Protein 1T23 (pdb70)

Structure (mmCIF, N/CA/C/O backbone):
data_1T23
#
_entry.id   1T23
#
loop_
_atom_site.group_PDB
_atom_site.id
_atom_site.type_symbol
_atom_site.label_atom_id
_atom_site.label_alt_id
_atom_site.label_comp_id
_atom_site.label_asym_id
_atom_site.label_entity_id
_atom_site.label_seq_id
_atom_site.pdbx_PDB_ins_code
_atom_site.Cartn_x
_atom_site.Cartn_y
_atom_site.Cartn_z
_atom_site.occupancy
_atom_site.B_iso_or_equiv
_atom_site.auth_seq_id
_atom_site.auth_comp_id
_atom_site.auth_asym_id
_atom_site.auth_atom_id
_atom_site.pdbx_PDB_model_num
ATOM 1 N N . SER A 1 1 ? 21.268 1.303 -4.999 1.00 0.00 1 SER A N 1
ATOM 2 C CA . SER A 1 1 ? 19.822 1.572 -5.271 1.00 0.00 1 SER A CA 1
ATOM 3 C C . SER A 1 1 ? 18.947 0.692 -4.371 1.00 0.00 1 SER A C 1
ATOM 4 O O . SER A 1 1 ? 19.378 -0.347 -3.908 1.00 0.00 1 SER A O 1
ATOM 14 N N . ASN A 1 2 ? 17.731 1.100 -4.119 1.00 0.00 2 ASN A N 1
ATOM 15 C CA . ASN A 1 2 ? 16.833 0.287 -3.244 1.00 0.00 2 ASN A CA 1
ATOM 16 C C . ASN A 1 2 ? 15.469 0.113 -3.921 1.00 0.00 2 ASN A C 1
ATOM 17 O O . ASN A 1 2 ? 14.740 1.067 -4.109 1.00 0.00 2 ASN A O 1
ATOM 28 N N . THR A 1 3 ? 15.122 -1.094 -4.290 1.00 0.00 3 THR A N 1
ATOM 29 C CA . THR A 1 3 ? 13.803 -1.328 -4.957 1.00 0.00 3 THR A CA 1
ATOM 30 C C . THR A 1 3 ? 13.179 -2.628 -4.433 1.00 0.00 3 THR A C 1
ATOM 31 O O . THR A 1 3 ? 13.835 -3.652 -4.359 1.00 0.00 3 THR A O 1
ATOM 42 N N . ARG A 1 4 ? 11.923 -2.591 -4.053 1.00 0.00 4 ARG A N 1
ATOM 43 C CA . ARG A 1 4 ? 11.258 -3.828 -3.512 1.00 0.00 4 ARG A CA 1
ATOM 44 C C . ARG A 1 4 ? 10.044 -4.231 -4.366 1.00 0.00 4 ARG A C 1
ATOM 45 O O . ARG A 1 4 ? 9.100 -3.466 -4.531 1.00 0.00 4 ARG A O 1
ATOM 66 N N . ASN A 1 5 ? 10.055 -5.434 -4.893 1.00 0.00 5 ASN A N 1
ATOM 67 C CA . ASN A 1 5 ? 8.905 -5.911 -5.722 1.00 0.00 5 ASN A CA 1
ATOM 68 C C . ASN A 1 5 ? 7.811 -6.489 -4.827 1.00 0.00 5 ASN A C 1
ATOM 69 O O . ASN A 1 5 ? 8.083 -7.061 -3.791 1.00 0.00 5 ASN A O 1
ATOM 80 N N . PHE A 1 6 ? 6.579 -6.355 -5.234 1.00 0.00 6 PHE A N 1
ATOM 81 C CA . PHE A 1 6 ? 5.445 -6.908 -4.436 1.00 0.00 6 PHE A CA 1
ATOM 82 C C . PHE A 1 6 ? 4.375 -7.425 -5.401 1.00 0.00 6 PHE A C 1
ATOM 83 O O . PHE A 1 6 ? 4.319 -7.010 -6.545 1.00 0.00 6 PHE A O 1
ATOM 100 N N . VAL A 1 7 ? 3.545 -8.344 -4.979 1.00 0.00 7 VAL A N 1
ATOM 101 C CA . VAL A 1 7 ? 2.515 -8.890 -5.919 1.00 0.00 7 VAL A CA 1
ATOM 102 C C . VAL A 1 7 ? 1.104 -8.864 -5.303 1.00 0.00 7 VAL A C 1
ATOM 103 O O . VAL A 1 7 ? 0.898 -9.282 -4.178 1.00 0.00 7 VAL A O 1
ATOM 116 N N . LEU A 1 8 ? 0.135 -8.374 -6.044 1.00 0.00 8 LEU A N 1
ATOM 117 C CA . LEU A 1 8 ? -1.278 -8.317 -5.518 1.00 0.00 8 LEU A CA 1
ATOM 118 C C . LEU A 1 8 ? -2.290 -8.121 -6.675 1.00 0.00 8 LEU A C 1
ATOM 119 O O . LEU A 1 8 ? -1.913 -7.777 -7.783 1.00 0.00 8 LEU A O 1
ATOM 135 N N . ARG A 1 9 ? -3.575 -8.353 -6.430 1.00 0.00 9 ARG A N 1
ATOM 136 C CA . ARG A 1 9 ? -4.605 -8.197 -7.528 1.00 0.00 9 ARG A CA 1
ATOM 137 C C . ARG A 1 9 ? -5.834 -7.345 -7.101 1.00 0.00 9 ARG A C 1
ATOM 138 O O . ARG A 1 9 ? -6.602 -7.727 -6.252 1.00 0.00 9 ARG A O 1
ATOM 159 N N . ASP A 1 10 ? -5.997 -6.199 -7.722 1.00 0.00 10 ASP A N 1
ATOM 160 C CA . ASP A 1 10 ? -7.125 -5.241 -7.462 1.00 0.00 10 ASP A CA 1
ATOM 161 C C . ASP A 1 10 ? -8.415 -5.739 -8.067 1.00 0.00 10 ASP A C 1
ATOM 162 O O . ASP A 1 10 ? -8.618 -6.929 -8.221 1.00 0.00 10 ASP A O 1
ATOM 171 N N . GLU A 1 11 ? -9.319 -4.822 -8.359 1.00 0.00 11 GLU A N 1
ATOM 172 C CA . GLU A 1 11 ? -10.636 -5.216 -8.911 1.00 0.00 11 GLU A CA 1
ATOM 173 C C . GLU A 1 11 ? -11.348 -5.914 -7.781 1.00 0.00 11 GLU A C 1
ATOM 174 O O . GLU A 1 11 ? -11.853 -7.016 -7.878 1.00 0.00 11 GLU A O 1
ATOM 186 N N . ASP A 1 12 ? -11.363 -5.191 -6.685 1.00 0.00 12 ASP A N 1
ATOM 187 C CA . ASP A 1 12 ? -11.997 -5.610 -5.436 1.00 0.00 12 ASP A CA 1
ATOM 188 C C . ASP A 1 12 ? -11.446 -6.927 -4.891 1.00 0.00 12 ASP A C 1
ATOM 189 O O . ASP A 1 12 ? -12.005 -7.488 -3.969 1.00 0.00 12 ASP A O 1
ATOM 198 N N . GLY A 1 13 ? -10.389 -7.461 -5.443 1.00 0.00 13 GLY A N 1
ATOM 199 C CA . GLY A 1 13 ? -9.893 -8.753 -4.898 1.00 0.00 13 GLY A CA 1
ATOM 200 C C . GLY A 1 13 ? -8.882 -8.478 -3.796 1.00 0.00 13 GLY A C 1
ATOM 201 O O . GLY A 1 13 ? -9.161 -8.606 -2.622 1.00 0.00 13 GLY A O 1
ATOM 205 N N . ASN A 1 14 ? -7.708 -8.094 -4.183 1.00 0.00 14 ASN A N 1
ATOM 206 C CA . ASN A 1 14 ? -6.634 -7.768 -3.191 1.00 0.00 14 ASN A CA 1
ATOM 207 C C . ASN A 1 14 ? -6.232 -6.290 -3.355 1.00 0.00 14 ASN A C 1
ATOM 208 O O . ASN A 1 14 ? -6.625 -5.416 -2.615 1.00 0.00 14 ASN A O 1
ATOM 219 N N . GLU A 1 15 ? -5.444 -6.054 -4.372 1.00 0.00 15 GLU A N 1
ATOM 220 C CA . GLU A 1 15 ? -4.945 -4.700 -4.747 1.00 0.00 15 GLU A CA 1
ATOM 221 C C . GLU A 1 15 ? -4.091 -4.903 -5.985 1.00 0.00 15 GLU A C 1
ATOM 222 O O . GLU A 1 15 ? -3.302 -5.813 -6.009 1.00 0.00 15 GLU A O 1
ATOM 234 N N . HIS A 1 16 ? -4.209 -4.130 -7.024 1.00 0.00 16 HIS A N 1
ATOM 235 C CA . HIS A 1 16 ? -3.328 -4.466 -8.187 1.00 0.00 16 HIS A CA 1
ATOM 236 C C . HIS A 1 16 ? -1.937 -3.957 -7.982 1.00 0.00 16 HIS A C 1
ATOM 237 O O . HIS A 1 16 ? -1.689 -2.795 -7.750 1.00 0.00 16 HIS A O 1
ATOM 252 N N . GLY A 1 17 ? -1.027 -4.861 -8.056 1.00 0.00 17 GLY A N 1
ATOM 253 C CA . GLY A 1 17 ? 0.389 -4.495 -7.860 1.00 0.00 17 GLY A CA 1
ATOM 254 C C . GLY A 1 17 ? 1.302 -5.639 -8.254 1.00 0.00 17 GLY A C 1
ATOM 255 O O . GLY A 1 17 ? 1.418 -6.633 -7.567 1.00 0.00 17 GLY A O 1
ATOM 259 N N . VAL A 1 18 ? 1.989 -5.472 -9.331 1.00 0.00 18 VAL A N 1
ATOM 260 C CA . VAL A 1 18 ? 2.965 -6.503 -9.769 1.00 0.00 18 VAL A CA 1
ATOM 261 C C . VAL A 1 18 ? 4.157 -5.762 -10.373 1.00 0.00 18 VAL A C 1
ATOM 262 O O . VAL A 1 18 ? 4.276 -5.592 -11.574 1.00 0.00 18 VAL A O 1
ATOM 275 N N . PHE A 1 19 ? 5.014 -5.303 -9.529 1.00 0.00 19 PHE A N 1
ATOM 276 C CA . PHE A 1 19 ? 6.222 -4.522 -9.978 1.00 0.00 19 PHE A CA 1
ATOM 277 C C . PHE A 1 19 ? 7.131 -4.171 -8.781 1.00 0.00 19 PHE A C 1
ATOM 278 O O . PHE A 1 19 ? 6.914 -4.618 -7.669 1.00 0.00 19 PHE A O 1
ATOM 295 N N . THR A 1 20 ? 8.153 -3.373 -9.015 1.00 0.00 20 THR A N 1
ATOM 296 C CA . THR A 1 20 ? 9.100 -2.983 -7.916 1.00 0.00 20 THR A CA 1
ATOM 297 C C . THR A 1 20 ? 8.902 -1.520 -7.477 1.00 0.00 20 THR A C 1
ATOM 298 O O . THR A 1 20 ? 8.776 -0.629 -8.295 1.00 0.00 20 THR A O 1
ATOM 309 N N . GLY A 1 21 ? 8.916 -1.270 -6.189 1.00 0.00 21 GLY A N 1
ATOM 310 C CA . GLY A 1 21 ? 8.773 0.131 -5.676 1.00 0.00 21 GLY A CA 1
ATOM 311 C C . GLY A 1 21 ? 10.072 0.514 -4.967 1.00 0.00 21 GLY A C 1
ATOM 312 O O . GLY A 1 21 ? 10.547 -0.209 -4.114 1.00 0.00 21 GLY A O 1
ATOM 316 N N . LYS A 1 22 ? 10.661 1.629 -5.306 1.00 0.00 22 LYS A N 1
ATOM 317 C CA . LYS A 1 22 ? 11.931 2.030 -4.639 1.00 0.00 22 LYS A CA 1
ATOM 318 C C . LYS A 1 22 ? 11.728 2.119 -3.114 1.00 0.00 22 LYS A C 1
ATOM 319 O O . LYS A 1 22 ? 12.569 1.697 -2.345 1.00 0.00 22 LYS A O 1
ATOM 338 N N . GLN A 1 23 ? 10.609 2.634 -2.672 1.00 0.00 23 GLN A N 1
ATOM 339 C CA . GLN A 1 23 ? 10.354 2.716 -1.203 1.00 0.00 23 GLN A CA 1
ATOM 340 C C . GLN A 1 23 ? 9.069 1.946 -0.867 1.00 0.00 23 GLN A C 1
ATOM 341 O O . GLN A 1 23 ? 8.087 2.047 -1.572 1.00 0.00 23 GLN A O 1
ATOM 355 N N . PRO A 1 24 ? 9.118 1.180 0.195 1.00 0.00 24 PRO A N 1
ATOM 356 C CA . PRO A 1 24 ? 7.936 0.374 0.600 1.00 0.00 24 PRO A CA 1
ATOM 357 C C . PRO A 1 24 ? 6.780 1.269 1.064 1.00 0.00 24 PRO A C 1
ATOM 358 O O . PRO A 1 24 ? 5.670 1.148 0.589 1.00 0.00 24 PRO A O 1
ATOM 369 N N . ARG A 1 25 ? 7.033 2.154 1.989 1.00 0.00 25 ARG A N 1
ATOM 370 C CA . ARG A 1 25 ? 5.946 3.052 2.497 1.00 0.00 25 ARG A CA 1
ATOM 371 C C . ARG A 1 25 ? 5.742 4.253 1.563 1.00 0.00 25 ARG A C 1
ATOM 372 O O . ARG A 1 25 ? 4.658 4.479 1.066 1.00 0.00 25 ARG A O 1
ATOM 393 N N . GLN A 1 26 ? 6.770 5.029 1.330 1.00 0.00 26 GLN A N 1
ATOM 394 C CA . GLN A 1 26 ? 6.629 6.230 0.439 1.00 0.00 26 GLN A CA 1
ATOM 395 C C . GLN A 1 26 ? 6.022 5.853 -0.914 1.00 0.00 26 GLN A C 1
ATOM 396 O O . GLN A 1 26 ? 5.154 6.544 -1.411 1.00 0.00 26 GLN A O 1
ATOM 410 N N . ALA A 1 27 ? 6.446 4.771 -1.515 1.00 0.00 27 ALA A N 1
ATOM 411 C CA . ALA A 1 27 ? 5.851 4.393 -2.821 1.00 0.00 27 ALA A CA 1
ATOM 412 C C . ALA A 1 27 ? 4.471 3.748 -2.596 1.00 0.00 27 ALA A C 1
ATOM 413 O O . ALA A 1 27 ? 3.696 3.605 -3.518 1.00 0.00 27 ALA A O 1
ATOM 420 N N . ALA A 1 28 ? 4.151 3.378 -1.371 1.00 0.00 28 ALA A N 1
ATOM 421 C CA . ALA A 1 28 ? 2.812 2.771 -1.092 1.00 0.00 28 ALA A CA 1
ATOM 422 C C . ALA A 1 28 ? 1.707 3.776 -1.421 1.00 0.00 28 ALA A C 1
ATOM 423 O O . ALA A 1 28 ? 0.780 3.466 -2.142 1.00 0.00 28 ALA A O 1
ATOM 430 N N . LEU A 1 29 ? 1.795 4.979 -0.902 1.00 0.00 29 LEU A N 1
ATOM 431 C CA . LEU A 1 29 ? 0.733 5.988 -1.207 1.00 0.00 29 LEU A CA 1
ATOM 432 C C . LEU A 1 29 ? 0.825 6.405 -2.682 1.00 0.00 29 LEU A C 1
ATOM 433 O O . LEU A 1 29 ? -0.167 6.506 -3.376 1.00 0.00 29 LEU A O 1
ATOM 449 N N . LYS A 1 30 ? 2.017 6.622 -3.164 1.00 0.00 30 LYS A N 1
ATOM 450 C CA . LYS A 1 30 ? 2.198 7.009 -4.608 1.00 0.00 30 LYS A CA 1
ATOM 451 C C . LYS A 1 30 ? 1.687 5.901 -5.554 1.00 0.00 30 LYS A C 1
ATOM 452 O O . LYS A 1 30 ? 1.072 6.173 -6.574 1.00 0.00 30 LYS A O 1
ATOM 471 N N . ALA A 1 31 ? 1.990 4.662 -5.246 1.00 0.00 31 ALA A N 1
ATOM 472 C CA . ALA A 1 31 ? 1.590 3.524 -6.138 1.00 0.00 31 ALA A CA 1
ATOM 473 C C . ALA A 1 31 ? 0.080 3.419 -6.336 1.00 0.00 31 ALA A C 1
ATOM 474 O O . ALA A 1 31 ? -0.389 3.278 -7.455 1.00 0.00 31 ALA A O 1
ATOM 481 N N . ALA A 1 32 ? -0.691 3.465 -5.285 1.00 0.00 32 ALA A N 1
ATOM 482 C CA . ALA A 1 32 ? -2.171 3.342 -5.473 1.00 0.00 32 ALA A CA 1
ATOM 483 C C . ALA A 1 32 ? -2.682 4.493 -6.304 1.00 0.00 32 ALA A C 1
ATOM 484 O O . ALA A 1 32 ? -3.602 4.327 -7.080 1.00 0.00 32 ALA A O 1
ATOM 491 N N . ASN A 1 33 ? -2.070 5.648 -6.163 1.00 0.00 33 ASN A N 1
ATOM 492 C CA . ASN A 1 33 ? -2.502 6.835 -6.955 1.00 0.00 33 ASN A CA 1
ATOM 493 C C . ASN A 1 33 ? -2.716 6.406 -8.400 1.00 0.00 33 ASN A C 1
ATOM 494 O O . ASN A 1 33 ? -3.705 6.748 -9.021 1.00 0.00 33 ASN A O 1
ATOM 505 N N . ARG A 1 34 ? -1.798 5.648 -8.936 1.00 0.00 34 ARG A N 1
ATOM 506 C CA . ARG A 1 34 ? -1.967 5.179 -10.334 1.00 0.00 34 ARG A CA 1
ATOM 507 C C . ARG A 1 34 ? -2.499 3.728 -10.410 1.00 0.00 34 ARG A C 1
ATOM 508 O O . ARG A 1 34 ? -3.598 3.490 -10.868 1.00 0.00 34 ARG A O 1
ATOM 529 N N . GLY A 1 35 ? -1.681 2.758 -10.055 1.00 0.00 35 GLY A N 1
ATOM 530 C CA . GLY A 1 35 ? -2.087 1.319 -10.200 1.00 0.00 35 GLY A CA 1
ATOM 531 C C . GLY A 1 35 ? -2.251 0.493 -8.912 1.00 0.00 35 GLY A C 1
ATOM 532 O O . GLY A 1 35 ? -2.480 -0.684 -9.030 1.00 0.00 35 GLY A O 1
ATOM 536 N N . SER A 1 36 ? -2.094 0.990 -7.714 1.00 0.00 36 SER A N 1
ATOM 537 C CA . SER A 1 36 ? -2.225 0.041 -6.545 1.00 0.00 36 SER A CA 1
ATOM 538 C C . SER A 1 36 ? -3.672 -0.059 -6.080 1.00 0.00 36 SER A C 1
ATOM 539 O O . SER A 1 36 ? -3.987 -0.778 -5.153 1.00 0.00 36 SER A O 1
ATOM 547 N N . GLY A 1 37 ? -4.543 0.689 -6.689 1.00 0.00 37 GLY A N 1
ATOM 548 C CA . GLY A 1 37 ? -5.964 0.678 -6.267 1.00 0.00 37 GLY A CA 1
ATOM 549 C C . GLY A 1 37 ? -6.827 1.317 -7.356 1.00 0.00 37 GLY A C 1
ATOM 550 O O . GLY A 1 37 ? -6.647 2.478 -7.665 1.00 0.00 37 GLY A O 1
ATOM 554 N N . THR A 1 38 ? -7.748 0.598 -7.973 1.00 0.00 38 THR A N 1
ATOM 555 C CA . THR A 1 38 ? -8.544 1.250 -9.045 1.00 0.00 38 THR A CA 1
ATOM 556 C C . THR A 1 38 ? -9.608 2.163 -8.433 1.00 0.00 38 THR A C 1
ATOM 557 O O . THR A 1 38 ? -10.146 3.037 -9.090 1.00 0.00 38 THR A O 1
ATOM 568 N N . LYS A 1 39 ? -9.930 1.931 -7.187 1.00 0.00 39 LYS A N 1
ATOM 569 C CA . LYS A 1 39 ? -10.976 2.720 -6.467 1.00 0.00 39 LYS A CA 1
ATOM 570 C C . LYS A 1 39 ? -12.334 2.230 -6.947 1.00 0.00 39 LYS A C 1
ATOM 571 O O . LYS A 1 39 ? -13.139 1.745 -6.175 1.00 0.00 39 LYS A O 1
ATOM 590 N N . ALA A 1 40 ? -12.561 2.283 -8.234 1.00 0.00 40 ALA A N 1
ATOM 591 C CA . ALA A 1 40 ? -13.825 1.729 -8.776 1.00 0.00 40 ALA A CA 1
ATOM 592 C C . ALA A 1 40 ? -13.760 0.208 -8.582 1.00 0.00 40 ALA A C 1
ATOM 593 O O . ALA A 1 40 ? -14.764 -0.478 -8.590 1.00 0.00 40 ALA A O 1
ATOM 600 N N . ASN A 1 41 ? -12.561 -0.316 -8.391 1.00 0.00 41 ASN A N 1
ATOM 601 C CA . ASN A 1 41 ? -12.391 -1.777 -8.174 1.00 0.00 41 ASN A CA 1
ATOM 602 C C . ASN A 1 41 ? -11.057 -2.062 -7.465 1.00 0.00 41 ASN A C 1
ATOM 603 O O . ASN A 1 41 ? -10.175 -2.628 -8.054 1.00 0.00 41 ASN A O 1
ATOM 614 N N . PRO A 1 42 ? -10.942 -1.673 -6.229 1.00 0.00 42 PRO A N 1
ATOM 615 C CA . PRO A 1 42 ? -9.716 -1.915 -5.441 1.00 0.00 42 PRO A CA 1
ATOM 616 C C . PRO A 1 42 ? -10.030 -2.785 -4.213 1.00 0.00 42 PRO A C 1
ATOM 617 O O . PRO A 1 42 ? -11.153 -3.194 -4.022 1.00 0.00 42 PRO A O 1
ATOM 628 N N . ASP A 1 43 ? -9.084 -2.999 -3.324 1.00 0.00 43 ASP A N 1
ATOM 629 C CA . ASP A 1 43 ? -9.436 -3.784 -2.087 1.00 0.00 43 ASP A CA 1
ATOM 630 C C . ASP A 1 43 ? -8.398 -3.590 -0.974 1.00 0.00 43 ASP A C 1
ATOM 631 O O . ASP A 1 43 ? -7.500 -2.776 -1.079 1.00 0.00 43 ASP A O 1
ATOM 640 N N . ILE A 1 44 ? -8.540 -4.330 0.092 1.00 0.00 44 ILE A N 1
ATOM 641 C CA . ILE A 1 44 ? -7.596 -4.233 1.239 1.00 0.00 44 ILE A CA 1
ATOM 642 C C . ILE A 1 44 ? -7.089 -5.634 1.565 1.00 0.00 44 ILE A C 1
ATOM 643 O O . ILE A 1 44 ? -7.865 -6.536 1.829 1.00 0.00 44 ILE A O 1
ATOM 659 N N . ILE A 1 45 ? -5.803 -5.830 1.560 1.00 0.00 45 ILE A N 1
ATOM 660 C CA . ILE A 1 45 ? -5.273 -7.176 1.891 1.00 0.00 45 ILE A CA 1
ATOM 661 C C . ILE A 1 45 ? -3.773 -7.101 2.158 1.00 0.00 45 ILE A C 1
ATOM 662 O O . ILE A 1 45 ? -3.135 -6.091 1.917 1.00 0.00 45 ILE A O 1
ATOM 678 N N . ARG A 1 46 ? -3.204 -8.168 2.642 1.00 0.00 46 ARG A N 1
ATOM 679 C CA . ARG A 1 46 ? -1.744 -8.174 2.910 1.00 0.00 46 ARG A CA 1
ATOM 680 C C . ARG A 1 46 ? -0.994 -8.366 1.587 1.00 0.00 46 ARG A C 1
ATOM 681 O O . ARG A 1 46 ? -0.840 -9.474 1.102 1.00 0.00 46 ARG A O 1
ATOM 702 N N . LEU A 1 47 ? -0.516 -7.293 1.009 1.00 0.00 47 LEU A N 1
ATOM 703 C CA . LEU A 1 47 ? 0.239 -7.397 -0.280 1.00 0.00 47 LEU A CA 1
ATOM 704 C C . LEU A 1 47 ? 1.577 -8.064 0.019 1.00 0.00 47 LEU A C 1
ATOM 705 O O . LEU A 1 47 ? 2.508 -7.424 0.473 1.00 0.00 47 LEU A O 1
ATOM 721 N N . ARG A 1 48 ? 1.679 -9.345 -0.189 1.00 0.00 48 ARG A N 1
ATOM 722 C CA . ARG A 1 48 ? 2.957 -10.039 0.133 1.00 0.00 48 ARG A CA 1
ATOM 723 C C . ARG A 1 48 ? 3.528 -10.779 -1.084 1.00 0.00 48 ARG A C 1
ATOM 724 O O . ARG A 1 48 ? 2.958 -10.775 -2.155 1.00 0.00 48 ARG A O 1
ATOM 745 N N . GLU A 1 49 ? 4.642 -11.438 -0.891 1.00 0.00 49 GLU A N 1
ATOM 746 C CA . GLU A 1 49 ? 5.292 -12.225 -1.970 1.00 0.00 49 GLU A CA 1
ATOM 747 C C . GLU A 1 49 ? 6.014 -13.361 -1.265 1.00 0.00 49 GLU A C 1
ATOM 748 O O . GLU A 1 49 ? 6.668 -13.143 -0.254 1.00 0.00 49 GLU A O 1
ATOM 760 N N . ARG A 1 50 ? 5.874 -14.567 -1.716 1.00 0.00 50 ARG A N 1
ATOM 761 C CA . ARG A 1 50 ? 6.536 -15.673 -0.976 1.00 0.00 50 ARG A CA 1
ATOM 762 C C . ARG A 1 50 ? 7.966 -15.896 -1.479 1.00 0.00 50 ARG A C 1
ATOM 763 O O . ARG A 1 50 ? 8.455 -15.181 -2.333 1.00 0.00 50 ARG A O 1
ATOM 784 N N . GLY A 1 51 ? 8.656 -16.868 -0.934 1.00 0.00 51 GLY A N 1
ATOM 785 C CA . GLY A 1 51 ? 10.065 -17.117 -1.363 1.00 0.00 51 GLY A CA 1
ATOM 786 C C . GLY A 1 51 ? 10.967 -16.078 -0.697 1.00 0.00 51 GLY A C 1
ATOM 787 O O . GLY A 1 51 ? 11.871 -16.410 0.046 1.00 0.00 51 GLY A O 1
ATOM 791 N N . THR A 1 52 ? 10.708 -14.818 -0.940 1.00 0.00 52 THR A N 1
ATOM 792 C CA . THR A 1 52 ? 11.525 -13.741 -0.304 1.00 0.00 52 THR A CA 1
ATOM 793 C C . THR A 1 52 ? 10.711 -13.084 0.819 1.00 0.00 52 THR A C 1
ATOM 794 O O . THR A 1 52 ? 9.579 -13.455 1.076 1.00 0.00 52 THR A O 1
ATOM 805 N N . LYS A 1 53 ? 11.264 -12.103 1.482 1.00 0.00 53 LYS A N 1
ATOM 806 C CA . LYS A 1 53 ? 10.517 -11.428 2.560 1.00 0.00 53 LYS A CA 1
ATOM 807 C C . LYS A 1 53 ? 9.743 -10.274 1.950 1.00 0.00 53 LYS A C 1
ATOM 808 O O . LYS A 1 53 ? 10.269 -9.224 1.670 1.00 0.00 53 LYS A O 1
ATOM 827 N N . LYS A 1 54 ? 8.503 -10.477 1.701 1.00 0.00 54 LYS A N 1
ATOM 828 C CA . LYS A 1 54 ? 7.690 -9.393 1.088 1.00 0.00 54 LYS A CA 1
ATOM 829 C C . LYS A 1 54 ? 6.262 -9.425 1.649 1.00 0.00 54 LYS A C 1
ATOM 830 O O . LYS A 1 54 ? 5.481 -10.297 1.323 1.00 0.00 54 LYS A O 1
ATOM 849 N N . VAL A 1 55 ? 5.929 -8.485 2.499 1.00 0.00 55 VAL A N 1
ATOM 850 C CA . VAL A 1 55 ? 4.558 -8.438 3.106 1.00 0.00 55 VAL A CA 1
ATOM 851 C C . VAL A 1 55 ? 4.173 -6.984 3.429 1.00 0.00 55 VAL A C 1
ATOM 852 O O . VAL A 1 55 ? 4.811 -6.326 4.226 1.00 0.00 55 VAL A O 1
ATOM 865 N N . HIS A 1 56 ? 3.126 -6.490 2.828 1.00 0.00 56 HIS A N 1
ATOM 866 C CA . HIS A 1 56 ? 2.669 -5.088 3.104 1.00 0.00 56 HIS A CA 1
ATOM 867 C C . HIS A 1 56 ? 1.173 -5.136 3.382 1.00 0.00 56 HIS A C 1
ATOM 868 O O . HIS A 1 56 ? 0.412 -5.518 2.520 1.00 0.00 56 HIS A O 1
ATOM 883 N N . VAL A 1 57 ? 0.715 -4.768 4.552 1.00 0.00 57 VAL A N 1
ATOM 884 C CA . VAL A 1 57 ? -0.747 -4.838 4.768 1.00 0.00 57 VAL A CA 1
ATOM 885 C C . VAL A 1 57 ? -1.302 -3.425 4.748 1.00 0.00 57 VAL A C 1
ATOM 886 O O . VAL A 1 57 ? -0.958 -2.596 5.566 1.00 0.00 57 VAL A O 1
ATOM 899 N N . PHE A 1 58 ? -2.129 -3.143 3.787 1.00 0.00 58 PHE A N 1
ATOM 900 C CA . PHE A 1 58 ? -2.713 -1.782 3.658 1.00 0.00 58 PHE A CA 1
ATOM 901 C C . PHE A 1 58 ? -3.941 -1.878 2.753 1.00 0.00 58 PHE A C 1
ATOM 902 O O . PHE A 1 58 ? -4.302 -2.936 2.279 1.00 0.00 58 PHE A O 1
ATOM 919 N N . LYS A 1 59 ? -4.545 -0.774 2.484 1.00 0.00 59 LYS A N 1
ATOM 920 C CA . LYS A 1 59 ? -5.727 -0.743 1.566 1.00 0.00 59 LYS A CA 1
ATOM 921 C C . LYS A 1 59 ? -5.443 0.358 0.551 1.00 0.00 59 LYS A C 1
ATOM 922 O O . LYS A 1 59 ? -5.010 1.414 0.945 1.00 0.00 59 LYS A O 1
ATOM 941 N N . ALA A 1 60 ? -5.621 0.141 -0.736 1.00 0.00 60 ALA A N 1
ATOM 942 C CA . ALA A 1 60 ? -5.264 1.243 -1.695 1.00 0.00 60 ALA A CA 1
ATOM 943 C C . ALA A 1 60 ? -6.452 1.680 -2.557 1.00 0.00 60 ALA A C 1
ATOM 944 O O . ALA A 1 60 ? -6.897 0.964 -3.435 1.00 0.00 60 ALA A O 1
ATOM 951 N N . TRP A 1 61 ? -6.960 2.863 -2.310 1.00 0.00 61 TRP A N 1
ATOM 952 C CA . TRP A 1 61 ? -8.137 3.373 -3.110 1.00 0.00 61 TRP A CA 1
ATOM 953 C C . TRP A 1 61 ? -7.886 4.789 -3.613 1.00 0.00 61 TRP A C 1
ATOM 954 O O . TRP A 1 61 ? -6.819 5.311 -3.444 1.00 0.00 61 TRP A O 1
ATOM 975 N N . LYS A 1 62 ? -8.864 5.422 -4.222 1.00 0.00 62 LYS A N 1
ATOM 976 C CA . LYS A 1 62 ? -8.647 6.823 -4.703 1.00 0.00 62 LYS A CA 1
ATOM 977 C C . LYS A 1 62 ? -9.551 7.786 -3.927 1.00 0.00 62 LYS A C 1
ATOM 978 O O . LYS A 1 62 ? -10.680 8.049 -4.315 1.00 0.00 62 LYS A O 1
ATOM 997 N N . GLU A 1 63 ? -9.043 8.328 -2.850 1.00 0.00 63 GLU A N 1
ATOM 998 C CA . GLU A 1 63 ? -9.813 9.311 -2.028 1.00 0.00 63 GLU A CA 1
ATOM 999 C C . GLU A 1 63 ? -8.892 9.955 -0.949 1.00 0.00 63 GLU A C 1
ATOM 1000 O O . GLU A 1 63 ? -7.800 9.497 -0.692 1.00 0.00 63 GLU A O 1
ATOM 1012 N N . ILE A 1 64 ? -9.295 11.048 -0.359 1.00 0.00 64 ILE A N 1
ATOM 1013 C CA . ILE A 1 64 ? -8.395 11.777 0.625 1.00 0.00 64 ILE A CA 1
ATOM 1014 C C . ILE A 1 64 ? -8.144 11.074 1.988 1.00 0.00 64 ILE A C 1
ATOM 1015 O O . ILE A 1 64 ? -8.896 11.270 2.928 1.00 0.00 64 ILE A O 1
ATOM 1031 N N . VAL A 1 65 ? -7.068 10.300 2.142 1.00 0.00 65 VAL A N 1
ATOM 1032 C CA . VAL A 1 65 ? -6.800 9.691 3.467 1.00 0.00 65 VAL A CA 1
ATOM 1033 C C . VAL A 1 65 ? -5.774 10.548 4.213 1.00 0.00 65 VAL A C 1
ATOM 1034 O O . VAL A 1 65 ? -5.518 11.697 3.893 1.00 0.00 65 VAL A O 1
ATOM 1047 N N . ASP A 1 66 ? -5.181 9.950 5.179 1.00 0.00 66 ASP A N 1
ATOM 1048 C CA . ASP A 1 66 ? -4.127 10.598 6.000 1.00 0.00 66 ASP A CA 1
ATOM 1049 C C . ASP A 1 66 ? -2.824 9.827 5.766 1.00 0.00 66 ASP A C 1
ATOM 1050 O O . ASP A 1 66 ? -2.848 8.624 5.646 1.00 0.00 66 ASP A O 1
ATOM 1059 N N . ALA A 1 67 ? -1.707 10.503 5.667 1.00 0.00 67 ALA A N 1
ATOM 1060 C CA . ALA A 1 67 ? -0.396 9.821 5.396 1.00 0.00 67 ALA A CA 1
ATOM 1061 C C . ALA A 1 67 ? -0.079 8.789 6.466 1.00 0.00 67 ALA A C 1
ATOM 1062 O O . ALA A 1 67 ? 0.364 9.170 7.503 1.00 0.00 67 ALA A O 1
ATOM 1069 N N . PRO A 1 68 ? -0.317 7.521 6.182 1.00 0.00 68 PRO A N 1
ATOM 1070 C CA . PRO A 1 68 ? -0.076 6.452 7.194 1.00 0.00 68 PRO A CA 1
ATOM 1071 C C . PRO A 1 68 ? 1.417 6.123 7.353 1.00 0.00 68 PRO A C 1
ATOM 1072 O O . PRO A 1 68 ? 1.923 5.179 6.768 1.00 0.00 68 PRO A O 1
ATOM 1083 N N . LYS A 1 69 ? 2.114 6.894 8.163 1.00 0.00 69 LYS A N 1
ATOM 1084 C CA . LYS A 1 69 ? 3.582 6.662 8.414 1.00 0.00 69 LYS A CA 1
ATOM 1085 C C . LYS A 1 69 ? 4.324 6.300 7.118 1.00 0.00 69 LYS A C 1
ATOM 1086 O O . LYS A 1 69 ? 5.207 5.457 7.107 1.00 0.00 69 LYS A O 1
ATOM 1105 N N . ASN A 1 70 ? 3.971 6.933 6.030 1.00 0.00 70 ASN A N 1
ATOM 1106 C CA . ASN A 1 70 ? 4.639 6.634 4.726 1.00 0.00 70 ASN A CA 1
ATOM 1107 C C . ASN A 1 70 ? 6.019 7.302 4.637 1.00 0.00 70 ASN A C 1
ATOM 1108 O O . ASN A 1 70 ? 6.833 6.930 3.816 1.00 0.00 70 ASN A O 1
ATOM 1119 N N . ARG A 1 71 ? 6.254 8.302 5.459 1.00 0.00 71 ARG A N 1
ATOM 1120 C CA . ARG A 1 71 ? 7.555 9.063 5.466 1.00 0.00 71 ARG A CA 1
ATOM 1121 C C . ARG A 1 71 ? 8.066 9.347 4.040 1.00 0.00 71 ARG A C 1
ATOM 1122 O O . ARG A 1 71 ? 9.213 9.089 3.721 1.00 0.00 71 ARG A O 1
ATOM 1143 N N . PRO A 1 72 ? 7.196 9.890 3.225 1.00 0.00 72 PRO A N 1
ATOM 1144 C CA . PRO A 1 72 ? 7.548 10.234 1.844 1.00 0.00 72 PRO A CA 1
ATOM 1145 C C . PRO A 1 72 ? 7.862 11.733 1.774 1.00 0.00 72 PRO A C 1
ATOM 1146 O O . PRO A 1 72 ? 6.963 12.554 1.735 1.00 0.00 72 PRO A O 1
ATOM 1157 N N . ALA A 1 73 ? 9.116 12.102 1.780 1.00 0.00 73 ALA A N 1
ATOM 1158 C CA . ALA A 1 73 ? 9.462 13.561 1.738 1.00 0.00 73 ALA A CA 1
ATOM 1159 C C . ALA A 1 73 ? 8.855 14.255 0.516 1.00 0.00 73 ALA A C 1
ATOM 1160 O O . ALA A 1 73 ? 8.721 15.462 0.484 1.00 0.00 73 ALA A O 1
ATOM 1167 N N . TRP A 1 74 ? 8.486 13.508 -0.475 1.00 0.00 74 TRP A N 1
ATOM 1168 C CA . TRP A 1 74 ? 7.884 14.106 -1.689 1.00 0.00 74 TRP A CA 1
ATOM 1169 C C . TRP A 1 74 ? 6.405 14.430 -1.431 1.00 0.00 74 TRP A C 1
ATOM 1170 O O . TRP A 1 74 ? 5.914 15.474 -1.808 1.00 0.00 74 TRP A O 1
ATOM 1191 N N . MET A 1 75 ? 5.697 13.530 -0.782 1.00 0.00 75 MET A N 1
ATOM 1192 C CA . MET A 1 75 ? 4.244 13.765 -0.480 1.00 0.00 75 MET A CA 1
ATOM 1193 C C . MET A 1 75 ? 3.676 12.611 0.364 1.00 0.00 75 MET A C 1
ATOM 1194 O O . MET A 1 75 ? 3.740 11.468 -0.051 1.00 0.00 75 MET A O 1
ATOM 1208 N N . PRO A 1 76 ? 3.128 12.949 1.509 1.00 0.00 76 PRO A N 1
ATOM 1209 C CA . PRO A 1 76 ? 2.524 11.932 2.417 1.00 0.00 76 PRO A CA 1
ATOM 1210 C C . PRO A 1 76 ? 1.097 11.600 1.997 1.00 0.00 76 PRO A C 1
ATOM 1211 O O . PRO A 1 76 ? 0.573 12.179 1.063 1.00 0.00 76 PRO A O 1
ATOM 1222 N N . GLU A 1 77 ? 0.447 10.665 2.668 1.00 0.00 77 GLU A N 1
ATOM 1223 C CA . GLU A 1 77 ? -0.945 10.346 2.240 1.00 0.00 77 GLU A CA 1
ATOM 1224 C C . GLU A 1 77 ? -1.948 11.258 2.941 1.00 0.00 77 GLU A C 1
ATOM 1225 O O . GLU A 1 77 ? -3.138 11.032 2.886 1.00 0.00 77 GLU A O 1
ATOM 1237 N N . LYS A 1 78 ? -1.491 12.308 3.578 1.00 0.00 78 LYS A N 1
ATOM 1238 C CA . LYS A 1 78 ? -2.471 13.222 4.240 1.00 0.00 78 LYS A CA 1
ATOM 1239 C C . LYS A 1 78 ? -2.995 14.156 3.177 1.00 0.00 78 LYS A C 1
ATOM 1240 O O . LYS A 1 78 ? -2.535 15.277 3.041 1.00 0.00 78 LYS A O 1
ATOM 1259 N N . ILE A 1 79 ? -3.932 13.690 2.385 1.00 0.00 79 ILE A N 1
ATOM 1260 C CA . ILE A 1 79 ? -4.439 14.574 1.281 1.00 0.00 79 ILE A CA 1
ATOM 1261 C C . ILE A 1 79 ? -5.484 13.869 0.422 1.00 0.00 79 ILE A C 1
ATOM 1262 O O . ILE A 1 79 ? -5.639 12.666 0.482 1.00 0.00 79 ILE A O 1
ATOM 1278 N N . SER A 1 80 ? -6.132 14.608 -0.450 1.00 0.00 80 SER A N 1
ATOM 1279 C CA . SER A 1 80 ? -7.097 13.982 -1.406 1.00 0.00 80 SER A CA 1
ATOM 1280 C C . SER A 1 80 ? -6.218 13.172 -2.347 1.00 0.00 80 SER A C 1
ATOM 1281 O O . SER A 1 80 ? -5.451 13.729 -3.112 1.00 0.00 80 SER A O 1
ATOM 1289 N N . LYS A 1 81 ? -6.223 11.870 -2.216 1.00 0.00 81 LYS A N 1
ATOM 1290 C CA . LYS A 1 81 ? -5.268 11.058 -3.016 1.00 0.00 81 LYS A CA 1
ATOM 1291 C C . LYS A 1 81 ? -5.707 9.605 -2.977 1.00 0.00 81 LYS A C 1
ATOM 1292 O O . LYS A 1 81 ? -6.856 9.353 -2.775 1.00 0.00 81 LYS A O 1
ATOM 1311 N N . PRO A 1 82 ? -4.816 8.676 -3.175 1.00 0.00 82 PRO A N 1
ATOM 1312 C CA . PRO A 1 82 ? -5.253 7.281 -3.092 1.00 0.00 82 PRO A CA 1
ATOM 1313 C C . PRO A 1 82 ? -5.381 6.888 -1.606 1.00 0.00 82 PRO A C 1
ATOM 1314 O O . PRO A 1 82 ? -4.434 7.032 -0.859 1.00 0.00 82 PRO A O 1
ATOM 1325 N N . PHE A 1 83 ? -6.525 6.394 -1.149 1.00 0.00 83 PHE A N 1
ATOM 1326 C CA . PHE A 1 83 ? -6.608 6.015 0.293 1.00 0.00 83 PHE A CA 1
ATOM 1327 C C . PHE A 1 83 ? -5.593 4.929 0.553 1.00 0.00 83 PHE A C 1
ATOM 1328 O O . PHE A 1 83 ? -5.349 4.068 -0.275 1.00 0.00 83 PHE A O 1
ATOM 1345 N N . VAL A 1 84 ? -5.039 4.945 1.706 1.00 0.00 84 VAL A N 1
ATOM 1346 C CA . VAL A 1 84 ? -4.060 3.902 2.069 1.00 0.00 84 VAL A CA 1
ATOM 1347 C C . VAL A 1 84 ? -4.254 3.567 3.545 1.00 0.00 84 VAL A C 1
ATOM 1348 O O . VAL A 1 84 ? -3.719 4.226 4.420 1.00 0.00 84 VAL A O 1
ATOM 1361 N N . LYS A 1 85 ? -5.022 2.553 3.835 1.00 0.00 85 LYS A N 1
ATOM 1362 C CA . LYS A 1 85 ? -5.240 2.186 5.271 1.00 0.00 85 LYS A CA 1
ATOM 1363 C C . LYS A 1 85 ? -4.135 1.223 5.682 1.00 0.00 85 LYS A C 1
ATOM 1364 O O . LYS A 1 85 ? -3.989 0.171 5.104 1.00 0.00 85 LYS A O 1
ATOM 1383 N N . LYS A 1 86 ? -3.317 1.616 6.625 1.00 0.00 86 LYS A N 1
ATOM 1384 C CA . LYS A 1 86 ? -2.172 0.817 7.036 1.00 0.00 86 LYS A CA 1
ATOM 1385 C C . LYS A 1 86 ? -2.532 -0.407 7.837 1.00 0.00 86 LYS A C 1
ATOM 1386 O O . LYS A 1 86 ? -3.585 -0.557 8.423 1.00 0.00 86 LYS A O 1
ATOM 1405 N N . GLU A 1 87 ? -1.565 -1.231 7.851 1.00 0.00 87 GLU A N 1
ATOM 1406 C CA . GLU A 1 87 ? -1.561 -2.529 8.594 1.00 0.00 87 GLU A CA 1
ATOM 1407 C C . GLU A 1 87 ? -0.101 -3.038 8.652 1.00 0.00 87 GLU A C 1
ATOM 1408 O O . GLU A 1 87 ? 0.734 -2.660 7.830 1.00 0.00 87 GLU A O 1
ATOM 1420 N N . ARG A 1 88 ? 0.223 -3.857 9.627 1.00 0.00 88 ARG A N 1
ATOM 1421 C CA . ARG A 1 88 ? 1.646 -4.320 9.809 1.00 0.00 88 ARG A CA 1
ATOM 1422 C C . ARG A 1 88 ? 2.296 -4.789 8.502 1.00 0.00 88 ARG A C 1
ATOM 1423 O O . ARG A 1 88 ? 1.736 -5.542 7.737 1.00 0.00 88 ARG A O 1
ATOM 1444 N N . ILE A 1 89 ? 3.497 -4.313 8.261 1.00 0.00 89 ILE A N 1
ATOM 1445 C CA . ILE A 1 89 ? 4.239 -4.672 7.017 1.00 0.00 89 ILE A CA 1
ATOM 1446 C C . ILE A 1 89 ? 5.583 -5.332 7.368 1.00 0.00 89 ILE A C 1
ATOM 1447 O O . ILE A 1 89 ? 6.257 -4.937 8.304 1.00 0.00 89 ILE A O 1
ATOM 1463 N N . GLU A 1 90 ? 5.976 -6.317 6.599 1.00 0.00 90 GLU A N 1
ATOM 1464 C CA . GLU A 1 90 ? 7.281 -7.018 6.829 1.00 0.00 90 GLU A CA 1
ATOM 1465 C C . GLU A 1 90 ? 7.907 -7.335 5.466 1.00 0.00 90 GLU A C 1
ATOM 1466 O O . GLU A 1 90 ? 7.295 -7.986 4.644 1.00 0.00 90 GLU A O 1
ATOM 1478 N N . LYS A 1 91 ? 9.105 -6.885 5.197 1.00 0.00 91 LYS A N 1
ATOM 1479 C CA . LYS A 1 91 ? 9.707 -7.186 3.862 1.00 0.00 91 LYS A CA 1
ATOM 1480 C C . LYS A 1 91 ? 11.190 -7.555 3.977 1.00 0.00 91 LYS A C 1
ATOM 1481 O O . LYS A 1 91 ? 11.779 -7.505 5.040 1.00 0.00 91 LYS A O 1
ATOM 1500 N N . LEU A 1 92 ? 11.783 -7.948 2.881 1.00 0.00 92 LEU A N 1
ATOM 1501 C CA . LEU A 1 92 ? 13.214 -8.349 2.885 1.00 0.00 92 LEU A CA 1
ATOM 1502 C C . LEU A 1 92 ? 14.095 -7.116 3.084 1.00 0.00 92 LEU A C 1
ATOM 1503 O O . LEU A 1 92 ? 13.930 -6.098 2.427 1.00 0.00 92 LEU A O 1
ATOM 1519 N N . GLU A 1 93 ? 15.017 -7.202 3.987 1.00 0.00 93 GLU A N 1
ATOM 1520 C CA . GLU A 1 93 ? 15.929 -6.051 4.260 1.00 0.00 93 GLU A CA 1
ATOM 1521 C C . GLU A 1 93 ? 17.286 -6.285 3.586 1.00 0.00 93 GLU A C 1
ATOM 1522 O O . GLU A 1 93 ? 17.641 -7.437 3.385 1.00 0.00 93 GLU A O 1
ATOM 1535 N N . SER A 1 1 ? 18.210 0.623 -12.263 1.00 0.00 1 SER A N 2
ATOM 1536 C CA . SER A 1 1 ? 18.323 0.713 -10.773 1.00 0.00 1 SER A CA 2
ATOM 1537 C C . SER A 1 1 ? 17.815 -0.584 -10.130 1.00 0.00 1 SER A C 2
ATOM 1538 O O . SER A 1 1 ? 17.599 -1.571 -10.807 1.00 0.00 1 SER A O 2
ATOM 1548 N N . ASN A 1 2 ? 17.619 -0.588 -8.835 1.00 0.00 2 ASN A N 2
ATOM 1549 C CA . ASN A 1 2 ? 17.121 -1.821 -8.152 1.00 0.00 2 ASN A CA 2
ATOM 1550 C C . ASN A 1 2 ? 15.743 -1.561 -7.530 1.00 0.00 2 ASN A C 2
ATOM 1551 O O . ASN A 1 2 ? 15.448 -0.467 -7.079 1.00 0.00 2 ASN A O 2
ATOM 1562 N N . THR A 1 3 ? 14.886 -2.549 -7.514 1.00 0.00 3 THR A N 2
ATOM 1563 C CA . THR A 1 3 ? 13.520 -2.353 -6.933 1.00 0.00 3 THR A CA 2
ATOM 1564 C C . THR A 1 3 ? 12.966 -3.698 -6.436 1.00 0.00 3 THR A C 2
ATOM 1565 O O . THR A 1 3 ? 13.407 -4.751 -6.855 1.00 0.00 3 THR A O 2
ATOM 1576 N N . ARG A 1 4 ? 12.008 -3.670 -5.544 1.00 0.00 4 ARG A N 2
ATOM 1577 C CA . ARG A 1 4 ? 11.433 -4.948 -5.018 1.00 0.00 4 ARG A CA 2
ATOM 1578 C C . ARG A 1 4 ? 10.140 -5.286 -5.767 1.00 0.00 4 ARG A C 2
ATOM 1579 O O . ARG A 1 4 ? 9.240 -4.474 -5.849 1.00 0.00 4 ARG A O 2
ATOM 1600 N N . ASN A 1 5 ? 10.051 -6.472 -6.321 1.00 0.00 5 ASN A N 2
ATOM 1601 C CA . ASN A 1 5 ? 8.823 -6.874 -7.086 1.00 0.00 5 ASN A CA 2
ATOM 1602 C C . ASN A 1 5 ? 7.690 -7.265 -6.132 1.00 0.00 5 ASN A C 2
ATOM 1603 O O . ASN A 1 5 ? 7.828 -8.178 -5.344 1.00 0.00 5 ASN A O 2
ATOM 1614 N N . PHE A 1 6 ? 6.566 -6.599 -6.215 1.00 0.00 6 PHE A N 2
ATOM 1615 C CA . PHE A 1 6 ? 5.421 -6.943 -5.322 1.00 0.00 6 PHE A CA 2
ATOM 1616 C C . PHE A 1 6 ? 4.290 -7.600 -6.125 1.00 0.00 6 PHE A C 2
ATOM 1617 O O . PHE A 1 6 ? 4.302 -7.608 -7.345 1.00 0.00 6 PHE A O 2
ATOM 1634 N N . VAL A 1 7 ? 3.332 -8.182 -5.445 1.00 0.00 7 VAL A N 2
ATOM 1635 C CA . VAL A 1 7 ? 2.210 -8.884 -6.157 1.00 0.00 7 VAL A CA 2
ATOM 1636 C C . VAL A 1 7 ? 0.849 -8.624 -5.474 1.00 0.00 7 VAL A C 2
ATOM 1637 O O . VAL A 1 7 ? 0.712 -8.780 -4.273 1.00 0.00 7 VAL A O 2
ATOM 1650 N N . LEU A 1 8 ? -0.157 -8.225 -6.229 1.00 0.00 8 LEU A N 2
ATOM 1651 C CA . LEU A 1 8 ? -1.504 -7.961 -5.611 1.00 0.00 8 LEU A CA 2
ATOM 1652 C C . LEU A 1 8 ? -2.620 -7.871 -6.683 1.00 0.00 8 LEU A C 2
ATOM 1653 O O . LEU A 1 8 ? -2.358 -7.611 -7.846 1.00 0.00 8 LEU A O 2
ATOM 1669 N N . ARG A 1 9 ? -3.874 -8.058 -6.288 1.00 0.00 9 ARG A N 2
ATOM 1670 C CA . ARG A 1 9 ? -5.009 -7.951 -7.279 1.00 0.00 9 ARG A CA 2
ATOM 1671 C C . ARG A 1 9 ? -6.257 -7.236 -6.689 1.00 0.00 9 ARG A C 2
ATOM 1672 O O . ARG A 1 9 ? -6.895 -7.721 -5.788 1.00 0.00 9 ARG A O 2
ATOM 1693 N N . ASP A 1 10 ? -6.578 -6.088 -7.235 1.00 0.00 10 ASP A N 2
ATOM 1694 C CA . ASP A 1 10 ? -7.743 -5.235 -6.830 1.00 0.00 10 ASP A CA 2
ATOM 1695 C C . ASP A 1 10 ? -9.051 -5.831 -7.293 1.00 0.00 10 ASP A C 2
ATOM 1696 O O . ASP A 1 10 ? -9.185 -7.034 -7.404 1.00 0.00 10 ASP A O 2
ATOM 1705 N N . GLU A 1 11 ? -10.046 -4.985 -7.499 1.00 0.00 11 GLU A N 2
ATOM 1706 C CA . GLU A 1 11 ? -11.384 -5.488 -7.904 1.00 0.00 11 GLU A CA 2
ATOM 1707 C C . GLU A 1 11 ? -11.939 -6.147 -6.668 1.00 0.00 11 GLU A C 2
ATOM 1708 O O . GLU A 1 11 ? -12.382 -7.279 -6.652 1.00 0.00 11 GLU A O 2
ATOM 1720 N N . ASP A 1 12 ? -11.874 -5.371 -5.612 1.00 0.00 12 ASP A N 2
ATOM 1721 C CA . ASP A 1 12 ? -12.340 -5.762 -4.284 1.00 0.00 12 ASP A CA 2
ATOM 1722 C C . ASP A 1 12 ? -11.628 -7.003 -3.755 1.00 0.00 12 ASP A C 2
ATOM 1723 O O . ASP A 1 12 ? -12.010 -7.538 -2.734 1.00 0.00 12 ASP A O 2
ATOM 1732 N N . GLY A 1 13 ? -10.626 -7.505 -4.428 1.00 0.00 13 GLY A N 2
ATOM 1733 C CA . GLY A 1 13 ? -9.974 -8.728 -3.896 1.00 0.00 13 GLY A CA 2
ATOM 1734 C C . GLY A 1 13 ? -8.823 -8.341 -2.983 1.00 0.00 13 GLY A C 2
ATOM 1735 O O . GLY A 1 13 ? -8.917 -8.397 -1.773 1.00 0.00 13 GLY A O 2
ATOM 1739 N N . ASN A 1 14 ? -7.733 -7.958 -3.571 1.00 0.00 14 ASN A N 2
ATOM 1740 C CA . ASN A 1 14 ? -6.542 -7.556 -2.771 1.00 0.00 14 ASN A CA 2
ATOM 1741 C C . ASN A 1 14 ? -6.169 -6.075 -3.012 1.00 0.00 14 ASN A C 2
ATOM 1742 O O . ASN A 1 14 ? -6.511 -5.193 -2.257 1.00 0.00 14 ASN A O 2
ATOM 1753 N N . GLU A 1 15 ? -5.462 -5.848 -4.096 1.00 0.00 15 GLU A N 2
ATOM 1754 C CA . GLU A 1 15 ? -4.991 -4.490 -4.530 1.00 0.00 15 GLU A CA 2
ATOM 1755 C C . GLU A 1 15 ? -4.445 -4.686 -5.937 1.00 0.00 15 GLU A C 2
ATOM 1756 O O . GLU A 1 15 ? -3.678 -5.591 -6.139 1.00 0.00 15 GLU A O 2
ATOM 1768 N N . HIS A 1 16 ? -4.805 -3.922 -6.930 1.00 0.00 16 HIS A N 2
ATOM 1769 C CA . HIS A 1 16 ? -4.207 -4.278 -8.264 1.00 0.00 16 HIS A CA 2
ATOM 1770 C C . HIS A 1 16 ? -2.823 -3.744 -8.421 1.00 0.00 16 HIS A C 2
ATOM 1771 O O . HIS A 1 16 ? -2.553 -2.570 -8.329 1.00 0.00 16 HIS A O 2
ATOM 1786 N N . GLY A 1 17 ? -1.935 -4.644 -8.646 1.00 0.00 17 GLY A N 2
ATOM 1787 C CA . GLY A 1 17 ? -0.526 -4.246 -8.814 1.00 0.00 17 GLY A CA 2
ATOM 1788 C C . GLY A 1 17 ? 0.365 -5.433 -9.147 1.00 0.00 17 GLY A C 2
ATOM 1789 O O . GLY A 1 17 ? 0.487 -6.376 -8.388 1.00 0.00 17 GLY A O 2
ATOM 1793 N N . VAL A 1 18 ? 1.046 -5.354 -10.242 1.00 0.00 18 VAL A N 2
ATOM 1794 C CA . VAL A 1 18 ? 2.008 -6.423 -10.607 1.00 0.00 18 VAL A CA 2
ATOM 1795 C C . VAL A 1 18 ? 3.260 -5.723 -11.133 1.00 0.00 18 VAL A C 2
ATOM 1796 O O . VAL A 1 18 ? 3.414 -5.475 -12.313 1.00 0.00 18 VAL A O 2
ATOM 1809 N N . PHE A 1 19 ? 4.124 -5.377 -10.239 1.00 0.00 19 PHE A N 2
ATOM 1810 C CA . PHE A 1 19 ? 5.385 -4.642 -10.600 1.00 0.00 19 PHE A CA 2
ATOM 1811 C C . PHE A 1 19 ? 6.267 -4.467 -9.354 1.00 0.00 19 PHE A C 2
ATOM 1812 O O . PHE A 1 19 ? 5.987 -5.021 -8.308 1.00 0.00 19 PHE A O 2
ATOM 1829 N N . THR A 1 20 ? 7.336 -3.707 -9.456 1.00 0.00 20 THR A N 2
ATOM 1830 C CA . THR A 1 20 ? 8.236 -3.512 -8.271 1.00 0.00 20 THR A CA 2
ATOM 1831 C C . THR A 1 20 ? 8.119 -2.085 -7.687 1.00 0.00 20 THR A C 2
ATOM 1832 O O . THR A 1 20 ? 7.795 -1.139 -8.380 1.00 0.00 20 THR A O 2
ATOM 1843 N N . GLY A 1 21 ? 8.405 -1.934 -6.411 1.00 0.00 21 GLY A N 2
ATOM 1844 C CA . GLY A 1 21 ? 8.347 -0.581 -5.751 1.00 0.00 21 GLY A CA 2
ATOM 1845 C C . GLY A 1 21 ? 9.589 -0.424 -4.872 1.00 0.00 21 GLY A C 2
ATOM 1846 O O . GLY A 1 21 ? 9.918 -1.308 -4.104 1.00 0.00 21 GLY A O 2
ATOM 1850 N N . LYS A 1 22 ? 10.288 0.683 -4.973 1.00 0.00 22 LYS A N 2
ATOM 1851 C CA . LYS A 1 22 ? 11.512 0.873 -4.126 1.00 0.00 22 LYS A CA 2
ATOM 1852 C C . LYS A 1 22 ? 11.133 0.715 -2.648 1.00 0.00 22 LYS A C 2
ATOM 1853 O O . LYS A 1 22 ? 11.734 -0.056 -1.919 1.00 0.00 22 LYS A O 2
ATOM 1872 N N . GLN A 1 23 ? 10.116 1.414 -2.217 1.00 0.00 23 GLN A N 2
ATOM 1873 C CA . GLN A 1 23 ? 9.647 1.293 -0.806 1.00 0.00 23 GLN A CA 2
ATOM 1874 C C . GLN A 1 23 ? 8.147 0.979 -0.837 1.00 0.00 23 GLN A C 2
ATOM 1875 O O . GLN A 1 23 ? 7.389 1.695 -1.461 1.00 0.00 23 GLN A O 2
ATOM 1889 N N . PRO A 1 24 ? 7.765 -0.097 -0.196 1.00 0.00 24 PRO A N 2
ATOM 1890 C CA . PRO A 1 24 ? 6.337 -0.515 -0.200 1.00 0.00 24 PRO A CA 2
ATOM 1891 C C . PRO A 1 24 ? 5.447 0.465 0.575 1.00 0.00 24 PRO A C 2
ATOM 1892 O O . PRO A 1 24 ? 4.241 0.483 0.389 1.00 0.00 24 PRO A O 2
ATOM 1903 N N . ARG A 1 25 ? 6.015 1.270 1.441 1.00 0.00 25 ARG A N 2
ATOM 1904 C CA . ARG A 1 25 ? 5.181 2.232 2.217 1.00 0.00 25 ARG A CA 2
ATOM 1905 C C . ARG A 1 25 ? 4.905 3.500 1.394 1.00 0.00 25 ARG A C 2
ATOM 1906 O O . ARG A 1 25 ? 3.784 3.756 0.998 1.00 0.00 25 ARG A O 2
ATOM 1927 N N . GLN A 1 26 ? 5.912 4.297 1.131 1.00 0.00 26 GLN A N 2
ATOM 1928 C CA . GLN A 1 26 ? 5.698 5.551 0.348 1.00 0.00 26 GLN A CA 2
ATOM 1929 C C . GLN A 1 26 ? 5.115 5.273 -1.037 1.00 0.00 26 GLN A C 2
ATOM 1930 O O . GLN A 1 26 ? 4.290 6.028 -1.512 1.00 0.00 26 GLN A O 2
ATOM 1944 N N . ALA A 1 27 ? 5.514 4.218 -1.697 1.00 0.00 27 ALA A N 2
ATOM 1945 C CA . ALA A 1 27 ? 4.939 3.955 -3.031 1.00 0.00 27 ALA A CA 2
ATOM 1946 C C . ALA A 1 27 ? 3.463 3.536 -2.886 1.00 0.00 27 ALA A C 2
ATOM 1947 O O . ALA A 1 27 ? 2.684 3.683 -3.803 1.00 0.00 27 ALA A O 2
ATOM 1954 N N . ALA A 1 28 ? 3.070 3.033 -1.732 1.00 0.00 28 ALA A N 2
ATOM 1955 C CA . ALA A 1 28 ? 1.643 2.620 -1.535 1.00 0.00 28 ALA A CA 2
ATOM 1956 C C . ALA A 1 28 ? 0.682 3.787 -1.755 1.00 0.00 28 ALA A C 2
ATOM 1957 O O . ALA A 1 28 ? -0.210 3.708 -2.581 1.00 0.00 28 ALA A O 2
ATOM 1964 N N . LEU A 1 29 ? 0.830 4.859 -1.012 1.00 0.00 29 LEU A N 2
ATOM 1965 C CA . LEU A 1 29 ? -0.116 6.002 -1.191 1.00 0.00 29 LEU A CA 2
ATOM 1966 C C . LEU A 1 29 ? -0.118 6.481 -2.647 1.00 0.00 29 LEU A C 2
ATOM 1967 O O . LEU A 1 29 ? -1.161 6.629 -3.244 1.00 0.00 29 LEU A O 2
ATOM 1983 N N . LYS A 1 30 ? 1.022 6.732 -3.230 1.00 0.00 30 LYS A N 2
ATOM 1984 C CA . LYS A 1 30 ? 1.013 7.205 -4.658 1.00 0.00 30 LYS A CA 2
ATOM 1985 C C . LYS A 1 30 ? 0.581 6.101 -5.656 1.00 0.00 30 LYS A C 2
ATOM 1986 O O . LYS A 1 30 ? -0.085 6.377 -6.647 1.00 0.00 30 LYS A O 2
ATOM 2005 N N . ALA A 1 31 ? 0.977 4.872 -5.437 1.00 0.00 31 ALA A N 2
ATOM 2006 C CA . ALA A 1 31 ? 0.620 3.780 -6.403 1.00 0.00 31 ALA A CA 2
ATOM 2007 C C . ALA A 1 31 ? -0.889 3.574 -6.513 1.00 0.00 31 ALA A C 2
ATOM 2008 O O . ALA A 1 31 ? -1.420 3.443 -7.605 1.00 0.00 31 ALA A O 2
ATOM 2015 N N . ALA A 1 32 ? -1.593 3.539 -5.410 1.00 0.00 32 ALA A N 2
ATOM 2016 C CA . ALA A 1 32 ? -3.072 3.337 -5.508 1.00 0.00 32 ALA A CA 2
ATOM 2017 C C . ALA A 1 32 ? -3.690 4.489 -6.264 1.00 0.00 32 ALA A C 2
ATOM 2018 O O . ALA A 1 32 ? -4.631 4.298 -7.007 1.00 0.00 32 ALA A O 2
ATOM 2025 N N . ASN A 1 33 ? -3.144 5.676 -6.097 1.00 0.00 33 ASN A N 2
ATOM 2026 C CA . ASN A 1 33 ? -3.680 6.871 -6.821 1.00 0.00 33 ASN A CA 2
ATOM 2027 C C . ASN A 1 33 ? -4.022 6.467 -8.245 1.00 0.00 33 ASN A C 2
ATOM 2028 O O . ASN A 1 33 ? -5.099 6.751 -8.744 1.00 0.00 33 ASN A O 2
ATOM 2039 N N . ARG A 1 34 ? -3.114 5.791 -8.898 1.00 0.00 34 ARG A N 2
ATOM 2040 C CA . ARG A 1 34 ? -3.400 5.346 -10.284 1.00 0.00 34 ARG A CA 2
ATOM 2041 C C . ARG A 1 34 ? -3.897 3.881 -10.334 1.00 0.00 34 ARG A C 2
ATOM 2042 O O . ARG A 1 34 ? -5.039 3.622 -10.663 1.00 0.00 34 ARG A O 2
ATOM 2063 N N . GLY A 1 35 ? -3.020 2.927 -10.105 1.00 0.00 35 GLY A N 2
ATOM 2064 C CA . GLY A 1 35 ? -3.410 1.484 -10.240 1.00 0.00 35 GLY A CA 2
ATOM 2065 C C . GLY A 1 35 ? -3.404 0.626 -8.962 1.00 0.00 35 GLY A C 2
ATOM 2066 O O . GLY A 1 35 ? -3.683 -0.538 -9.072 1.00 0.00 35 GLY A O 2
ATOM 2070 N N . SER A 1 36 ? -3.057 1.088 -7.791 1.00 0.00 36 SER A N 2
ATOM 2071 C CA . SER A 1 36 ? -3.032 0.113 -6.633 1.00 0.00 36 SER A CA 2
ATOM 2072 C C . SER A 1 36 ? -4.408 -0.008 -5.994 1.00 0.00 36 SER A C 2
ATOM 2073 O O . SER A 1 36 ? -4.601 -0.738 -5.041 1.00 0.00 36 SER A O 2
ATOM 2081 N N . GLY A 1 37 ? -5.356 0.732 -6.484 1.00 0.00 37 GLY A N 2
ATOM 2082 C CA . GLY A 1 37 ? -6.704 0.698 -5.886 1.00 0.00 37 GLY A CA 2
ATOM 2083 C C . GLY A 1 37 ? -7.716 1.285 -6.867 1.00 0.00 37 GLY A C 2
ATOM 2084 O O . GLY A 1 37 ? -7.594 2.427 -7.260 1.00 0.00 37 GLY A O 2
ATOM 2088 N N . THR A 1 38 ? -8.707 0.536 -7.296 1.00 0.00 38 THR A N 2
ATOM 2089 C CA . THR A 1 38 ? -9.673 1.119 -8.259 1.00 0.00 38 THR A CA 2
ATOM 2090 C C . THR A 1 38 ? -10.701 1.961 -7.509 1.00 0.00 38 THR A C 2
ATOM 2091 O O . THR A 1 38 ? -11.436 2.732 -8.098 1.00 0.00 38 THR A O 2
ATOM 2102 N N . LYS A 1 39 ? -10.767 1.789 -6.210 1.00 0.00 39 LYS A N 2
ATOM 2103 C CA . LYS A 1 39 ? -11.740 2.529 -5.352 1.00 0.00 39 LYS A CA 2
ATOM 2104 C C . LYS A 1 39 ? -13.126 1.956 -5.605 1.00 0.00 39 LYS A C 2
ATOM 2105 O O . LYS A 1 39 ? -13.752 1.410 -4.719 1.00 0.00 39 LYS A O 2
ATOM 2124 N N . ALA A 1 40 ? -13.575 2.013 -6.830 1.00 0.00 40 ALA A N 2
ATOM 2125 C CA . ALA A 1 40 ? -14.880 1.389 -7.157 1.00 0.00 40 ALA A CA 2
ATOM 2126 C C . ALA A 1 40 ? -14.713 -0.126 -6.981 1.00 0.00 40 ALA A C 2
ATOM 2127 O O . ALA A 1 40 ? -15.675 -0.859 -6.857 1.00 0.00 40 ALA A O 2
ATOM 2134 N N . ASN A 1 41 ? -13.474 -0.595 -6.963 1.00 0.00 41 ASN A N 2
ATOM 2135 C CA . ASN A 1 41 ? -13.211 -2.049 -6.780 1.00 0.00 41 ASN A CA 2
ATOM 2136 C C . ASN A 1 41 ? -11.774 -2.288 -6.280 1.00 0.00 41 ASN A C 2
ATOM 2137 O O . ASN A 1 41 ? -10.977 -2.839 -6.996 1.00 0.00 41 ASN A O 2
ATOM 2148 N N . PRO A 1 42 ? -11.483 -1.883 -5.074 1.00 0.00 42 PRO A N 2
ATOM 2149 C CA . PRO A 1 42 ? -10.144 -2.076 -4.472 1.00 0.00 42 PRO A CA 2
ATOM 2150 C C . PRO A 1 42 ? -10.232 -2.944 -3.198 1.00 0.00 42 PRO A C 2
ATOM 2151 O O . PRO A 1 42 ? -11.299 -3.392 -2.838 1.00 0.00 42 PRO A O 2
ATOM 2162 N N . ASP A 1 43 ? -9.148 -3.131 -2.459 1.00 0.00 43 ASP A N 2
ATOM 2163 C CA . ASP A 1 43 ? -9.294 -3.925 -1.179 1.00 0.00 43 ASP A CA 2
ATOM 2164 C C . ASP A 1 43 ? -8.074 -3.800 -0.251 1.00 0.00 43 ASP A C 2
ATOM 2165 O O . ASP A 1 43 ? -7.168 -3.019 -0.482 1.00 0.00 43 ASP A O 2
ATOM 2174 N N . ILE A 1 44 ? -8.073 -4.580 0.810 1.00 0.00 44 ILE A N 2
ATOM 2175 C CA . ILE A 1 44 ? -6.955 -4.573 1.800 1.00 0.00 44 ILE A CA 2
ATOM 2176 C C . ILE A 1 44 ? -6.431 -6.000 1.975 1.00 0.00 44 ILE A C 2
ATOM 2177 O O . ILE A 1 44 ? -7.175 -6.903 2.312 1.00 0.00 44 ILE A O 2
ATOM 2193 N N . ILE A 1 45 ? -5.160 -6.207 1.769 1.00 0.00 45 ILE A N 2
ATOM 2194 C CA . ILE A 1 45 ? -4.582 -7.577 1.937 1.00 0.00 45 ILE A CA 2
ATOM 2195 C C . ILE A 1 45 ? -3.083 -7.491 2.199 1.00 0.00 45 ILE A C 2
ATOM 2196 O O . ILE A 1 45 ? -2.506 -6.417 2.276 1.00 0.00 45 ILE A O 2
ATOM 2212 N N . ARG A 1 46 ? -2.447 -8.629 2.292 1.00 0.00 46 ARG A N 2
ATOM 2213 C CA . ARG A 1 46 ? -0.977 -8.656 2.494 1.00 0.00 46 ARG A CA 2
ATOM 2214 C C . ARG A 1 46 ? -0.305 -8.559 1.120 1.00 0.00 46 ARG A C 2
ATOM 2215 O O . ARG A 1 46 ? -0.107 -9.554 0.441 1.00 0.00 46 ARG A O 2
ATOM 2236 N N . LEU A 1 47 ? 0.050 -7.372 0.709 1.00 0.00 47 LEU A N 2
ATOM 2237 C CA . LEU A 1 47 ? 0.712 -7.193 -0.617 1.00 0.00 47 LEU A CA 2
ATOM 2238 C C . LEU A 1 47 ? 2.142 -7.706 -0.501 1.00 0.00 47 LEU A C 2
ATOM 2239 O O . LEU A 1 47 ? 3.031 -7.008 -0.053 1.00 0.00 47 LEU A O 2
ATOM 2255 N N . ARG A 1 48 ? 2.360 -8.937 -0.859 1.00 0.00 48 ARG A N 2
ATOM 2256 C CA . ARG A 1 48 ? 3.733 -9.513 -0.716 1.00 0.00 48 ARG A CA 2
ATOM 2257 C C . ARG A 1 48 ? 4.652 -9.124 -1.883 1.00 0.00 48 ARG A C 2
ATOM 2258 O O . ARG A 1 48 ? 4.274 -8.373 -2.767 1.00 0.00 48 ARG A O 2
ATOM 2279 N N . GLU A 1 49 ? 5.863 -9.636 -1.883 1.00 0.00 49 GLU A N 2
ATOM 2280 C CA . GLU A 1 49 ? 6.843 -9.321 -2.947 1.00 0.00 49 GLU A CA 2
ATOM 2281 C C . GLU A 1 49 ? 7.535 -10.623 -3.297 1.00 0.00 49 GLU A C 2
ATOM 2282 O O . GLU A 1 49 ? 7.484 -11.572 -2.531 1.00 0.00 49 GLU A O 2
ATOM 2294 N N . ARG A 1 50 ? 8.166 -10.710 -4.422 1.00 0.00 50 ARG A N 2
ATOM 2295 C CA . ARG A 1 50 ? 8.823 -11.994 -4.738 1.00 0.00 50 ARG A CA 2
ATOM 2296 C C . ARG A 1 50 ? 10.338 -11.892 -4.497 1.00 0.00 50 ARG A C 2
ATOM 2297 O O . ARG A 1 50 ? 10.914 -10.819 -4.532 1.00 0.00 50 ARG A O 2
ATOM 2318 N N . GLY A 1 51 ? 10.977 -13.002 -4.231 1.00 0.00 51 GLY A N 2
ATOM 2319 C CA . GLY A 1 51 ? 12.446 -12.989 -3.954 1.00 0.00 51 GLY A CA 2
ATOM 2320 C C . GLY A 1 51 ? 12.635 -13.226 -2.457 1.00 0.00 51 GLY A C 2
ATOM 2321 O O . GLY A 1 51 ? 12.938 -14.322 -2.026 1.00 0.00 51 GLY A O 2
ATOM 2325 N N . THR A 1 52 ? 12.404 -12.218 -1.661 1.00 0.00 52 THR A N 2
ATOM 2326 C CA . THR A 1 52 ? 12.510 -12.389 -0.182 1.00 0.00 52 THR A CA 2
ATOM 2327 C C . THR A 1 52 ? 11.094 -12.603 0.360 1.00 0.00 52 THR A C 2
ATOM 2328 O O . THR A 1 52 ? 10.164 -12.777 -0.408 1.00 0.00 52 THR A O 2
ATOM 2339 N N . LYS A 1 53 ? 10.892 -12.592 1.650 1.00 0.00 53 LYS A N 2
ATOM 2340 C CA . LYS A 1 53 ? 9.511 -12.795 2.151 1.00 0.00 53 LYS A CA 2
ATOM 2341 C C . LYS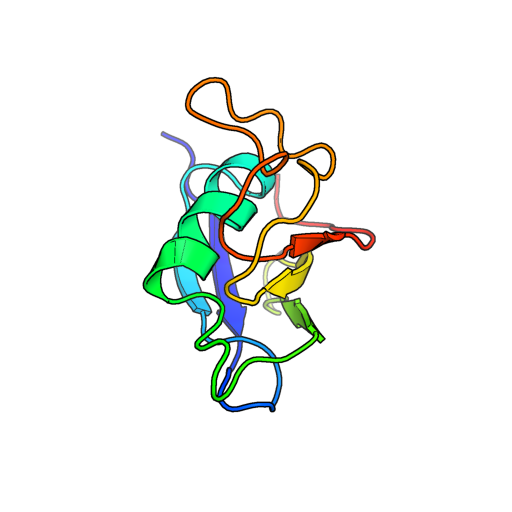 A 1 53 ? 8.954 -11.471 2.640 1.00 0.00 53 LYS A C 2
ATOM 2342 O O . LYS A 1 53 ? 9.109 -11.100 3.791 1.00 0.00 53 LYS A O 2
ATOM 2361 N N . LYS A 1 54 ? 8.304 -10.758 1.771 1.00 0.00 54 LYS A N 2
ATOM 2362 C CA . LYS A 1 54 ? 7.721 -9.453 2.174 1.00 0.00 54 LYS A CA 2
ATOM 2363 C C . LYS A 1 54 ? 6.194 -9.508 2.106 1.00 0.00 54 LYS A C 2
ATOM 2364 O O . LYS A 1 54 ? 5.616 -10.211 1.299 1.00 0.00 54 LYS A O 2
ATOM 2383 N N . VAL A 1 55 ? 5.554 -8.756 2.952 1.00 0.00 55 VAL A N 2
ATOM 2384 C CA . VAL A 1 55 ? 4.069 -8.712 2.991 1.00 0.00 55 VAL A CA 2
ATOM 2385 C C . VAL A 1 55 ? 3.629 -7.312 3.448 1.00 0.00 55 VAL A C 2
ATOM 2386 O O . VAL A 1 55 ? 3.526 -7.038 4.630 1.00 0.00 55 VAL A O 2
ATOM 2399 N N . HIS A 1 56 ? 3.356 -6.434 2.519 1.00 0.00 56 HIS A N 2
ATOM 2400 C CA . HIS A 1 56 ? 2.904 -5.056 2.885 1.00 0.00 56 HIS A CA 2
ATOM 2401 C C . HIS A 1 56 ? 1.430 -5.136 3.224 1.00 0.00 56 HIS A C 2
ATOM 2402 O O . HIS A 1 56 ? 0.650 -5.615 2.433 1.00 0.00 56 HIS A O 2
ATOM 2417 N N . VAL A 1 57 ? 1.011 -4.698 4.379 1.00 0.00 57 VAL A N 2
ATOM 2418 C CA . VAL A 1 57 ? -0.427 -4.793 4.655 1.00 0.00 57 VAL A CA 2
ATOM 2419 C C . VAL A 1 57 ? -0.981 -3.381 4.633 1.00 0.00 57 VAL A C 2
ATOM 2420 O O . VAL A 1 57 ? -0.751 -2.588 5.519 1.00 0.00 57 VAL A O 2
ATOM 2433 N N . PHE A 1 58 ? -1.693 -3.060 3.602 1.00 0.00 58 PHE A N 2
ATOM 2434 C CA . PHE A 1 58 ? -2.274 -1.702 3.491 1.00 0.00 58 PHE A CA 2
ATOM 2435 C C . PHE A 1 58 ? -3.566 -1.813 2.694 1.00 0.00 58 PHE A C 2
ATOM 2436 O O . PHE A 1 58 ? -3.840 -2.813 2.060 1.00 0.00 58 PHE A O 2
ATOM 2453 N N . LYS A 1 59 ? -4.329 -0.785 2.703 1.00 0.00 59 LYS A N 2
ATOM 2454 C CA . LYS A 1 59 ? -5.617 -0.769 1.926 1.00 0.00 59 LYS A CA 2
ATOM 2455 C C . LYS A 1 59 ? -5.540 0.393 0.941 1.00 0.00 59 LYS A C 2
ATOM 2456 O O . LYS A 1 59 ? -5.382 1.519 1.354 1.00 0.00 59 LYS A O 2
ATOM 2475 N N . ALA A 1 60 ? -5.608 0.149 -0.351 1.00 0.00 60 ALA A N 2
ATOM 2476 C CA . ALA A 1 60 ? -5.460 1.295 -1.307 1.00 0.00 60 ALA A CA 2
ATOM 2477 C C . ALA A 1 60 ? -6.789 1.688 -1.961 1.00 0.00 60 ALA A C 2
ATOM 2478 O O . ALA A 1 60 ? -7.305 0.989 -2.810 1.00 0.00 60 ALA A O 2
ATOM 2485 N N . TRP A 1 61 ? -7.337 2.809 -1.562 1.00 0.00 61 TRP A N 2
ATOM 2486 C CA . TRP A 1 61 ? -8.654 3.272 -2.142 1.00 0.00 61 TRP A CA 2
ATOM 2487 C C . TRP A 1 61 ? -8.558 4.713 -2.637 1.00 0.00 61 TRP A C 2
ATOM 2488 O O . TRP A 1 61 ? -7.483 5.224 -2.773 1.00 0.00 61 TRP A O 2
ATOM 2509 N N . LYS A 1 62 ? -9.662 5.373 -2.917 1.00 0.00 62 LYS A N 2
ATOM 2510 C CA . LYS A 1 62 ? -9.574 6.796 -3.400 1.00 0.00 62 LYS A CA 2
ATOM 2511 C C . LYS A 1 62 ? -10.380 7.735 -2.492 1.00 0.00 62 LYS A C 2
ATOM 2512 O O . LYS A 1 62 ? -11.525 8.054 -2.772 1.00 0.00 62 LYS A O 2
ATOM 2531 N N . GLU A 1 63 ? -9.746 8.202 -1.436 1.00 0.00 63 GLU A N 2
ATOM 2532 C CA . GLU A 1 63 ? -10.377 9.157 -0.457 1.00 0.00 63 GLU A CA 2
ATOM 2533 C C . GLU A 1 63 ? -9.257 9.870 0.369 1.00 0.00 63 GLU A C 2
ATOM 2534 O O . GLU A 1 63 ? -8.098 9.532 0.275 1.00 0.00 63 GLU A O 2
ATOM 2546 N N . ILE A 1 64 ? -9.572 10.869 1.157 1.00 0.00 64 ILE A N 2
ATOM 2547 C CA . ILE A 1 64 ? -8.483 11.610 1.919 1.00 0.00 64 ILE A CA 2
ATOM 2548 C C . ILE A 1 64 ? -7.952 10.894 3.192 1.00 0.00 64 ILE A C 2
ATOM 2549 O O . ILE A 1 64 ? -8.537 11.008 4.254 1.00 0.00 64 ILE A O 2
ATOM 2565 N N . VAL A 1 65 ? -6.825 10.189 3.118 1.00 0.00 65 VAL A N 2
ATOM 2566 C CA . VAL A 1 65 ? -6.277 9.537 4.350 1.00 0.00 65 VAL A CA 2
ATOM 2567 C C . VAL A 1 65 ? -5.321 10.495 5.082 1.00 0.00 65 VAL A C 2
ATOM 2568 O O . VAL A 1 65 ? -5.229 11.675 4.785 1.00 0.00 65 VAL A O 2
ATOM 2581 N N . ASP A 1 66 ? -4.608 9.955 6.031 1.00 0.00 66 ASP A N 2
ATOM 2582 C CA . ASP A 1 66 ? -3.615 10.721 6.834 1.00 0.00 66 ASP A CA 2
ATOM 2583 C C . ASP A 1 66 ? -2.226 10.087 6.629 1.00 0.00 66 ASP A C 2
ATOM 2584 O O . ASP A 1 66 ? -2.090 8.885 6.659 1.00 0.00 66 ASP A O 2
ATOM 2593 N N . ALA A 1 67 ? -1.217 10.891 6.389 1.00 0.00 67 ALA A N 2
ATOM 2594 C CA . ALA A 1 67 ? 0.173 10.376 6.132 1.00 0.00 67 ALA A CA 2
ATOM 2595 C C . ALA A 1 67 ? 0.761 9.704 7.354 1.00 0.00 67 ALA A C 2
ATOM 2596 O O . ALA A 1 67 ? 1.214 10.396 8.205 1.00 0.00 67 ALA A O 2
ATOM 2603 N N . PRO A 1 68 ? 0.762 8.390 7.400 1.00 0.00 68 PRO A N 2
ATOM 2604 C CA . PRO A 1 68 ? 1.314 7.683 8.576 1.00 0.00 68 PRO A CA 2
ATOM 2605 C C . PRO A 1 68 ? 2.827 7.461 8.439 1.00 0.00 68 PRO A C 2
ATOM 2606 O O . PRO A 1 68 ? 3.481 8.039 7.589 1.00 0.00 68 PRO A O 2
ATOM 2617 N N . LYS A 1 69 ? 3.385 6.618 9.277 1.00 0.00 69 LYS A N 2
ATOM 2618 C CA . LYS A 1 69 ? 4.856 6.338 9.216 1.00 0.00 69 LYS A CA 2
ATOM 2619 C C . LYS A 1 69 ? 5.196 5.550 7.942 1.00 0.00 69 LYS A C 2
ATOM 2620 O O . LYS A 1 69 ? 5.678 4.426 7.990 1.00 0.00 69 LYS A O 2
ATOM 2639 N N . ASN A 1 70 ? 4.945 6.139 6.806 1.00 0.00 70 ASN A N 2
ATOM 2640 C CA . ASN A 1 70 ? 5.234 5.461 5.507 1.00 0.00 70 ASN A CA 2
ATOM 2641 C C . ASN A 1 70 ? 6.531 5.989 4.882 1.00 0.00 70 ASN A C 2
ATOM 2642 O O . ASN A 1 70 ? 6.993 5.460 3.897 1.00 0.00 70 ASN A O 2
ATOM 2653 N N . ARG A 1 71 ? 7.079 7.047 5.441 1.00 0.00 71 ARG A N 2
ATOM 2654 C CA . ARG A 1 71 ? 8.344 7.685 4.925 1.00 0.00 71 ARG A CA 2
ATOM 2655 C C . ARG A 1 71 ? 8.239 8.108 3.440 1.00 0.00 71 ARG A C 2
ATOM 2656 O O . ARG A 1 71 ? 9.161 7.911 2.675 1.00 0.00 71 ARG A O 2
ATOM 2677 N N . PRO A 1 72 ? 7.129 8.713 3.076 1.00 0.00 72 PRO A N 2
ATOM 2678 C CA . PRO A 1 72 ? 6.943 9.182 1.690 1.00 0.00 72 PRO A CA 2
ATOM 2679 C C . PRO A 1 72 ? 7.361 10.655 1.573 1.00 0.00 72 PRO A C 2
ATOM 2680 O O . PRO A 1 72 ? 6.612 11.549 1.922 1.00 0.00 72 PRO A O 2
ATOM 2691 N N . ALA A 1 73 ? 8.550 10.916 1.099 1.00 0.00 73 ALA A N 2
ATOM 2692 C CA . ALA A 1 73 ? 9.010 12.336 0.978 1.00 0.00 73 ALA A CA 2
ATOM 2693 C C . ALA A 1 73 ? 8.432 13.008 -0.274 1.00 0.00 73 ALA A C 2
ATOM 2694 O O . ALA A 1 73 ? 8.415 14.220 -0.377 1.00 0.00 73 ALA A O 2
ATOM 2701 N N . TRP A 1 74 ? 7.965 12.243 -1.223 1.00 0.00 74 TRP A N 2
ATOM 2702 C CA . TRP A 1 74 ? 7.394 12.850 -2.467 1.00 0.00 74 TRP A CA 2
ATOM 2703 C C . TRP A 1 74 ? 5.954 13.315 -2.199 1.00 0.00 74 TRP A C 2
ATOM 2704 O O . TRP A 1 74 ? 5.518 14.342 -2.681 1.00 0.00 74 TRP A O 2
ATOM 2725 N N . MET A 1 75 ? 5.223 12.551 -1.425 1.00 0.00 75 MET A N 2
ATOM 2726 C CA . MET A 1 75 ? 3.810 12.905 -1.086 1.00 0.00 75 MET A CA 2
ATOM 2727 C C . MET A 1 75 ? 3.350 11.997 0.060 1.00 0.00 75 MET A C 2
ATOM 2728 O O . MET A 1 75 ? 3.416 10.794 -0.066 1.00 0.00 75 MET A O 2
ATOM 2742 N N . PRO A 1 76 ? 2.933 12.588 1.148 1.00 0.00 76 PRO A N 2
ATOM 2743 C CA . PRO A 1 76 ? 2.501 11.786 2.318 1.00 0.00 76 PRO A CA 2
ATOM 2744 C C . PRO A 1 76 ? 1.070 11.289 2.190 1.00 0.00 76 PRO A C 2
ATOM 2745 O O . PRO A 1 76 ? 0.399 11.539 1.206 1.00 0.00 76 PRO A O 2
ATOM 2756 N N . GLU A 1 77 ? 0.590 10.569 3.182 1.00 0.00 77 GLU A N 2
ATOM 2757 C CA . GLU A 1 77 ? -0.804 10.065 3.077 1.00 0.00 77 GLU A CA 2
ATOM 2758 C C . GLU A 1 77 ? -1.777 11.041 3.716 1.00 0.00 77 GLU A C 2
ATOM 2759 O O . GLU A 1 77 ? -2.935 10.734 3.882 1.00 0.00 77 GLU A O 2
ATOM 2771 N N . LYS A 1 78 ? -1.333 12.229 4.049 1.00 0.00 78 LYS A N 2
ATOM 2772 C CA . LYS A 1 78 ? -2.284 13.215 4.659 1.00 0.00 78 LYS A CA 2
ATOM 2773 C C . LYS A 1 78 ? -2.854 14.042 3.538 1.00 0.00 78 LYS A C 2
ATOM 2774 O O . LYS A 1 78 ? -2.369 15.119 3.239 1.00 0.00 78 LYS A O 2
ATOM 2793 N N . ILE A 1 79 ? -3.860 13.534 2.883 1.00 0.00 79 ILE A N 2
ATOM 2794 C CA . ILE A 1 79 ? -4.418 14.312 1.729 1.00 0.00 79 ILE A CA 2
ATOM 2795 C C . ILE A 1 79 ? -5.635 13.636 1.107 1.00 0.00 79 ILE A C 2
ATOM 2796 O O . ILE A 1 79 ? -5.823 12.443 1.228 1.00 0.00 79 ILE A O 2
ATOM 2812 N N . SER A 1 80 ? -6.404 14.393 0.362 1.00 0.00 80 SER A N 2
ATOM 2813 C CA . SER A 1 80 ? -7.569 13.810 -0.378 1.00 0.00 80 SER A CA 2
ATOM 2814 C C . SER A 1 80 ? -6.953 13.065 -1.550 1.00 0.00 80 SER A C 2
ATOM 2815 O O . SER A 1 80 ? -6.435 13.677 -2.468 1.00 0.00 80 SER A O 2
ATOM 2823 N N . LYS A 1 81 ? -6.907 11.758 -1.496 1.00 0.00 81 LYS A N 2
ATOM 2824 C CA . LYS A 1 81 ? -6.197 11.016 -2.582 1.00 0.00 81 LYS A CA 2
ATOM 2825 C C . LYS A 1 81 ? -6.502 9.529 -2.428 1.00 0.00 81 LYS A C 2
ATOM 2826 O O . LYS A 1 81 ? -7.533 9.195 -1.922 1.00 0.00 81 LYS A O 2
ATOM 2845 N N . PRO A 1 82 ? -5.635 8.661 -2.862 1.00 0.00 82 PRO A N 2
ATOM 2846 C CA . PRO A 1 82 ? -5.933 7.239 -2.677 1.00 0.00 82 PRO A CA 2
ATOM 2847 C C . PRO A 1 82 ? -5.718 6.855 -1.200 1.00 0.00 82 PRO A C 2
ATOM 2848 O O . PRO A 1 82 ? -4.665 7.123 -0.637 1.00 0.00 82 PRO A O 2
ATOM 2859 N N . PHE A 1 83 ? -6.695 6.244 -0.558 1.00 0.00 83 PHE A N 2
ATOM 2860 C CA . PHE A 1 83 ? -6.508 5.853 0.865 1.00 0.00 83 PHE A CA 2
ATOM 2861 C C . PHE A 1 83 ? -5.425 4.806 0.968 1.00 0.00 83 PHE A C 2
ATOM 2862 O O . PHE A 1 83 ? -5.122 4.101 0.025 1.00 0.00 83 PHE A O 2
ATOM 2879 N N . VAL A 1 84 ? -4.892 4.671 2.132 1.00 0.00 84 VAL A N 2
ATOM 2880 C CA . VAL A 1 84 ? -3.867 3.641 2.374 1.00 0.00 84 VAL A CA 2
ATOM 2881 C C . VAL A 1 84 ? -3.897 3.293 3.860 1.00 0.00 84 VAL A C 2
ATOM 2882 O O . VAL A 1 84 ? -3.237 3.918 4.667 1.00 0.00 84 VAL A O 2
ATOM 2895 N N . LYS A 1 85 ? -4.648 2.294 4.236 1.00 0.00 85 LYS A N 2
ATOM 2896 C CA . LYS A 1 85 ? -4.676 1.917 5.688 1.00 0.00 85 LYS A CA 2
ATOM 2897 C C . LYS A 1 85 ? -3.393 1.142 5.965 1.00 0.00 85 LYS A C 2
ATOM 2898 O O . LYS A 1 85 ? -3.108 0.184 5.298 1.00 0.00 85 LYS A O 2
ATOM 2917 N N . LYS A 1 86 ? -2.595 1.602 6.894 1.00 0.00 86 LYS A N 2
ATOM 2918 C CA . LYS A 1 86 ? -1.279 0.969 7.172 1.00 0.00 86 LYS A CA 2
ATOM 2919 C C . LYS A 1 86 ? -1.368 -0.206 8.134 1.00 0.00 86 LYS A C 2
ATOM 2920 O O . LYS A 1 86 ? -1.245 -0.084 9.339 1.00 0.00 86 LYS A O 2
ATOM 2939 N N . GLU A 1 87 ? -1.513 -1.346 7.571 1.00 0.00 87 GLU A N 2
ATOM 2940 C CA . GLU A 1 87 ? -1.540 -2.604 8.376 1.00 0.00 87 GLU A CA 2
ATOM 2941 C C . GLU A 1 87 ? -0.083 -3.116 8.537 1.00 0.00 87 GLU A C 2
ATOM 2942 O O . GLU A 1 87 ? 0.796 -2.814 7.728 1.00 0.00 87 GLU A O 2
ATOM 2954 N N . ARG A 1 88 ? 0.183 -3.857 9.591 1.00 0.00 88 ARG A N 2
ATOM 2955 C CA . ARG A 1 88 ? 1.588 -4.331 9.877 1.00 0.00 88 ARG A CA 2
ATOM 2956 C C . ARG A 1 88 ? 2.230 -5.061 8.690 1.00 0.00 88 ARG A C 2
ATOM 2957 O O . ARG A 1 88 ? 1.850 -6.153 8.323 1.00 0.00 88 ARG A O 2
ATOM 2978 N N . ILE A 1 89 ? 3.224 -4.429 8.105 1.00 0.00 89 ILE A N 2
ATOM 2979 C CA . ILE A 1 89 ? 3.950 -5.013 6.930 1.00 0.00 89 ILE A CA 2
ATOM 2980 C C . ILE A 1 89 ? 5.063 -5.973 7.388 1.00 0.00 89 ILE A C 2
ATOM 2981 O O . ILE A 1 89 ? 5.873 -5.639 8.232 1.00 0.00 89 ILE A O 2
ATOM 2997 N N . GLU A 1 90 ? 5.121 -7.148 6.807 1.00 0.00 90 GLU A N 2
ATOM 2998 C CA . GLU A 1 90 ? 6.193 -8.129 7.171 1.00 0.00 90 GLU A CA 2
ATOM 2999 C C . GLU A 1 90 ? 7.281 -8.112 6.087 1.00 0.00 90 GLU A C 2
ATOM 3000 O O . GLU A 1 90 ? 7.007 -7.795 4.942 1.00 0.00 90 GLU A O 2
ATOM 3012 N N . LYS A 1 91 ? 8.512 -8.431 6.415 1.00 0.00 91 LYS A N 2
ATOM 3013 C CA . LYS A 1 91 ? 9.575 -8.402 5.356 1.00 0.00 91 LYS A CA 2
ATOM 3014 C C . LYS A 1 91 ? 10.845 -9.164 5.769 1.00 0.00 91 LYS A C 2
ATOM 3015 O O . LYS A 1 91 ? 11.728 -8.608 6.401 1.00 0.00 91 LYS A O 2
ATOM 3034 N N . LEU A 1 92 ? 10.965 -10.416 5.380 1.00 0.00 92 LEU A N 2
ATOM 3035 C CA . LEU A 1 92 ? 12.215 -11.184 5.722 1.00 0.00 92 LEU A CA 2
ATOM 3036 C C . LEU A 1 92 ? 12.295 -12.529 4.992 1.00 0.00 92 LEU A C 2
ATOM 3037 O O . LEU A 1 92 ? 11.424 -13.372 5.111 1.00 0.00 92 LEU A O 2
ATOM 3053 N N . GLU A 1 93 ? 13.363 -12.743 4.266 1.00 0.00 93 GLU A N 2
ATOM 3054 C CA . GLU A 1 93 ? 13.549 -14.036 3.538 1.00 0.00 93 GLU A CA 2
ATOM 3055 C C . GLU A 1 93 ? 14.076 -15.105 4.503 1.00 0.00 93 GLU A C 2
ATOM 3056 O O . GLU A 1 93 ? 15.121 -14.884 5.093 1.00 0.00 93 GLU A O 2
ATOM 3069 N N . SER A 1 1 ? 16.627 1.616 -0.637 1.00 0.00 1 SER A N 3
ATOM 3070 C CA . SER A 1 1 ? 17.595 1.646 -1.778 1.00 0.00 1 SER A CA 3
ATOM 3071 C C . SER A 1 1 ? 17.080 0.771 -2.936 1.00 0.00 1 SER A C 3
ATOM 3072 O O . SER A 1 1 ? 16.584 1.276 -3.926 1.00 0.00 1 SER A O 3
ATOM 3082 N N . ASN A 1 2 ? 17.199 -0.531 -2.824 1.00 0.00 2 ASN A N 3
ATOM 3083 C CA . ASN A 1 2 ? 16.726 -1.429 -3.922 1.00 0.00 2 ASN A CA 3
ATOM 3084 C C . ASN A 1 2 ? 15.201 -1.583 -3.871 1.00 0.00 2 ASN A C 3
ATOM 3085 O O . ASN A 1 2 ? 14.600 -1.537 -2.810 1.00 0.00 2 ASN A O 3
ATOM 3096 N N . THR A 1 3 ? 14.582 -1.753 -5.012 1.00 0.00 3 THR A N 3
ATOM 3097 C CA . THR A 1 3 ? 13.091 -1.894 -5.069 1.00 0.00 3 THR A CA 3
ATOM 3098 C C . THR A 1 3 ? 12.648 -3.307 -4.662 1.00 0.00 3 THR A C 3
ATOM 3099 O O . THR A 1 3 ? 13.370 -4.269 -4.840 1.00 0.00 3 THR A O 3
ATOM 3110 N N . ARG A 1 4 ? 11.464 -3.436 -4.114 1.00 0.00 4 ARG A N 3
ATOM 3111 C CA . ARG A 1 4 ? 10.965 -4.786 -3.691 1.00 0.00 4 ARG A CA 3
ATOM 3112 C C . ARG A 1 4 ? 9.766 -5.198 -4.554 1.00 0.00 4 ARG A C 3
ATOM 3113 O O . ARG A 1 4 ? 8.884 -4.405 -4.813 1.00 0.00 4 ARG A O 3
ATOM 3134 N N . ASN A 1 5 ? 9.733 -6.431 -4.995 1.00 0.00 5 ASN A N 3
ATOM 3135 C CA . ASN A 1 5 ? 8.595 -6.904 -5.851 1.00 0.00 5 ASN A CA 3
ATOM 3136 C C . ASN A 1 5 ? 7.359 -7.181 -4.991 1.00 0.00 5 ASN A C 3
ATOM 3137 O O . ASN A 1 5 ? 7.469 -7.656 -3.877 1.00 0.00 5 ASN A O 3
ATOM 3148 N N . PHE A 1 6 ? 6.185 -6.889 -5.501 1.00 0.00 6 PHE A N 3
ATOM 3149 C CA . PHE A 1 6 ? 4.937 -7.138 -4.713 1.00 0.00 6 PHE A CA 3
ATOM 3150 C C . PHE A 1 6 ? 3.811 -7.625 -5.639 1.00 0.00 6 PHE A C 3
ATOM 3151 O O . PHE A 1 6 ? 3.641 -7.131 -6.740 1.00 0.00 6 PHE A O 3
ATOM 3168 N N . VAL A 1 7 ? 3.062 -8.613 -5.207 1.00 0.00 7 VAL A N 3
ATOM 3169 C CA . VAL A 1 7 ? 1.965 -9.173 -6.065 1.00 0.00 7 VAL A CA 3
ATOM 3170 C C . VAL A 1 7 ? 0.584 -9.022 -5.392 1.00 0.00 7 VAL A C 3
ATOM 3171 O O . VAL A 1 7 ? 0.417 -9.325 -4.224 1.00 0.00 7 VAL A O 3
ATOM 3184 N N . LEU A 1 8 ? -0.407 -8.546 -6.121 1.00 0.00 8 LEU A N 3
ATOM 3185 C CA . LEU A 1 8 ? -1.782 -8.373 -5.522 1.00 0.00 8 LEU A CA 3
ATOM 3186 C C . LEU A 1 8 ? -2.860 -8.206 -6.625 1.00 0.00 8 LEU A C 3
ATOM 3187 O O . LEU A 1 8 ? -2.550 -7.898 -7.764 1.00 0.00 8 LEU A O 3
ATOM 3203 N N . ARG A 1 9 ? -4.129 -8.419 -6.292 1.00 0.00 9 ARG A N 3
ATOM 3204 C CA . ARG A 1 9 ? -5.226 -8.286 -7.326 1.00 0.00 9 ARG A CA 3
ATOM 3205 C C . ARG A 1 9 ? -6.431 -7.430 -6.834 1.00 0.00 9 ARG A C 3
ATOM 3206 O O . ARG A 1 9 ? -7.181 -7.837 -5.981 1.00 0.00 9 ARG A O 3
ATOM 3227 N N . ASP A 1 10 ? -6.600 -6.255 -7.402 1.00 0.00 10 ASP A N 3
ATOM 3228 C CA . ASP A 1 10 ? -7.715 -5.303 -7.064 1.00 0.00 10 ASP A CA 3
ATOM 3229 C C . ASP A 1 10 ? -9.032 -5.789 -7.620 1.00 0.00 10 ASP A C 3
ATOM 3230 O O . ASP A 1 10 ? -9.231 -6.974 -7.809 1.00 0.00 10 ASP A O 3
ATOM 3239 N N . GLU A 1 11 ? -9.956 -4.872 -7.827 1.00 0.00 11 GLU A N 3
ATOM 3240 C CA . GLU A 1 11 ? -11.301 -5.256 -8.321 1.00 0.00 11 GLU A CA 3
ATOM 3241 C C . GLU A 1 11 ? -11.962 -5.961 -7.162 1.00 0.00 11 GLU A C 3
ATOM 3242 O O . GLU A 1 11 ? -12.480 -7.058 -7.250 1.00 0.00 11 GLU A O 3
ATOM 3254 N N . ASP A 1 12 ? -11.912 -5.256 -6.056 1.00 0.00 12 ASP A N 3
ATOM 3255 C CA . ASP A 1 12 ? -12.485 -5.687 -4.782 1.00 0.00 12 ASP A CA 3
ATOM 3256 C C . ASP A 1 12 ? -11.895 -6.999 -4.276 1.00 0.00 12 ASP A C 3
ATOM 3257 O O . ASP A 1 12 ? -12.392 -7.564 -3.323 1.00 0.00 12 ASP A O 3
ATOM 3266 N N . GLY A 1 13 ? -10.870 -7.526 -4.891 1.00 0.00 13 GLY A N 3
ATOM 3267 C CA . GLY A 1 13 ? -10.335 -8.813 -4.376 1.00 0.00 13 GLY A CA 3
ATOM 3268 C C . GLY A 1 13 ? -9.261 -8.525 -3.340 1.00 0.00 13 GLY A C 3
ATOM 3269 O O . GLY A 1 13 ? -9.483 -8.611 -2.149 1.00 0.00 13 GLY A O 3
ATOM 3273 N N . ASN A 1 14 ? -8.104 -8.173 -3.805 1.00 0.00 14 ASN A N 3
ATOM 3274 C CA . ASN A 1 14 ? -6.975 -7.838 -2.889 1.00 0.00 14 ASN A CA 3
ATOM 3275 C C . ASN A 1 14 ? -6.564 -6.368 -3.080 1.00 0.00 14 ASN A C 3
ATOM 3276 O O . ASN A 1 14 ? -6.894 -5.494 -2.312 1.00 0.00 14 ASN A O 3
ATOM 3287 N N . GLU A 1 15 ? -5.846 -6.130 -4.147 1.00 0.00 15 GLU A N 3
ATOM 3288 C CA . GLU A 1 15 ? -5.369 -4.770 -4.536 1.00 0.00 15 GLU A CA 3
ATOM 3289 C C . GLU A 1 15 ? -4.624 -4.938 -5.847 1.00 0.00 15 GLU A C 3
ATOM 3290 O O . GLU A 1 15 ? -3.900 -5.892 -5.997 1.00 0.00 15 GLU A O 3
ATOM 3302 N N . HIS A 1 16 ? -4.770 -4.082 -6.820 1.00 0.00 16 HIS A N 3
ATOM 3303 C CA . HIS A 1 16 ? -4.000 -4.384 -8.073 1.00 0.00 16 HIS A CA 3
ATOM 3304 C C . HIS A 1 16 ? -2.619 -3.821 -8.036 1.00 0.00 16 HIS A C 3
ATOM 3305 O O . HIS A 1 16 ? -2.387 -2.646 -7.868 1.00 0.00 16 HIS A O 3
ATOM 3320 N N . GLY A 1 17 ? -1.697 -4.700 -8.191 1.00 0.00 17 GLY A N 3
ATOM 3321 C CA . GLY A 1 17 ? -0.280 -4.295 -8.180 1.00 0.00 17 GLY A CA 3
ATOM 3322 C C . GLY A 1 17 ? 0.619 -5.469 -8.515 1.00 0.00 17 GLY A C 3
ATOM 3323 O O . GLY A 1 17 ? 0.799 -6.375 -7.726 1.00 0.00 17 GLY A O 3
ATOM 3327 N N . VAL A 1 18 ? 1.219 -5.436 -9.655 1.00 0.00 18 VAL A N 3
ATOM 3328 C CA . VAL A 1 18 ? 2.164 -6.521 -10.025 1.00 0.00 18 VAL A CA 3
ATOM 3329 C C . VAL A 1 18 ? 3.453 -5.872 -10.527 1.00 0.00 18 VAL A C 3
ATOM 3330 O O . VAL A 1 18 ? 3.685 -5.722 -11.713 1.00 0.00 18 VAL A O 3
ATOM 3343 N N . PHE A 1 19 ? 4.274 -5.489 -9.611 1.00 0.00 19 PHE A N 3
ATOM 3344 C CA . PHE A 1 19 ? 5.582 -4.827 -9.939 1.00 0.00 19 PHE A CA 3
ATOM 3345 C C . PHE A 1 19 ? 6.395 -4.595 -8.651 1.00 0.00 19 PHE A C 3
ATOM 3346 O O . PHE A 1 19 ? 6.021 -5.041 -7.581 1.00 0.00 19 PHE A O 3
ATOM 3363 N N . THR A 1 20 ? 7.509 -3.905 -8.754 1.00 0.00 20 THR A N 3
ATOM 3364 C CA . THR A 1 20 ? 8.361 -3.646 -7.546 1.00 0.00 20 THR A CA 3
ATOM 3365 C C . THR A 1 20 ? 8.193 -2.205 -7.025 1.00 0.00 20 THR A C 3
ATOM 3366 O O . THR A 1 20 ? 8.061 -1.272 -7.796 1.00 0.00 20 THR A O 3
ATOM 3377 N N . GLY A 1 21 ? 8.248 -2.015 -5.724 1.00 0.00 21 GLY A N 3
ATOM 3378 C CA . GLY A 1 21 ? 8.142 -0.632 -5.146 1.00 0.00 21 GLY A CA 3
ATOM 3379 C C . GLY A 1 21 ? 9.375 -0.376 -4.273 1.00 0.00 21 GLY A C 3
ATOM 3380 O O . GLY A 1 21 ? 9.759 -1.214 -3.472 1.00 0.00 21 GLY A O 3
ATOM 3384 N N . LYS A 1 22 ? 10.003 0.766 -4.416 1.00 0.00 22 LYS A N 3
ATOM 3385 C CA . LYS A 1 22 ? 11.209 1.067 -3.577 1.00 0.00 22 LYS A CA 3
ATOM 3386 C C . LYS A 1 22 ? 10.773 1.196 -2.119 1.00 0.00 22 LYS A C 3
ATOM 3387 O O . LYS A 1 22 ? 11.211 0.457 -1.258 1.00 0.00 22 LYS A O 3
ATOM 3406 N N . GLN A 1 23 ? 9.881 2.107 -1.849 1.00 0.00 23 GLN A N 3
ATOM 3407 C CA . GLN A 1 23 ? 9.365 2.271 -0.466 1.00 0.00 23 GLN A CA 3
ATOM 3408 C C . GLN A 1 23 ? 7.915 1.781 -0.456 1.00 0.00 23 GLN A C 3
ATOM 3409 O O . GLN A 1 23 ? 7.045 2.438 -0.989 1.00 0.00 23 GLN A O 3
ATOM 3423 N N . PRO A 1 24 ? 7.707 0.621 0.123 1.00 0.00 24 PRO A N 3
ATOM 3424 C CA . PRO A 1 24 ? 6.347 0.018 0.159 1.00 0.00 24 PRO A CA 3
ATOM 3425 C C . PRO A 1 24 ? 5.354 0.928 0.887 1.00 0.00 24 PRO A C 3
ATOM 3426 O O . PRO A 1 24 ? 4.170 0.892 0.613 1.00 0.00 24 PRO A O 3
ATOM 3437 N N . ARG A 1 25 ? 5.817 1.753 1.790 1.00 0.00 25 ARG A N 3
ATOM 3438 C CA . ARG A 1 25 ? 4.887 2.677 2.496 1.00 0.00 25 ARG A CA 3
ATOM 3439 C C . ARG A 1 25 ? 4.694 3.945 1.650 1.00 0.00 25 ARG A C 3
ATOM 3440 O O . ARG A 1 25 ? 3.592 4.276 1.262 1.00 0.00 25 ARG A O 3
ATOM 3461 N N . GLN A 1 26 ? 5.758 4.653 1.345 1.00 0.00 26 GLN A N 3
ATOM 3462 C CA . GLN A 1 26 ? 5.617 5.895 0.511 1.00 0.00 26 GLN A CA 3
ATOM 3463 C C . GLN A 1 26 ? 4.992 5.571 -0.842 1.00 0.00 26 GLN A C 3
ATOM 3464 O O . GLN A 1 26 ? 4.126 6.288 -1.309 1.00 0.00 26 GLN A O 3
ATOM 3478 N N . ALA A 1 27 ? 5.409 4.515 -1.485 1.00 0.00 27 ALA A N 3
ATOM 3479 C CA . ALA A 1 27 ? 4.807 4.190 -2.797 1.00 0.00 27 ALA A CA 3
ATOM 3480 C C . ALA A 1 27 ? 3.350 3.735 -2.603 1.00 0.00 27 ALA A C 3
ATOM 3481 O O . ALA A 1 27 ? 2.573 3.739 -3.533 1.00 0.00 27 ALA A O 3
ATOM 3488 N N . ALA A 1 28 ? 2.979 3.350 -1.400 1.00 0.00 28 ALA A N 3
ATOM 3489 C CA . ALA A 1 28 ? 1.574 2.897 -1.143 1.00 0.00 28 ALA A CA 3
ATOM 3490 C C . ALA A 1 28 ? 0.557 3.996 -1.464 1.00 0.00 28 ALA A C 3
ATOM 3491 O O . ALA A 1 28 ? -0.313 3.804 -2.296 1.00 0.00 28 ALA A O 3
ATOM 3498 N N . LEU A 1 29 ? 0.631 5.135 -0.809 1.00 0.00 29 LEU A N 3
ATOM 3499 C CA . LEU A 1 29 ? -0.374 6.207 -1.103 1.00 0.00 29 LEU A CA 3
ATOM 3500 C C . LEU A 1 29 ? -0.235 6.691 -2.548 1.00 0.00 29 LEU A C 3
ATOM 3501 O O . LEU A 1 29 ? -1.211 6.866 -3.241 1.00 0.00 29 LEU A O 3
ATOM 3517 N N . LYS A 1 30 ? 0.959 6.910 -3.013 1.00 0.00 30 LYS A N 3
ATOM 3518 C CA . LYS A 1 30 ? 1.118 7.392 -4.433 1.00 0.00 30 LYS A CA 3
ATOM 3519 C C . LYS A 1 30 ? 0.678 6.325 -5.476 1.00 0.00 30 LYS A C 3
ATOM 3520 O O . LYS A 1 30 ? 0.024 6.640 -6.466 1.00 0.00 30 LYS A O 3
ATOM 3539 N N . ALA A 1 31 ? 1.055 5.083 -5.284 1.00 0.00 31 ALA A N 3
ATOM 3540 C CA . ALA A 1 31 ? 0.699 4.017 -6.285 1.00 0.00 31 ALA A CA 3
ATOM 3541 C C . ALA A 1 31 ? -0.808 3.784 -6.394 1.00 0.00 31 ALA A C 3
ATOM 3542 O O . ALA A 1 31 ? -1.338 3.685 -7.488 1.00 0.00 31 ALA A O 3
ATOM 3549 N N . ALA A 1 32 ? -1.511 3.688 -5.295 1.00 0.00 32 ALA A N 3
ATOM 3550 C CA . ALA A 1 32 ? -2.987 3.456 -5.401 1.00 0.00 32 ALA A CA 3
ATOM 3551 C C . ALA A 1 32 ? -3.610 4.550 -6.231 1.00 0.00 32 ALA A C 3
ATOM 3552 O O . ALA A 1 32 ? -4.499 4.297 -7.017 1.00 0.00 32 ALA A O 3
ATOM 3559 N N . ASN A 1 33 ? -3.118 5.761 -6.075 1.00 0.00 33 ASN A N 3
ATOM 3560 C CA . ASN A 1 33 ? -3.655 6.902 -6.872 1.00 0.00 33 ASN A CA 3
ATOM 3561 C C . ASN A 1 33 ? -3.860 6.441 -8.303 1.00 0.00 33 ASN A C 3
ATOM 3562 O O . ASN A 1 33 ? -4.896 6.672 -8.903 1.00 0.00 33 ASN A O 3
ATOM 3573 N N . ARG A 1 34 ? -2.874 5.779 -8.853 1.00 0.00 34 ARG A N 3
ATOM 3574 C CA . ARG A 1 34 ? -3.026 5.284 -10.245 1.00 0.00 34 ARG A CA 3
ATOM 3575 C C . ARG A 1 34 ? -3.517 3.817 -10.303 1.00 0.00 34 ARG A C 3
ATOM 3576 O O . ARG A 1 34 ? -4.630 3.550 -10.711 1.00 0.00 34 ARG A O 3
ATOM 3597 N N . GLY A 1 35 ? -2.662 2.865 -9.984 1.00 0.00 35 GLY A N 3
ATOM 3598 C CA . GLY A 1 35 ? -3.045 1.418 -10.113 1.00 0.00 35 GLY A CA 3
ATOM 3599 C C . GLY A 1 35 ? -3.086 0.583 -8.821 1.00 0.00 35 GLY A C 3
ATOM 3600 O O . GLY A 1 35 ? -3.303 -0.598 -8.924 1.00 0.00 35 GLY A O 3
ATOM 3604 N N . SER A 1 36 ? -2.836 1.086 -7.643 1.00 0.00 36 SER A N 3
ATOM 3605 C CA . SER A 1 36 ? -2.840 0.144 -6.463 1.00 0.00 36 SER A CA 3
ATOM 3606 C C . SER A 1 36 ? -4.248 -0.044 -5.921 1.00 0.00 36 SER A C 3
ATOM 3607 O O . SER A 1 36 ? -4.473 -0.805 -4.999 1.00 0.00 36 SER A O 3
ATOM 3615 N N . GLY A 1 37 ? -5.188 0.675 -6.458 1.00 0.00 37 GLY A N 3
ATOM 3616 C CA . GLY A 1 37 ? -6.574 0.582 -5.952 1.00 0.00 37 GLY A CA 3
ATOM 3617 C C . GLY A 1 37 ? -7.537 1.223 -6.951 1.00 0.00 37 GLY A C 3
ATOM 3618 O O . GLY A 1 37 ? -7.399 2.387 -7.270 1.00 0.00 37 GLY A O 3
ATOM 3622 N N . THR A 1 38 ? -8.505 0.500 -7.474 1.00 0.00 38 THR A N 3
ATOM 3623 C CA . THR A 1 38 ? -9.420 1.141 -8.451 1.00 0.00 38 THR A CA 3
ATOM 3624 C C . THR A 1 38 ? -10.443 2.015 -7.722 1.00 0.00 38 THR A C 3
ATOM 3625 O O . THR A 1 38 ? -11.137 2.812 -8.327 1.00 0.00 38 THR A O 3
ATOM 3636 N N . LYS A 1 39 ? -10.559 1.836 -6.428 1.00 0.00 39 LYS A N 3
ATOM 3637 C CA . LYS A 1 39 ? -11.539 2.597 -5.598 1.00 0.00 39 LYS A CA 3
ATOM 3638 C C . LYS A 1 39 ? -12.936 2.080 -5.918 1.00 0.00 39 LYS A C 3
ATOM 3639 O O . LYS A 1 39 ? -13.639 1.590 -5.057 1.00 0.00 39 LYS A O 3
ATOM 3658 N N . ALA A 1 40 ? -13.315 2.125 -7.170 1.00 0.00 40 ALA A N 3
ATOM 3659 C CA . ALA A 1 40 ? -14.629 1.558 -7.565 1.00 0.00 40 ALA A CA 3
ATOM 3660 C C . ALA A 1 40 ? -14.521 0.034 -7.432 1.00 0.00 40 ALA A C 3
ATOM 3661 O O . ALA A 1 40 ? -15.510 -0.668 -7.348 1.00 0.00 40 ALA A O 3
ATOM 3668 N N . ASN A 1 41 ? -13.303 -0.473 -7.399 1.00 0.00 41 ASN A N 3
ATOM 3669 C CA . ASN A 1 41 ? -13.089 -1.935 -7.252 1.00 0.00 41 ASN A CA 3
ATOM 3670 C C . ASN A 1 41 ? -11.689 -2.206 -6.672 1.00 0.00 41 ASN A C 3
ATOM 3671 O O . ASN A 1 41 ? -10.855 -2.736 -7.351 1.00 0.00 41 ASN A O 3
ATOM 3682 N N . PRO A 1 42 ? -11.472 -1.838 -5.440 1.00 0.00 42 PRO A N 3
ATOM 3683 C CA . PRO A 1 42 ? -10.174 -2.060 -4.763 1.00 0.00 42 PRO A CA 3
ATOM 3684 C C . PRO A 1 42 ? -10.344 -2.952 -3.517 1.00 0.00 42 PRO A C 3
ATOM 3685 O O . PRO A 1 42 ? -11.433 -3.398 -3.224 1.00 0.00 42 PRO A O 3
ATOM 3696 N N . ASP A 1 43 ? -9.305 -3.156 -2.728 1.00 0.00 43 ASP A N 3
ATOM 3697 C CA . ASP A 1 43 ? -9.509 -3.968 -1.471 1.00 0.00 43 ASP A CA 3
ATOM 3698 C C . ASP A 1 43 ? -8.335 -3.814 -0.490 1.00 0.00 43 ASP A C 3
ATOM 3699 O O . ASP A 1 43 ? -7.499 -2.941 -0.633 1.00 0.00 43 ASP A O 3
ATOM 3708 N N . ILE A 1 44 ? -8.298 -4.645 0.525 1.00 0.00 44 ILE A N 3
ATOM 3709 C CA . ILE A 1 44 ? -7.217 -4.576 1.553 1.00 0.00 44 ILE A CA 3
ATOM 3710 C C . ILE A 1 44 ? -6.611 -5.967 1.762 1.00 0.00 44 ILE A C 3
ATOM 3711 O O . ILE A 1 44 ? -7.297 -6.896 2.156 1.00 0.00 44 ILE A O 3
ATOM 3727 N N . ILE A 1 45 ? -5.333 -6.113 1.535 1.00 0.00 45 ILE A N 3
ATOM 3728 C CA . ILE A 1 45 ? -4.677 -7.438 1.751 1.00 0.00 45 ILE A CA 3
ATOM 3729 C C . ILE A 1 45 ? -3.177 -7.247 1.956 1.00 0.00 45 ILE A C 3
ATOM 3730 O O . ILE A 1 45 ? -2.660 -6.141 1.936 1.00 0.00 45 ILE A O 3
ATOM 3746 N N . ARG A 1 46 ? -2.465 -8.321 2.116 1.00 0.00 46 ARG A N 3
ATOM 3747 C CA . ARG A 1 46 ? -0.996 -8.214 2.278 1.00 0.00 46 ARG A CA 3
ATOM 3748 C C . ARG A 1 46 ? -0.349 -8.313 0.897 1.00 0.00 46 ARG A C 3
ATOM 3749 O O . ARG A 1 46 ? -0.180 -9.395 0.359 1.00 0.00 46 ARG A O 3
ATOM 3770 N N . LEU A 1 47 ? 0.021 -7.191 0.330 1.00 0.00 47 LEU A N 3
ATOM 3771 C CA . LEU A 1 47 ? 0.673 -7.194 -1.014 1.00 0.00 47 LEU A CA 3
ATOM 3772 C C . LEU A 1 47 ? 2.052 -7.803 -0.818 1.00 0.00 47 LEU A C 3
ATOM 3773 O O . LEU A 1 47 ? 2.982 -7.129 -0.422 1.00 0.00 47 LEU A O 3
ATOM 3789 N N . ARG A 1 48 ? 2.175 -9.085 -1.014 1.00 0.00 48 ARG A N 3
ATOM 3790 C CA . ARG A 1 48 ? 3.481 -9.751 -0.748 1.00 0.00 48 ARG A CA 3
ATOM 3791 C C . ARG A 1 48 ? 4.155 -10.285 -2.022 1.00 0.00 48 ARG A C 3
ATOM 3792 O O . ARG A 1 48 ? 3.792 -9.927 -3.124 1.00 0.00 48 ARG A O 3
ATOM 3813 N N . GLU A 1 49 ? 5.148 -11.135 -1.858 1.00 0.00 49 GLU A N 3
ATOM 3814 C CA . GLU A 1 49 ? 5.875 -11.721 -3.006 1.00 0.00 49 GLU A CA 3
ATOM 3815 C C . GLU A 1 49 ? 6.289 -13.122 -2.576 1.00 0.00 49 GLU A C 3
ATOM 3816 O O . GLU A 1 49 ? 6.246 -13.437 -1.396 1.00 0.00 49 GLU A O 3
ATOM 3828 N N . ARG A 1 50 ? 6.675 -13.978 -3.471 1.00 0.00 50 ARG A N 3
ATOM 3829 C CA . ARG A 1 50 ? 7.061 -15.337 -3.012 1.00 0.00 50 ARG A CA 3
ATOM 3830 C C . ARG A 1 50 ? 8.568 -15.568 -3.191 1.00 0.00 50 ARG A C 3
ATOM 3831 O O . ARG A 1 50 ? 9.267 -14.752 -3.760 1.00 0.00 50 ARG A O 3
ATOM 3852 N N . GLY A 1 51 ? 9.080 -16.668 -2.693 1.00 0.00 51 GLY A N 3
ATOM 3853 C CA . GLY A 1 51 ? 10.547 -16.943 -2.825 1.00 0.00 51 GLY A CA 3
ATOM 3854 C C . GLY A 1 51 ? 11.314 -16.193 -1.731 1.00 0.00 51 GLY A C 3
ATOM 3855 O O . GLY A 1 51 ? 12.210 -16.729 -1.108 1.00 0.00 51 GLY A O 3
ATOM 3859 N N . THR A 1 52 ? 10.964 -14.957 -1.488 1.00 0.00 52 THR A N 3
ATOM 3860 C CA . THR A 1 52 ? 11.656 -14.157 -0.434 1.00 0.00 52 THR A CA 3
ATOM 3861 C C . THR A 1 52 ? 10.613 -13.579 0.532 1.00 0.00 52 THR A C 3
ATOM 3862 O O . THR A 1 52 ? 9.423 -13.774 0.357 1.00 0.00 52 THR A O 3
ATOM 3873 N N . LYS A 1 53 ? 11.035 -12.862 1.544 1.00 0.00 53 LYS A N 3
ATOM 3874 C CA . LYS A 1 53 ? 10.063 -12.288 2.486 1.00 0.00 53 LYS A CA 3
ATOM 3875 C C . LYS A 1 53 ? 9.711 -10.878 2.032 1.00 0.00 53 LYS A C 3
ATOM 3876 O O . LYS A 1 53 ? 10.476 -9.948 2.138 1.00 0.00 53 LYS A O 3
ATOM 3895 N N . LYS A 1 54 ? 8.558 -10.736 1.497 1.00 0.00 54 LYS A N 3
ATOM 3896 C CA . LYS A 1 54 ? 8.106 -9.402 1.020 1.00 0.00 54 LYS A CA 3
ATOM 3897 C C . LYS A 1 54 ? 6.580 -9.324 1.154 1.00 0.00 54 LYS A C 3
ATOM 3898 O O . LYS A 1 54 ? 5.866 -9.860 0.339 1.00 0.00 54 LYS A O 3
ATOM 3917 N N . VAL A 1 55 ? 6.091 -8.694 2.194 1.00 0.00 55 VAL A N 3
ATOM 3918 C CA . VAL A 1 55 ? 4.613 -8.597 2.419 1.00 0.00 55 VAL A CA 3
ATOM 3919 C C . VAL A 1 55 ? 4.232 -7.187 2.908 1.00 0.00 55 VAL A C 3
ATOM 3920 O O . VAL A 1 55 ? 4.476 -6.826 4.042 1.00 0.00 55 VAL A O 3
ATOM 3933 N N . HIS A 1 56 ? 3.609 -6.403 2.071 1.00 0.00 56 HIS A N 3
ATOM 3934 C CA . HIS A 1 56 ? 3.175 -5.028 2.480 1.00 0.00 56 HIS A CA 3
ATOM 3935 C C . HIS A 1 56 ? 1.691 -5.100 2.787 1.00 0.00 56 HIS A C 3
ATOM 3936 O O . HIS A 1 56 ? 0.935 -5.564 1.961 1.00 0.00 56 HIS A O 3
ATOM 3951 N N . VAL A 1 57 ? 1.223 -4.660 3.928 1.00 0.00 57 VAL A N 3
ATOM 3952 C CA . VAL A 1 57 ? -0.239 -4.762 4.128 1.00 0.00 57 VAL A CA 3
ATOM 3953 C C . VAL A 1 57 ? -0.81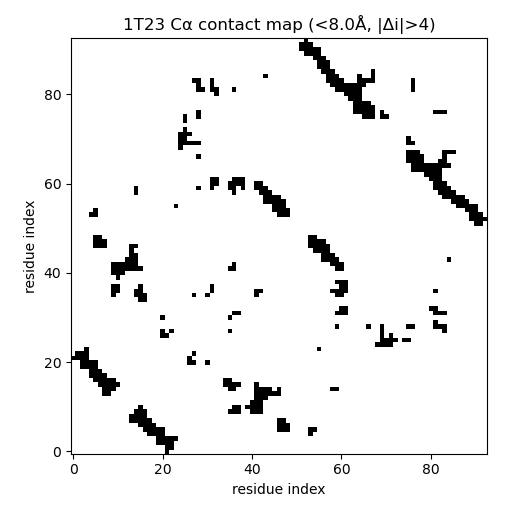1 -3.364 4.290 1.00 0.00 57 VAL A C 3
ATOM 3954 O O . VAL A 1 57 ? -0.384 -2.577 5.113 1.00 0.00 57 VAL A O 3
ATOM 3967 N N . PHE A 1 58 ? -1.751 -3.055 3.456 1.00 0.00 58 PHE A N 3
ATOM 3968 C CA . PHE A 1 58 ? -2.392 -1.720 3.464 1.00 0.00 58 PHE A CA 3
ATOM 3969 C C . PHE A 1 58 ? -3.699 -1.855 2.684 1.00 0.00 58 PHE A C 3
ATOM 3970 O O . PHE A 1 58 ? -4.051 -2.921 2.226 1.00 0.00 58 PHE A O 3
ATOM 3987 N N . LYS A 1 59 ? -4.386 -0.784 2.506 1.00 0.00 59 LYS A N 3
ATOM 3988 C CA . LYS A 1 59 ? -5.668 -0.811 1.716 1.00 0.00 59 LYS A CA 3
ATOM 3989 C C . LYS A 1 59 ? -5.629 0.367 0.740 1.00 0.00 59 LYS A C 3
ATOM 3990 O O . LYS A 1 59 ? -5.409 1.482 1.155 1.00 0.00 59 LYS A O 3
ATOM 4009 N N . ALA A 1 60 ? -5.786 0.143 -0.551 1.00 0.00 60 ALA A N 3
ATOM 4010 C CA . ALA A 1 60 ? -5.665 1.302 -1.503 1.00 0.00 60 ALA A CA 3
ATOM 4011 C C . ALA A 1 60 ? -6.997 1.697 -2.156 1.00 0.00 60 ALA A C 3
ATOM 4012 O O . ALA A 1 60 ? -7.518 0.996 -3.003 1.00 0.00 60 ALA A O 3
ATOM 4019 N N . TRP A 1 61 ? -7.531 2.835 -1.773 1.00 0.00 61 TRP A N 3
ATOM 4020 C CA . TRP A 1 61 ? -8.842 3.318 -2.360 1.00 0.00 61 TRP A CA 3
ATOM 4021 C C . TRP A 1 61 ? -8.735 4.787 -2.781 1.00 0.00 61 TRP A C 3
ATOM 4022 O O . TRP A 1 61 ? -7.653 5.290 -2.920 1.00 0.00 61 TRP A O 3
ATOM 4043 N N . LYS A 1 62 ? -9.833 5.488 -3.006 1.00 0.00 62 LYS A N 3
ATOM 4044 C CA . LYS A 1 62 ? -9.706 6.933 -3.418 1.00 0.00 62 LYS A CA 3
ATOM 4045 C C . LYS A 1 62 ? -10.502 7.875 -2.493 1.00 0.00 62 LYS A C 3
ATOM 4046 O O . LYS A 1 62 ? -11.636 8.215 -2.766 1.00 0.00 62 LYS A O 3
ATOM 4065 N N . GLU A 1 63 ? -9.869 8.335 -1.434 1.00 0.00 63 GLU A N 3
ATOM 4066 C CA . GLU A 1 63 ? -10.517 9.315 -0.479 1.00 0.00 63 GLU A CA 3
ATOM 4067 C C . GLU A 1 63 ? -9.461 9.938 0.488 1.00 0.00 63 GLU A C 3
ATOM 4068 O O . GLU A 1 63 ? -8.287 9.675 0.394 1.00 0.00 63 GLU A O 3
ATOM 4080 N N . ILE A 1 64 ? -9.857 10.802 1.390 1.00 0.00 64 ILE A N 3
ATOM 4081 C CA . ILE A 1 64 ? -8.840 11.485 2.291 1.00 0.00 64 ILE A CA 3
ATOM 4082 C C . ILE A 1 64 ? -8.321 10.620 3.466 1.00 0.00 64 ILE A C 3
ATOM 4083 O O . ILE A 1 64 ? -8.967 10.532 4.497 1.00 0.00 64 ILE A O 3
ATOM 4099 N N . VAL A 1 65 ? -7.137 10.018 3.354 1.00 0.00 65 VAL A N 3
ATOM 4100 C CA . VAL A 1 65 ? -6.592 9.223 4.500 1.00 0.00 65 VAL A CA 3
ATOM 4101 C C . VAL A 1 65 ? -5.729 10.117 5.408 1.00 0.00 65 VAL A C 3
ATOM 4102 O O . VAL A 1 65 ? -5.684 11.330 5.276 1.00 0.00 65 VAL A O 3
ATOM 4115 N N . ASP A 1 66 ? -5.023 9.483 6.307 1.00 0.00 66 ASP A N 3
ATOM 4116 C CA . ASP A 1 66 ? -4.100 10.178 7.250 1.00 0.00 66 ASP A CA 3
ATOM 4117 C C . ASP A 1 66 ? -2.704 9.543 7.099 1.00 0.00 66 ASP A C 3
ATOM 4118 O O . ASP A 1 66 ? -2.580 8.341 7.101 1.00 0.00 66 ASP A O 3
ATOM 4127 N N . ALA A 1 67 ? -1.673 10.339 6.922 1.00 0.00 67 ALA A N 3
ATOM 4128 C CA . ALA A 1 67 ? -0.275 9.805 6.710 1.00 0.00 67 ALA A CA 3
ATOM 4129 C C . ALA A 1 67 ? 0.253 9.094 7.946 1.00 0.00 67 ALA A C 3
ATOM 4130 O O . ALA A 1 67 ? 0.708 9.766 8.813 1.00 0.00 67 ALA A O 3
ATOM 4137 N N . PRO A 1 68 ? 0.186 7.773 7.996 1.00 0.00 68 PRO A N 3
ATOM 4138 C CA . PRO A 1 68 ? 0.650 7.027 9.191 1.00 0.00 68 PRO A CA 3
ATOM 4139 C C . PRO A 1 68 ? 2.120 6.574 9.085 1.00 0.00 68 PRO A C 3
ATOM 4140 O O . PRO A 1 68 ? 2.400 5.450 8.701 1.00 0.00 68 PRO A O 3
ATOM 4151 N N . LYS A 1 69 ? 3.050 7.434 9.455 1.00 0.00 69 LYS A N 3
ATOM 4152 C CA . LYS A 1 69 ? 4.518 7.078 9.421 1.00 0.00 69 LYS A CA 3
ATOM 4153 C C . LYS A 1 69 ? 4.866 6.238 8.183 1.00 0.00 69 LYS A C 3
ATOM 4154 O O . LYS A 1 69 ? 5.421 5.153 8.278 1.00 0.00 69 LYS A O 3
ATOM 4173 N N . ASN A 1 70 ? 4.528 6.726 7.023 1.00 0.00 70 ASN A N 3
ATOM 4174 C CA . ASN A 1 70 ? 4.811 5.964 5.770 1.00 0.00 70 ASN A CA 3
ATOM 4175 C C . ASN A 1 70 ? 6.168 6.337 5.158 1.00 0.00 70 ASN A C 3
ATOM 4176 O O . ASN A 1 70 ? 6.611 5.705 4.224 1.00 0.00 70 ASN A O 3
ATOM 4187 N N . ARG A 1 71 ? 6.796 7.373 5.666 1.00 0.00 71 ARG A N 3
ATOM 4188 C CA . ARG A 1 71 ? 8.131 7.849 5.152 1.00 0.00 71 ARG A CA 3
ATOM 4189 C C . ARG A 1 71 ? 8.089 8.323 3.676 1.00 0.00 71 ARG A C 3
ATOM 4190 O O . ARG A 1 71 ? 9.055 8.153 2.952 1.00 0.00 71 ARG A O 3
ATOM 4211 N N . PRO A 1 72 ? 7.001 8.936 3.263 1.00 0.00 72 PRO A N 3
ATOM 4212 C CA . PRO A 1 72 ? 6.915 9.436 1.882 1.00 0.00 72 PRO A CA 3
ATOM 4213 C C . PRO A 1 72 ? 7.356 10.904 1.832 1.00 0.00 72 PRO A C 3
ATOM 4214 O O . PRO A 1 72 ? 6.720 11.762 2.411 1.00 0.00 72 PRO A O 3
ATOM 4225 N N . ALA A 1 73 ? 8.436 11.206 1.160 1.00 0.00 73 ALA A N 3
ATOM 4226 C CA . ALA A 1 73 ? 8.892 12.631 1.107 1.00 0.00 73 ALA A CA 3
ATOM 4227 C C . ALA A 1 73 ? 8.133 13.430 0.042 1.00 0.00 73 ALA A C 3
ATOM 4228 O O . ALA A 1 73 ? 8.096 14.644 0.076 1.00 0.00 73 ALA A O 3
ATOM 4235 N N . TRP A 1 74 ? 7.537 12.762 -0.896 1.00 0.00 74 TRP A N 3
ATOM 4236 C CA . TRP A 1 74 ? 6.783 13.460 -1.969 1.00 0.00 74 TRP A CA 3
ATOM 4237 C C . TRP A 1 74 ? 5.376 13.820 -1.477 1.00 0.00 74 TRP A C 3
ATOM 4238 O O . TRP A 1 74 ? 4.856 14.879 -1.771 1.00 0.00 74 TRP A O 3
ATOM 4259 N N . MET A 1 75 ? 4.763 12.936 -0.729 1.00 0.00 75 MET A N 3
ATOM 4260 C CA . MET A 1 75 ? 3.386 13.196 -0.200 1.00 0.00 75 MET A CA 3
ATOM 4261 C C . MET A 1 75 ? 3.017 12.115 0.826 1.00 0.00 75 MET A C 3
ATOM 4262 O O . MET A 1 75 ? 3.204 10.947 0.564 1.00 0.00 75 MET A O 3
ATOM 4276 N N . PRO A 1 76 ? 2.512 12.533 1.959 1.00 0.00 76 PRO A N 3
ATOM 4277 C CA . PRO A 1 76 ? 2.125 11.573 3.025 1.00 0.00 76 PRO A CA 3
ATOM 4278 C C . PRO A 1 76 ? 0.699 11.068 2.852 1.00 0.00 76 PRO A C 3
ATOM 4279 O O . PRO A 1 76 ? 0.024 11.416 1.900 1.00 0.00 76 PRO A O 3
ATOM 4290 N N . GLU A 1 77 ? 0.222 10.233 3.762 1.00 0.00 77 GLU A N 3
ATOM 4291 C CA . GLU A 1 77 ? -1.167 9.725 3.588 1.00 0.00 77 GLU A CA 3
ATOM 4292 C C . GLU A 1 77 ? -2.161 10.664 4.257 1.00 0.00 77 GLU A C 3
ATOM 4293 O O . GLU A 1 77 ? -3.318 10.342 4.388 1.00 0.00 77 GLU A O 3
ATOM 4305 N N . LYS A 1 78 ? -1.729 11.838 4.661 1.00 0.00 78 LYS A N 3
ATOM 4306 C CA . LYS A 1 78 ? -2.690 12.789 5.307 1.00 0.00 78 LYS A CA 3
ATOM 4307 C C . LYS A 1 78 ? -3.215 13.702 4.232 1.00 0.00 78 LYS A C 3
ATOM 4308 O O . LYS A 1 78 ? -2.718 14.801 4.037 1.00 0.00 78 LYS A O 3
ATOM 4327 N N . ILE A 1 79 ? -4.188 13.247 3.492 1.00 0.00 79 ILE A N 3
ATOM 4328 C CA . ILE A 1 79 ? -4.690 14.109 2.380 1.00 0.00 79 ILE A CA 3
ATOM 4329 C C . ILE A 1 79 ? -5.858 13.476 1.630 1.00 0.00 79 ILE A C 3
ATOM 4330 O O . ILE A 1 79 ? -6.067 12.278 1.671 1.00 0.00 79 ILE A O 3
ATOM 4346 N N . SER A 1 80 ? -6.552 14.281 0.864 1.00 0.00 80 SER A N 3
ATOM 4347 C CA . SER A 1 80 ? -7.652 13.756 -0.001 1.00 0.00 80 SER A CA 3
ATOM 4348 C C . SER A 1 80 ? -6.936 13.038 -1.137 1.00 0.00 80 SER A C 3
ATOM 4349 O O . SER A 1 80 ? -6.319 13.672 -1.977 1.00 0.00 80 SER A O 3
ATOM 4357 N N . LYS A 1 81 ? -6.909 11.731 -1.123 1.00 0.00 81 LYS A N 3
ATOM 4358 C CA . LYS A 1 81 ? -6.103 11.016 -2.156 1.00 0.00 81 LYS A CA 3
ATOM 4359 C C . LYS A 1 81 ? -6.507 9.552 -2.213 1.00 0.00 81 LYS A C 3
ATOM 4360 O O . LYS A 1 81 ? -7.535 9.191 -1.715 1.00 0.00 81 LYS A O 3
ATOM 4379 N N . PRO A 1 82 ? -5.687 8.725 -2.790 1.00 0.00 82 PRO A N 3
ATOM 4380 C CA . PRO A 1 82 ? -6.032 7.303 -2.788 1.00 0.00 82 PRO A CA 3
ATOM 4381 C C . PRO A 1 82 ? -5.891 6.794 -1.343 1.00 0.00 82 PRO A C 3
ATOM 4382 O O . PRO A 1 82 ? -4.837 6.920 -0.748 1.00 0.00 82 PRO A O 3
ATOM 4393 N N . PHE A 1 83 ? -6.943 6.257 -0.752 1.00 0.00 83 PHE A N 3
ATOM 4394 C CA . PHE A 1 83 ? -6.827 5.788 0.652 1.00 0.00 83 PHE A CA 3
ATOM 4395 C C . PHE A 1 83 ? -5.727 4.772 0.762 1.00 0.00 83 PHE A C 3
ATOM 4396 O O . PHE A 1 83 ? -5.433 4.033 -0.156 1.00 0.00 83 PHE A O 3
ATOM 4413 N N . VAL A 1 84 ? -5.157 4.721 1.905 1.00 0.00 84 VAL A N 3
ATOM 4414 C CA . VAL A 1 84 ? -4.088 3.753 2.174 1.00 0.00 84 VAL A CA 3
ATOM 4415 C C . VAL A 1 84 ? -4.181 3.374 3.651 1.00 0.00 84 VAL A C 3
ATOM 4416 O O . VAL A 1 84 ? -3.558 3.986 4.500 1.00 0.00 84 VAL A O 3
ATOM 4429 N N . LYS A 1 85 ? -4.951 2.375 3.977 1.00 0.00 85 LYS A N 3
ATOM 4430 C CA . LYS A 1 85 ? -5.051 1.980 5.414 1.00 0.00 85 LYS A CA 3
ATOM 4431 C C . LYS A 1 85 ? -3.820 1.143 5.740 1.00 0.00 85 LYS A C 3
ATOM 4432 O O . LYS A 1 85 ? -3.575 0.137 5.112 1.00 0.00 85 LYS A O 3
ATOM 4451 N N . LYS A 1 86 ? -3.011 1.612 6.654 1.00 0.00 86 LYS A N 3
ATOM 4452 C CA . LYS A 1 86 ? -1.750 0.958 6.988 1.00 0.00 86 LYS A CA 3
ATOM 4453 C C . LYS A 1 86 ? -1.903 -0.324 7.760 1.00 0.00 86 LYS A C 3
ATOM 4454 O O . LYS A 1 86 ? -2.852 -0.586 8.465 1.00 0.00 86 LYS A O 3
ATOM 4473 N N . GLU A 1 87 ? -0.886 -1.072 7.611 1.00 0.00 87 GLU A N 3
ATOM 4474 C CA . GLU A 1 87 ? -0.717 -2.392 8.287 1.00 0.00 87 GLU A CA 3
ATOM 4475 C C . GLU A 1 87 ? 0.775 -2.805 8.212 1.00 0.00 87 GLU A C 3
ATOM 4476 O O . GLU A 1 87 ? 1.468 -2.528 7.230 1.00 0.00 87 GLU A O 3
ATOM 4488 N N . ARG A 1 88 ? 1.274 -3.437 9.251 1.00 0.00 88 ARG A N 3
ATOM 4489 C CA . ARG A 1 88 ? 2.731 -3.813 9.313 1.00 0.00 88 ARG A CA 3
ATOM 4490 C C . ARG A 1 88 ? 3.196 -4.643 8.113 1.00 0.00 88 ARG A C 3
ATOM 4491 O O . ARG A 1 88 ? 2.752 -5.749 7.882 1.00 0.00 88 ARG A O 3
ATOM 4512 N N . ILE A 1 89 ? 4.123 -4.086 7.366 1.00 0.00 89 ILE A N 3
ATOM 4513 C CA . ILE A 1 89 ? 4.683 -4.781 6.168 1.00 0.00 89 ILE A CA 3
ATOM 4514 C C . ILE A 1 89 ? 5.794 -5.756 6.587 1.00 0.00 89 ILE A C 3
ATOM 4515 O O . ILE A 1 89 ? 6.897 -5.352 6.911 1.00 0.00 89 ILE A O 3
ATOM 4531 N N . GLU A 1 90 ? 5.516 -7.032 6.561 1.00 0.00 90 GLU A N 3
ATOM 4532 C CA . GLU A 1 90 ? 6.555 -8.041 6.938 1.00 0.00 90 GLU A CA 3
ATOM 4533 C C . GLU A 1 90 ? 7.428 -8.345 5.714 1.00 0.00 90 GLU A C 3
ATOM 4534 O O . GLU A 1 90 ? 6.930 -8.739 4.677 1.00 0.00 90 GLU A O 3
ATOM 4546 N N . LYS A 1 91 ? 8.722 -8.155 5.808 1.00 0.00 91 LYS A N 3
ATOM 4547 C CA . LYS A 1 91 ? 9.593 -8.426 4.619 1.00 0.00 91 LYS A CA 3
ATOM 4548 C C . LYS A 1 91 ? 10.912 -9.091 5.013 1.00 0.00 91 LYS A C 3
ATOM 4549 O O . LYS A 1 91 ? 11.191 -9.338 6.170 1.00 0.00 91 LYS A O 3
ATOM 4568 N N . LEU A 1 92 ? 11.726 -9.352 4.023 1.00 0.00 92 LEU A N 3
ATOM 4569 C CA . LEU A 1 92 ? 13.059 -9.968 4.247 1.00 0.00 92 LEU A CA 3
ATOM 4570 C C . LEU A 1 92 ? 14.026 -8.888 4.749 1.00 0.00 92 LEU A C 3
ATOM 4571 O O . LEU A 1 92 ? 13.646 -7.745 4.939 1.00 0.00 92 LEU A O 3
ATOM 4587 N N . GLU A 1 93 ? 15.267 -9.230 4.937 1.00 0.00 93 GLU A N 3
ATOM 4588 C CA . GLU A 1 93 ? 16.264 -8.218 5.401 1.00 0.00 93 GLU A CA 3
ATOM 4589 C C . GLU A 1 93 ? 16.975 -7.603 4.184 1.00 0.00 93 GLU A C 3
ATOM 4590 O O . GLU A 1 93 ? 17.776 -8.293 3.569 1.00 0.00 93 GLU A O 3
ATOM 4603 N N . SER A 1 1 ? 18.220 3.192 -6.539 1.00 0.00 1 SER A N 4
ATOM 4604 C CA . SER A 1 1 ? 18.815 2.735 -5.242 1.00 0.00 1 SER A CA 4
ATOM 4605 C C . SER A 1 1 ? 18.348 1.309 -4.911 1.00 0.00 1 SER A C 4
ATOM 4606 O O . SER A 1 1 ? 19.129 0.380 -4.948 1.00 0.00 1 SER A O 4
ATOM 4616 N N . ASN A 1 2 ? 17.087 1.125 -4.592 1.00 0.00 2 ASN A N 4
ATOM 4617 C CA . ASN A 1 2 ? 16.589 -0.248 -4.264 1.00 0.00 2 ASN A CA 4
ATOM 4618 C C . ASN A 1 2 ? 15.095 -0.369 -4.590 1.00 0.00 2 ASN A C 4
ATOM 4619 O O . ASN A 1 2 ? 14.391 0.618 -4.674 1.00 0.00 2 ASN A O 4
ATOM 4630 N N . THR A 1 3 ? 14.611 -1.571 -4.774 1.00 0.00 3 THR A N 4
ATOM 4631 C CA . THR A 1 3 ? 13.159 -1.772 -5.093 1.00 0.00 3 THR A CA 4
ATOM 4632 C C . THR A 1 3 ? 12.718 -3.169 -4.628 1.00 0.00 3 THR A C 4
ATOM 4633 O O . THR A 1 3 ? 13.496 -4.104 -4.647 1.00 0.00 3 THR A O 4
ATOM 4644 N N . ARG A 1 4 ? 11.487 -3.316 -4.200 1.00 0.00 4 ARG A N 4
ATOM 4645 C CA . ARG A 1 4 ? 11.007 -4.655 -3.727 1.00 0.00 4 ARG A CA 4
ATOM 4646 C C . ARG A 1 4 ? 9.874 -5.153 -4.625 1.00 0.00 4 ARG A C 4
ATOM 4647 O O . ARG A 1 4 ? 8.877 -4.478 -4.794 1.00 0.00 4 ARG A O 4
ATOM 4668 N N . ASN A 1 5 ? 10.010 -6.326 -5.190 1.00 0.00 5 ASN A N 4
ATOM 4669 C CA . ASN A 1 5 ? 8.927 -6.862 -6.074 1.00 0.00 5 ASN A CA 4
ATOM 4670 C C . ASN A 1 5 ? 7.731 -7.280 -5.222 1.00 0.00 5 ASN A C 4
ATOM 4671 O O . ASN A 1 5 ? 7.896 -7.897 -4.184 1.00 0.00 5 ASN A O 4
ATOM 4682 N N . PHE A 1 6 ? 6.532 -6.943 -5.633 1.00 0.00 6 PHE A N 4
ATOM 4683 C CA . PHE A 1 6 ? 5.339 -7.322 -4.818 1.00 0.00 6 PHE A CA 4
ATOM 4684 C C . PHE A 1 6 ? 4.152 -7.723 -5.714 1.00 0.00 6 PHE A C 4
ATOM 4685 O O . PHE A 1 6 ? 4.160 -7.514 -6.913 1.00 0.00 6 PHE A O 4
ATOM 4702 N N . VAL A 1 7 ? 3.144 -8.327 -5.122 1.00 0.00 7 VAL A N 4
ATOM 4703 C CA . VAL A 1 7 ? 1.948 -8.797 -5.900 1.00 0.00 7 VAL A CA 4
ATOM 4704 C C . VAL A 1 7 ? 0.632 -8.459 -5.159 1.00 0.00 7 VAL A C 4
ATOM 4705 O O . VAL A 1 7 ? 0.499 -8.721 -3.976 1.00 0.00 7 VAL A O 4
ATOM 4718 N N . LEU A 1 8 ? -0.343 -7.883 -5.841 1.00 0.00 8 LEU A N 4
ATOM 4719 C CA . LEU A 1 8 ? -1.645 -7.531 -5.158 1.00 0.00 8 LEU A CA 4
ATOM 4720 C C . LEU A 1 8 ? -2.801 -7.364 -6.172 1.00 0.00 8 LEU A C 4
ATOM 4721 O O . LEU A 1 8 ? -2.575 -7.182 -7.357 1.00 0.00 8 LEU A O 4
ATOM 4737 N N . ARG A 1 9 ? -4.047 -7.418 -5.713 1.00 0.00 9 ARG A N 4
ATOM 4738 C CA . ARG A 1 9 ? -5.217 -7.257 -6.657 1.00 0.00 9 ARG A CA 4
ATOM 4739 C C . ARG A 1 9 ? -6.455 -6.591 -5.979 1.00 0.00 9 ARG A C 4
ATOM 4740 O O . ARG A 1 9 ? -7.100 -7.186 -5.140 1.00 0.00 9 ARG A O 4
ATOM 4761 N N . ASP A 1 10 ? -6.806 -5.378 -6.385 1.00 0.00 10 ASP A N 4
ATOM 4762 C CA . ASP A 1 10 ? -8.009 -4.651 -5.840 1.00 0.00 10 ASP A CA 4
ATOM 4763 C C . ASP A 1 10 ? -9.177 -4.814 -6.802 1.00 0.00 10 ASP A C 4
ATOM 4764 O O . ASP A 1 10 ? -9.393 -5.890 -7.328 1.00 0.00 10 ASP A O 4
ATOM 4773 N N . GLU A 1 11 ? -9.999 -3.781 -6.942 1.00 0.00 11 GLU A N 4
ATOM 4774 C CA . GLU A 1 11 ? -11.225 -3.886 -7.764 1.00 0.00 11 GLU A CA 4
ATOM 4775 C C . GLU A 1 11 ? -12.120 -4.748 -6.910 1.00 0.00 11 GLU A C 4
ATOM 4776 O O . GLU A 1 11 ? -12.548 -5.823 -7.279 1.00 0.00 11 GLU A O 4
ATOM 4788 N N . ASP A 1 12 ? -12.326 -4.224 -5.710 1.00 0.00 12 ASP A N 4
ATOM 4789 C CA . ASP A 1 12 ? -13.115 -4.846 -4.629 1.00 0.00 12 ASP A CA 4
ATOM 4790 C C . ASP A 1 12 ? -12.368 -6.011 -3.977 1.00 0.00 12 ASP A C 4
ATOM 4791 O O . ASP A 1 12 ? -12.848 -6.585 -3.018 1.00 0.00 12 ASP A O 4
ATOM 4800 N N . GLY A 1 13 ? -11.218 -6.396 -4.474 1.00 0.00 13 GLY A N 4
ATOM 4801 C CA . GLY A 1 13 ? -10.519 -7.532 -3.827 1.00 0.00 13 GLY A CA 4
ATOM 4802 C C . GLY A 1 13 ? -9.572 -7.008 -2.748 1.00 0.00 13 GLY A C 4
ATOM 4803 O O . GLY A 1 13 ? -9.896 -6.992 -1.580 1.00 0.00 13 GLY A O 4
ATOM 4807 N N . ASN A 1 14 ? -8.396 -6.606 -3.136 1.00 0.00 14 ASN A N 4
ATOM 4808 C CA . ASN A 1 14 ? -7.402 -6.078 -2.130 1.00 0.00 14 ASN A CA 4
ATOM 4809 C C . ASN A 1 14 ? -6.805 -4.700 -2.540 1.00 0.00 14 ASN A C 4
ATOM 4810 O O . ASN A 1 14 ? -7.128 -3.677 -1.986 1.00 0.00 14 ASN A O 4
ATOM 4821 N N . GLU A 1 15 ? -5.913 -4.721 -3.513 1.00 0.00 15 GLU A N 4
ATOM 4822 C CA . GLU A 1 15 ? -5.205 -3.487 -4.053 1.00 0.00 15 GLU A CA 4
ATOM 4823 C C . GLU A 1 15 ? -4.586 -3.934 -5.383 1.00 0.00 15 GLU A C 4
ATOM 4824 O O . GLU A 1 15 ? -3.947 -4.956 -5.400 1.00 0.00 15 GLU A O 4
ATOM 4836 N N . HIS A 1 16 ? -4.787 -3.265 -6.508 1.00 0.00 16 HIS A N 4
ATOM 4837 C CA . HIS A 1 16 ? -4.186 -3.866 -7.759 1.00 0.00 16 HIS A CA 4
ATOM 4838 C C . HIS A 1 16 ? -2.871 -3.258 -8.206 1.00 0.00 16 HIS A C 4
ATOM 4839 O O . HIS A 1 16 ? -2.730 -2.079 -8.452 1.00 0.00 16 HIS A O 4
ATOM 4854 N N . GLY A 1 17 ? -1.906 -4.118 -8.336 1.00 0.00 17 GLY A N 4
ATOM 4855 C CA . GLY A 1 17 ? -0.562 -3.698 -8.791 1.00 0.00 17 GLY A CA 4
ATOM 4856 C C . GLY A 1 17 ? 0.364 -4.914 -8.900 1.00 0.00 17 GLY A C 4
ATOM 4857 O O . GLY A 1 17 ? 0.443 -5.728 -8.001 1.00 0.00 17 GLY A O 4
ATOM 4861 N N . VAL A 1 18 ? 1.103 -5.022 -9.965 1.00 0.00 18 VAL A N 4
ATOM 4862 C CA . VAL A 1 18 ? 2.071 -6.155 -10.099 1.00 0.00 18 VAL A CA 4
ATOM 4863 C C . VAL A 1 18 ? 3.411 -5.583 -10.563 1.00 0.00 18 VAL A C 4
ATOM 4864 O O . VAL A 1 18 ? 3.674 -5.429 -11.741 1.00 0.00 18 VAL A O 4
ATOM 4877 N N . PHE A 1 19 ? 4.233 -5.249 -9.627 1.00 0.00 19 PHE A N 4
ATOM 4878 C CA . PHE A 1 19 ? 5.578 -4.645 -9.924 1.00 0.00 19 PHE A CA 4
ATOM 4879 C C . PHE A 1 19 ? 6.373 -4.478 -8.616 1.00 0.00 19 PHE A C 4
ATOM 4880 O O . PHE A 1 19 ? 5.975 -4.965 -7.573 1.00 0.00 19 PHE A O 4
ATOM 4897 N N . THR A 1 20 ? 7.495 -3.794 -8.660 1.00 0.00 20 THR A N 4
ATOM 4898 C CA . THR A 1 20 ? 8.308 -3.603 -7.415 1.00 0.00 20 THR A CA 4
ATOM 4899 C C . THR A 1 20 ? 8.182 -2.158 -6.880 1.00 0.00 20 THR A C 4
ATOM 4900 O O . THR A 1 20 ? 7.975 -1.221 -7.630 1.00 0.00 20 THR A O 4
ATOM 4911 N N . GLY A 1 21 ? 8.324 -1.977 -5.583 1.00 0.00 21 GLY A N 4
ATOM 4912 C CA . GLY A 1 21 ? 8.237 -0.602 -4.980 1.00 0.00 21 GLY A CA 4
ATOM 4913 C C . GLY A 1 21 ? 9.456 -0.378 -4.082 1.00 0.00 21 GLY A C 4
ATOM 4914 O O . GLY A 1 21 ? 9.899 -1.279 -3.395 1.00 0.00 21 GLY A O 4
ATOM 4918 N N . LYS A 1 22 ? 10.000 0.812 -4.071 1.00 0.00 22 LYS A N 4
ATOM 4919 C CA . LYS A 1 22 ? 11.186 1.078 -3.193 1.00 0.00 22 LYS A CA 4
ATOM 4920 C C . LYS A 1 22 ? 10.717 1.104 -1.734 1.00 0.00 22 LYS A C 4
ATOM 4921 O O . LYS A 1 22 ? 11.107 0.279 -0.925 1.00 0.00 22 LYS A O 4
ATOM 4940 N N . GLN A 1 23 ? 9.848 2.027 -1.418 1.00 0.00 23 GLN A N 4
ATOM 4941 C CA . GLN A 1 23 ? 9.293 2.117 -0.038 1.00 0.00 23 GLN A CA 4
ATOM 4942 C C . GLN A 1 23 ? 7.907 1.464 -0.041 1.00 0.00 23 GLN A C 4
ATOM 4943 O O . GLN A 1 23 ? 7.014 1.947 -0.702 1.00 0.00 23 GLN A O 4
ATOM 4957 N N . PRO A 1 24 ? 7.762 0.382 0.683 1.00 0.00 24 PRO A N 4
ATOM 4958 C CA . PRO A 1 24 ? 6.454 -0.322 0.716 1.00 0.00 24 PRO A CA 4
ATOM 4959 C C . PRO A 1 24 ? 5.354 0.583 1.285 1.00 0.00 24 PRO A C 4
ATOM 4960 O O . PRO A 1 24 ? 4.209 0.490 0.884 1.00 0.00 24 PRO A O 4
ATOM 4971 N N . ARG A 1 25 ? 5.688 1.454 2.203 1.00 0.00 25 ARG A N 4
ATOM 4972 C CA . ARG A 1 25 ? 4.648 2.359 2.781 1.00 0.00 25 ARG A CA 4
ATOM 4973 C C . ARG A 1 25 ? 4.434 3.580 1.870 1.00 0.00 25 ARG A C 4
ATOM 4974 O O . ARG A 1 25 ? 3.376 3.758 1.307 1.00 0.00 25 ARG A O 4
ATOM 4995 N N . GLN A 1 26 ? 5.431 4.417 1.713 1.00 0.00 26 GLN A N 4
ATOM 4996 C CA . GLN A 1 26 ? 5.277 5.631 0.841 1.00 0.00 26 GLN A CA 4
ATOM 4997 C C . GLN A 1 26 ? 4.878 5.250 -0.587 1.00 0.00 26 GLN A C 4
ATOM 4998 O O . GLN A 1 26 ? 4.065 5.919 -1.199 1.00 0.00 26 GLN A O 4
ATOM 5012 N N . ALA A 1 27 ? 5.418 4.198 -1.140 1.00 0.00 27 ALA A N 4
ATOM 5013 C CA . ALA A 1 27 ? 5.012 3.837 -2.517 1.00 0.00 27 ALA A CA 4
ATOM 5014 C C . ALA A 1 27 ? 3.602 3.216 -2.496 1.00 0.00 27 ALA A C 4
ATOM 5015 O O . ALA A 1 27 ? 2.946 3.137 -3.515 1.00 0.00 27 ALA A O 4
ATOM 5022 N N . ALA A 1 28 ? 3.126 2.795 -1.333 1.00 0.00 28 ALA A N 4
ATOM 5023 C CA . ALA A 1 28 ? 1.753 2.198 -1.236 1.00 0.00 28 ALA A CA 4
ATOM 5024 C C . ALA A 1 28 ? 0.709 3.183 -1.757 1.00 0.00 28 ALA A C 4
ATOM 5025 O O . ALA A 1 28 ? 0.004 2.896 -2.709 1.00 0.00 28 ALA A O 4
ATOM 5032 N N . LEU A 1 29 ? 0.604 4.349 -1.156 1.00 0.00 29 LEU A N 4
ATOM 5033 C CA . LEU A 1 29 ? -0.402 5.328 -1.669 1.00 0.00 29 LEU A CA 4
ATOM 5034 C C . LEU A 1 29 ? -0.028 5.685 -3.111 1.00 0.00 29 LEU A C 4
ATOM 5035 O O . LEU A 1 29 ? -0.866 5.687 -3.992 1.00 0.00 29 LEU A O 4
ATOM 5051 N N . LYS A 1 30 ? 1.231 5.966 -3.367 1.00 0.00 30 LYS A N 4
ATOM 5052 C CA . LYS A 1 30 ? 1.643 6.300 -4.773 1.00 0.00 30 LYS A CA 4
ATOM 5053 C C . LYS A 1 30 ? 1.105 5.247 -5.765 1.00 0.00 30 LYS A C 4
ATOM 5054 O O . LYS A 1 30 ? 0.529 5.577 -6.798 1.00 0.00 30 LYS A O 4
ATOM 5073 N N . ALA A 1 31 ? 1.288 3.987 -5.461 1.00 0.00 31 ALA A N 4
ATOM 5074 C CA . ALA A 1 31 ? 0.800 2.913 -6.376 1.00 0.00 31 ALA A CA 4
ATOM 5075 C C . ALA A 1 31 ? -0.720 2.971 -6.521 1.00 0.00 31 ALA A C 4
ATOM 5076 O O . ALA A 1 31 ? -1.246 2.955 -7.622 1.00 0.00 31 ALA A O 4
ATOM 5083 N N . ALA A 1 32 ? -1.434 3.037 -5.428 1.00 0.00 32 ALA A N 4
ATOM 5084 C CA . ALA A 1 32 ? -2.924 3.099 -5.523 1.00 0.00 32 ALA A CA 4
ATOM 5085 C C . ALA A 1 32 ? -3.335 4.311 -6.319 1.00 0.00 32 ALA A C 4
ATOM 5086 O O . ALA A 1 32 ? -4.301 4.263 -7.055 1.00 0.00 32 ALA A O 4
ATOM 5093 N N . ASN A 1 33 ? -2.593 5.389 -6.176 1.00 0.00 33 ASN A N 4
ATOM 5094 C CA . ASN A 1 33 ? -2.910 6.645 -6.918 1.00 0.00 33 ASN A CA 4
ATOM 5095 C C . ASN A 1 33 ? -3.369 6.294 -8.322 1.00 0.00 33 ASN A C 4
ATOM 5096 O O . ASN A 1 33 ? -4.384 6.776 -8.797 1.00 0.00 33 ASN A O 4
ATOM 5107 N N . ARG A 1 34 ? -2.634 5.450 -8.993 1.00 0.00 34 ARG A N 4
ATOM 5108 C CA . ARG A 1 34 ? -3.060 5.070 -10.363 1.00 0.00 34 ARG A CA 4
ATOM 5109 C C . ARG A 1 34 ? -3.936 3.797 -10.371 1.00 0.00 34 ARG A C 4
ATOM 5110 O O . ARG A 1 34 ? -5.128 3.864 -10.608 1.00 0.00 34 ARG A O 4
ATOM 5131 N N . GLY A 1 35 ? -3.343 2.638 -10.189 1.00 0.00 35 GLY A N 4
ATOM 5132 C CA . GLY A 1 35 ? -4.131 1.364 -10.270 1.00 0.00 35 GLY A CA 4
ATOM 5133 C C . GLY A 1 35 ? -4.206 0.521 -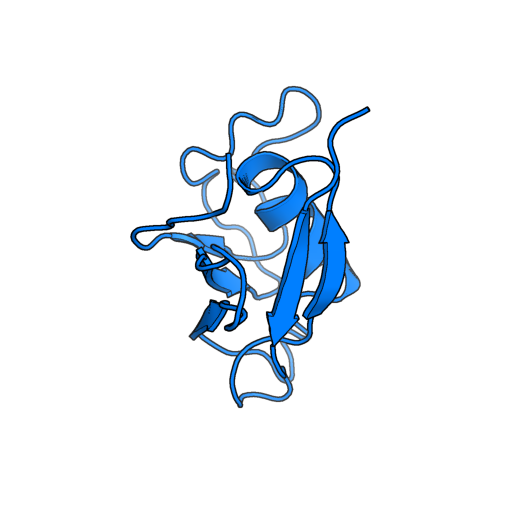8.988 1.00 0.00 35 GLY A C 4
ATOM 5134 O O . GLY A 1 35 ? -4.832 -0.504 -9.021 1.00 0.00 35 GLY A O 4
ATOM 5138 N N . SER A 1 36 ? -3.573 0.852 -7.897 1.00 0.00 36 SER A N 4
ATOM 5139 C CA . SER A 1 36 ? -3.651 -0.083 -6.717 1.00 0.00 36 SER A CA 4
ATOM 5140 C C . SER A 1 36 ? -4.928 0.133 -5.932 1.00 0.00 36 SER A C 4
ATOM 5141 O O . SER A 1 36 ? -5.217 -0.569 -4.988 1.00 0.00 36 SER A O 4
ATOM 5149 N N . GLY A 1 37 ? -5.691 1.097 -6.314 1.00 0.00 37 GLY A N 4
ATOM 5150 C CA . GLY A 1 37 ? -6.931 1.379 -5.594 1.00 0.00 37 GLY A CA 4
ATOM 5151 C C . GLY A 1 37 ? -7.983 1.867 -6.571 1.00 0.00 37 GLY A C 4
ATOM 5152 O O . GLY A 1 37 ? -7.878 2.966 -7.088 1.00 0.00 37 GLY A O 4
ATOM 5156 N N . THR A 1 38 ? -9.003 1.084 -6.853 1.00 0.00 38 THR A N 4
ATOM 5157 C CA . THR A 1 38 ? -10.012 1.579 -7.812 1.00 0.00 38 THR A CA 4
ATOM 5158 C C . THR A 1 38 ? -10.913 2.595 -7.133 1.00 0.00 38 THR A C 4
ATOM 5159 O O . THR A 1 38 ? -11.530 3.419 -7.778 1.00 0.00 38 THR A O 4
ATOM 5170 N N . LYS A 1 39 ? -10.992 2.522 -5.837 1.00 0.00 39 LYS A N 4
ATOM 5171 C CA . LYS A 1 39 ? -11.859 3.465 -5.037 1.00 0.00 39 LYS A CA 4
ATOM 5172 C C . LYS A 1 39 ? -13.333 3.178 -5.345 1.00 0.00 39 LYS A C 4
ATOM 5173 O O . LYS A 1 39 ? -14.111 2.853 -4.474 1.00 0.00 39 LYS A O 4
ATOM 5192 N N . ALA A 1 40 ? -13.714 3.226 -6.593 1.00 0.00 40 ALA A N 4
ATOM 5193 C CA . ALA A 1 40 ? -15.110 2.840 -6.929 1.00 0.00 40 ALA A CA 4
ATOM 5194 C C . ALA A 1 40 ? -15.186 1.343 -6.594 1.00 0.00 40 ALA A C 4
ATOM 5195 O O . ALA A 1 40 ? -16.203 0.819 -6.192 1.00 0.00 40 ALA A O 4
ATOM 5202 N N . ASN A 1 41 ? -14.046 0.688 -6.712 1.00 0.00 41 ASN A N 4
ATOM 5203 C CA . ASN A 1 41 ? -13.908 -0.750 -6.369 1.00 0.00 41 ASN A CA 4
ATOM 5204 C C . ASN A 1 41 ? -12.544 -0.930 -5.675 1.00 0.00 41 ASN A C 4
ATOM 5205 O O . ASN A 1 41 ? -11.617 -1.449 -6.271 1.00 0.00 41 ASN A O 4
ATOM 5216 N N . PRO A 1 42 ? -12.434 -0.456 -4.463 1.00 0.00 42 PRO A N 4
ATOM 5217 C CA . PRO A 1 42 ? -11.156 -0.529 -3.727 1.00 0.00 42 PRO A CA 4
ATOM 5218 C C . PRO A 1 42 ? -11.231 -1.518 -2.548 1.00 0.00 42 PRO A C 4
ATOM 5219 O O . PRO A 1 42 ? -12.307 -1.921 -2.148 1.00 0.00 42 PRO A O 4
ATOM 5230 N N . ASP A 1 43 ? -10.114 -1.882 -1.951 1.00 0.00 43 ASP A N 4
ATOM 5231 C CA . ASP A 1 43 ? -10.214 -2.810 -0.763 1.00 0.00 43 ASP A CA 4
ATOM 5232 C C . ASP A 1 43 ? -8.914 -2.865 0.059 1.00 0.00 43 ASP A C 4
ATOM 5233 O O . ASP A 1 43 ? -8.004 -2.075 -0.136 1.00 0.00 43 ASP A O 4
ATOM 5242 N N . ILE A 1 44 ? -8.837 -3.780 0.995 1.00 0.00 44 ILE A N 4
ATOM 5243 C CA . ILE A 1 44 ? -7.610 -3.912 1.846 1.00 0.00 44 ILE A CA 4
ATOM 5244 C C . ILE A 1 44 ? -6.707 -4.966 1.198 1.00 0.00 44 ILE A C 4
ATOM 5245 O O . ILE A 1 44 ? -7.177 -5.996 0.766 1.00 0.00 44 ILE A O 4
ATOM 5261 N N . ILE A 1 45 ? -5.431 -4.714 1.078 1.00 0.00 45 ILE A N 4
ATOM 5262 C CA . ILE A 1 45 ? -4.552 -5.713 0.392 1.00 0.00 45 ILE A CA 4
ATOM 5263 C C . ILE A 1 45 ? -3.435 -6.251 1.271 1.00 0.00 45 ILE A C 4
ATOM 5264 O O . ILE A 1 45 ? -2.628 -5.511 1.811 1.00 0.00 45 ILE A O 4
ATOM 5280 N N . ARG A 1 46 ? -3.307 -7.544 1.316 1.00 0.00 46 ARG A N 4
ATOM 5281 C CA . ARG A 1 46 ? -2.161 -8.126 2.040 1.00 0.00 46 ARG A CA 4
ATOM 5282 C C . ARG A 1 46 ? -1.091 -8.290 0.967 1.00 0.00 46 ARG A C 4
ATOM 5283 O O . ARG A 1 46 ? -0.953 -9.335 0.357 1.00 0.00 46 ARG A O 4
ATOM 5304 N N . LEU A 1 47 ? -0.356 -7.241 0.706 1.00 0.00 47 LEU A N 4
ATOM 5305 C CA . LEU A 1 47 ? 0.681 -7.299 -0.361 1.00 0.00 47 LEU A CA 4
ATOM 5306 C C . LEU A 1 47 ? 1.877 -8.075 0.164 1.00 0.00 47 LEU A C 4
ATOM 5307 O O . LEU A 1 47 ? 2.738 -7.530 0.825 1.00 0.00 47 LEU A O 4
ATOM 5323 N N . ARG A 1 48 ? 1.932 -9.351 -0.100 1.00 0.00 48 ARG A N 4
ATOM 5324 C CA . ARG A 1 48 ? 3.073 -10.153 0.425 1.00 0.00 48 ARG A CA 4
ATOM 5325 C C . ARG A 1 48 ? 3.577 -11.175 -0.604 1.00 0.00 48 ARG A C 4
ATOM 5326 O O . ARG A 1 48 ? 3.000 -11.345 -1.664 1.00 0.00 48 ARG A O 4
ATOM 5347 N N . GLU A 1 49 ? 4.621 -11.891 -0.261 1.00 0.00 49 GLU A N 4
ATOM 5348 C CA . GLU A 1 49 ? 5.178 -12.945 -1.148 1.00 0.00 49 GLU A CA 4
ATOM 5349 C C . GLU A 1 49 ? 5.739 -14.020 -0.224 1.00 0.00 49 GLU A C 4
ATOM 5350 O O . GLU A 1 49 ? 5.601 -13.916 0.986 1.00 0.00 49 GLU A O 4
ATOM 5362 N N . ARG A 1 50 ? 6.362 -15.039 -0.732 1.00 0.00 50 ARG A N 4
ATOM 5363 C CA . ARG A 1 50 ? 6.900 -16.059 0.200 1.00 0.00 50 ARG A CA 4
ATOM 5364 C C . ARG A 1 50 ? 8.410 -16.239 -0.010 1.00 0.00 50 ARG A C 4
ATOM 5365 O O . ARG A 1 50 ? 9.011 -15.589 -0.846 1.00 0.00 50 ARG A O 4
ATOM 5386 N N . GLY A 1 51 ? 9.031 -17.108 0.754 1.00 0.00 51 GLY A N 4
ATOM 5387 C CA . GLY A 1 51 ? 10.503 -17.319 0.613 1.00 0.00 51 GLY A CA 4
ATOM 5388 C C . GLY A 1 51 ? 11.227 -16.085 1.152 1.00 0.00 51 GLY A C 4
ATOM 5389 O O . GLY A 1 51 ? 11.816 -16.113 2.215 1.00 0.00 51 GLY A O 4
ATOM 5393 N N . THR A 1 52 ? 11.159 -14.997 0.433 1.00 0.00 52 THR A N 4
ATOM 5394 C CA . THR A 1 52 ? 11.812 -13.737 0.899 1.00 0.00 52 THR A CA 4
ATOM 5395 C C . THR A 1 52 ? 10.894 -13.022 1.900 1.00 0.00 52 THR A C 4
ATOM 5396 O O . THR A 1 52 ? 9.735 -13.365 2.039 1.00 0.00 52 THR A O 4
ATOM 5407 N N . LYS A 1 53 ? 11.383 -12.014 2.573 1.00 0.00 53 LYS A N 4
ATOM 5408 C CA . LYS A 1 53 ? 10.514 -11.280 3.521 1.00 0.00 53 LYS A CA 4
ATOM 5409 C C . LYS A 1 53 ? 9.722 -10.265 2.719 1.00 0.00 53 LYS A C 4
ATOM 5410 O O . LYS A 1 53 ? 10.142 -9.158 2.503 1.00 0.00 53 LYS A O 4
ATOM 5429 N N . LYS A 1 54 ? 8.594 -10.645 2.242 1.00 0.00 54 LYS A N 4
ATOM 5430 C CA . LYS A 1 54 ? 7.794 -9.697 1.426 1.00 0.00 54 LYS A CA 4
ATOM 5431 C C . LYS A 1 54 ? 6.367 -9.616 1.979 1.00 0.00 54 LYS A C 4
ATOM 5432 O O . LYS A 1 54 ? 5.548 -10.483 1.737 1.00 0.00 54 LYS A O 4
ATOM 5451 N N . VAL A 1 55 ? 6.076 -8.581 2.729 1.00 0.00 55 VAL A N 4
ATOM 5452 C CA . VAL A 1 55 ? 4.714 -8.423 3.328 1.00 0.00 55 VAL A CA 4
ATOM 5453 C C . VAL A 1 55 ? 4.371 -6.936 3.520 1.00 0.00 55 VAL A C 4
ATOM 5454 O O . VAL A 1 55 ? 5.122 -6.174 4.098 1.00 0.00 55 VAL A O 4
ATOM 5467 N N . HIS A 1 56 ? 3.231 -6.537 3.045 1.00 0.00 56 HIS A N 4
ATOM 5468 C CA . HIS A 1 56 ? 2.781 -5.124 3.182 1.00 0.00 56 HIS A CA 4
ATOM 5469 C C . HIS A 1 56 ? 1.266 -5.167 3.337 1.00 0.00 56 HIS A C 4
ATOM 5470 O O . HIS A 1 56 ? 0.565 -5.519 2.409 1.00 0.00 56 HIS A O 4
ATOM 5485 N N . VAL A 1 57 ? 0.733 -4.851 4.490 1.00 0.00 57 VAL A N 4
ATOM 5486 C CA . VAL A 1 57 ? -0.738 -4.923 4.604 1.00 0.00 57 VAL A CA 4
ATOM 5487 C C . VAL A 1 57 ? -1.269 -3.509 4.607 1.00 0.00 57 VAL A C 4
ATOM 5488 O O . VAL A 1 57 ? -1.244 -2.821 5.595 1.00 0.00 57 VAL A O 4
ATOM 5501 N N . PHE A 1 58 ? -1.743 -3.071 3.493 1.00 0.00 58 PHE A N 4
ATOM 5502 C CA . PHE A 1 58 ? -2.291 -1.701 3.414 1.00 0.00 58 PHE A CA 4
ATOM 5503 C C . PHE A 1 58 ? -3.599 -1.799 2.651 1.00 0.00 58 PHE A C 4
ATOM 5504 O O . PHE A 1 58 ? -3.991 -2.851 2.204 1.00 0.00 58 PHE A O 4
ATOM 5521 N N . LYS A 1 59 ? -4.254 -0.720 2.472 1.00 0.00 59 LYS A N 4
ATOM 5522 C CA . LYS A 1 59 ? -5.523 -0.731 1.686 1.00 0.00 59 LYS A CA 4
ATOM 5523 C C . LYS A 1 59 ? -5.397 0.441 0.728 1.00 0.00 59 LYS A C 4
ATOM 5524 O O . LYS A 1 59 ? -4.928 1.464 1.138 1.00 0.00 59 LYS A O 4
ATOM 5543 N N . ALA A 1 60 ? -5.722 0.313 -0.536 1.00 0.00 60 ALA A N 4
ATOM 5544 C CA . ALA A 1 60 ? -5.469 1.479 -1.446 1.00 0.00 60 ALA A CA 4
ATOM 5545 C C . ALA A 1 60 ? -6.726 1.960 -2.156 1.00 0.00 60 ALA A C 4
ATOM 5546 O O . ALA A 1 60 ? -7.274 1.290 -3.005 1.00 0.00 60 ALA A O 4
ATOM 5553 N N . TRP A 1 61 ? -7.183 3.131 -1.801 1.00 0.00 61 TRP A N 4
ATOM 5554 C CA . TRP A 1 61 ? -8.430 3.698 -2.424 1.00 0.00 61 TRP A CA 4
ATOM 5555 C C . TRP A 1 61 ? -8.145 5.109 -2.940 1.00 0.00 61 TRP A C 4
ATOM 5556 O O . TRP A 1 61 ? -7.009 5.481 -3.063 1.00 0.00 61 TRP A O 4
ATOM 5577 N N . LYS A 1 62 ? -9.149 5.902 -3.252 1.00 0.00 62 LYS A N 4
ATOM 5578 C CA . LYS A 1 62 ? -8.861 7.293 -3.748 1.00 0.00 62 LYS A CA 4
ATOM 5579 C C . LYS A 1 62 ? -9.535 8.349 -2.856 1.00 0.00 62 LYS A C 4
ATOM 5580 O O . LYS A 1 62 ? -10.674 8.727 -3.079 1.00 0.00 62 LYS A O 4
ATOM 5599 N N . GLU A 1 63 ? -8.815 8.831 -1.861 1.00 0.00 63 GLU A N 4
ATOM 5600 C CA . GLU A 1 63 ? -9.345 9.888 -0.934 1.00 0.00 63 GLU A CA 4
ATOM 5601 C C . GLU A 1 63 ? -8.223 10.389 0.048 1.00 0.00 63 GLU A C 4
ATOM 5602 O O . GLU A 1 63 ? -7.140 9.850 0.098 1.00 0.00 63 GLU A O 4
ATOM 5614 N N . ILE A 1 64 ? -8.451 11.453 0.790 1.00 0.00 64 ILE A N 4
ATOM 5615 C CA . ILE A 1 64 ? -7.356 12.039 1.688 1.00 0.00 64 ILE A CA 4
ATOM 5616 C C . ILE A 1 64 ? -6.986 11.213 2.951 1.00 0.00 64 ILE A C 4
ATOM 5617 O O . ILE A 1 64 ? -7.672 11.287 3.954 1.00 0.00 64 ILE A O 4
ATOM 5633 N N . VAL A 1 65 ? -5.876 10.476 2.945 1.00 0.00 65 VAL A N 4
ATOM 5634 C CA . VAL A 1 65 ? -5.469 9.724 4.178 1.00 0.00 65 VAL A CA 4
ATOM 5635 C C . VAL A 1 65 ? -4.334 10.461 4.922 1.00 0.00 65 VAL A C 4
ATOM 5636 O O . VAL A 1 65 ? -4.016 11.607 4.648 1.00 0.00 65 VAL A O 4
ATOM 5649 N N . ASP A 1 66 ? -3.736 9.778 5.869 1.00 0.00 66 ASP A N 4
ATOM 5650 C CA . ASP A 1 66 ? -2.612 10.338 6.686 1.00 0.00 66 ASP A CA 4
ATOM 5651 C C . ASP A 1 66 ? -1.325 9.524 6.420 1.00 0.00 66 ASP A C 4
ATOM 5652 O O . ASP A 1 66 ? -1.364 8.320 6.371 1.00 0.00 66 ASP A O 4
ATOM 5661 N N . ALA A 1 67 ? -0.210 10.193 6.216 1.00 0.00 67 ALA A N 4
ATOM 5662 C CA . ALA A 1 67 ? 1.109 9.524 5.907 1.00 0.00 67 ALA A CA 4
ATOM 5663 C C . ALA A 1 67 ? 1.716 8.819 7.125 1.00 0.00 67 ALA A C 4
ATOM 5664 O O . ALA A 1 67 ? 2.368 9.481 7.877 1.00 0.00 67 ALA A O 4
ATOM 5671 N N . PRO A 1 68 ? 1.537 7.517 7.273 1.00 0.00 68 PRO A N 4
ATOM 5672 C CA . PRO A 1 68 ? 2.120 6.796 8.450 1.00 0.00 68 PRO A CA 4
ATOM 5673 C C . PRO A 1 68 ? 3.641 6.641 8.312 1.00 0.00 68 PRO A C 4
ATOM 5674 O O . PRO A 1 68 ? 4.131 6.100 7.337 1.00 0.00 68 PRO A O 4
ATOM 5685 N N . LYS A 1 69 ? 4.395 7.116 9.283 1.00 0.00 69 LYS A N 4
ATOM 5686 C CA . LYS A 1 69 ? 5.891 7.013 9.207 1.00 0.00 69 LYS A CA 4
ATOM 5687 C C . LYS A 1 69 ? 6.367 7.610 7.876 1.00 0.00 69 LYS A C 4
ATOM 5688 O O . LYS A 1 69 ? 7.275 7.106 7.248 1.00 0.00 69 LYS A O 4
ATOM 5707 N N . ASN A 1 70 ? 5.715 8.678 7.473 1.00 0.00 70 ASN A N 4
ATOM 5708 C CA . ASN A 1 70 ? 6.005 9.407 6.192 1.00 0.00 70 ASN A CA 4
ATOM 5709 C C . ASN A 1 70 ? 7.114 8.782 5.327 1.00 0.00 70 ASN A C 4
ATOM 5710 O O . ASN A 1 70 ? 6.823 8.195 4.303 1.00 0.00 70 ASN A O 4
ATOM 5721 N N . ARG A 1 71 ? 8.372 8.949 5.708 1.00 0.00 71 ARG A N 4
ATOM 5722 C CA . ARG A 1 71 ? 9.526 8.424 4.882 1.00 0.00 71 ARG A CA 4
ATOM 5723 C C . ARG A 1 71 ? 9.195 8.520 3.371 1.00 0.00 71 ARG A C 4
ATOM 5724 O O . ARG A 1 71 ? 9.396 7.571 2.631 1.00 0.00 71 ARG A O 4
ATOM 5745 N N . PRO A 1 72 ? 8.639 9.652 2.968 1.00 0.00 72 PRO A N 4
ATOM 5746 C CA . PRO A 1 72 ? 8.201 9.851 1.581 1.00 0.00 72 PRO A CA 4
ATOM 5747 C C . PRO A 1 72 ? 9.128 10.774 0.793 1.00 0.00 72 PRO A C 4
ATOM 5748 O O . PRO A 1 72 ? 9.202 11.964 1.046 1.00 0.00 72 PRO A O 4
ATOM 5759 N N . ALA A 1 73 ? 9.790 10.250 -0.194 1.00 0.00 73 ALA A N 4
ATOM 5760 C CA . ALA A 1 73 ? 10.654 11.119 -1.027 1.00 0.00 73 ALA A CA 4
ATOM 5761 C C . ALA A 1 73 ? 9.815 11.729 -2.140 1.00 0.00 73 ALA A C 4
ATOM 5762 O O . ALA A 1 73 ? 9.954 12.883 -2.489 1.00 0.00 73 ALA A O 4
ATOM 5769 N N . TRP A 1 74 ? 8.939 10.943 -2.679 1.00 0.00 74 TRP A N 4
ATOM 5770 C CA . TRP A 1 74 ? 8.044 11.408 -3.760 1.00 0.00 74 TRP A CA 4
ATOM 5771 C C . TRP A 1 74 ? 6.765 11.986 -3.146 1.00 0.00 74 TRP A C 4
ATOM 5772 O O . TRP A 1 74 ? 6.227 12.964 -3.625 1.00 0.00 74 TRP A O 4
ATOM 5793 N N . MET A 1 75 ? 6.274 11.373 -2.087 1.00 0.00 75 MET A N 4
ATOM 5794 C CA . MET A 1 75 ? 5.010 11.875 -1.431 1.00 0.00 75 MET A CA 4
ATOM 5795 C C . MET A 1 75 ? 4.628 11.015 -0.208 1.00 0.00 75 MET A C 4
ATOM 5796 O O . MET A 1 75 ? 4.832 9.816 -0.219 1.00 0.00 75 MET A O 4
ATOM 5810 N N . PRO A 1 76 ? 4.056 11.655 0.794 1.00 0.00 76 PRO A N 4
ATOM 5811 C CA . PRO A 1 76 ? 3.599 10.953 2.022 1.00 0.00 76 PRO A CA 4
ATOM 5812 C C . PRO A 1 76 ? 2.121 10.583 1.924 1.00 0.00 76 PRO A C 4
ATOM 5813 O O . PRO A 1 76 ? 1.449 10.953 0.975 1.00 0.00 76 PRO A O 4
ATOM 5824 N N . GLU A 1 77 ? 1.589 9.859 2.892 1.00 0.00 77 GLU A N 4
ATOM 5825 C CA . GLU A 1 77 ? 0.143 9.510 2.788 1.00 0.00 77 GLU A CA 4
ATOM 5826 C C . GLU A 1 77 ? -0.711 10.504 3.565 1.00 0.00 77 GLU A C 4
ATOM 5827 O O . GLU A 1 77 ? -1.872 10.260 3.807 1.00 0.00 77 GLU A O 4
ATOM 5839 N N . LYS A 1 78 ? -0.165 11.651 3.921 1.00 0.00 78 LYS A N 4
ATOM 5840 C CA . LYS A 1 78 ? -0.997 12.664 4.652 1.00 0.00 78 LYS A CA 4
ATOM 5841 C C . LYS A 1 78 ? -1.478 13.667 3.645 1.00 0.00 78 LYS A C 4
ATOM 5842 O O . LYS A 1 78 ? -0.899 14.729 3.485 1.00 0.00 78 LYS A O 4
ATOM 5861 N N . ILE A 1 79 ? -2.514 13.333 2.931 1.00 0.00 79 ILE A N 4
ATOM 5862 C CA . ILE A 1 79 ? -2.986 14.290 1.882 1.00 0.00 79 ILE A CA 4
ATOM 5863 C C . ILE A 1 79 ? -4.181 13.749 1.108 1.00 0.00 79 ILE A C 4
ATOM 5864 O O . ILE A 1 79 ? -4.501 12.578 1.172 1.00 0.00 79 ILE A O 4
ATOM 5880 N N . SER A 1 80 ? -4.786 14.594 0.311 1.00 0.00 80 SER A N 4
ATOM 5881 C CA . SER A 1 80 ? -5.913 14.141 -0.560 1.00 0.00 80 SER A CA 4
ATOM 5882 C C . SER A 1 80 ? -5.271 13.267 -1.625 1.00 0.00 80 SER A C 4
ATOM 5883 O O . SER A 1 80 ? -4.485 13.746 -2.432 1.00 0.00 80 SER A O 4
ATOM 5891 N N . LYS A 1 81 ? -5.499 11.983 -1.585 1.00 0.00 81 LYS A N 4
ATOM 5892 C CA . LYS A 1 81 ? -4.790 11.097 -2.547 1.00 0.00 81 LYS A CA 4
ATOM 5893 C C . LYS A 1 81 ? -5.415 9.716 -2.486 1.00 0.00 81 LYS A C 4
ATOM 5894 O O . LYS A 1 81 ? -6.534 9.605 -2.092 1.00 0.00 81 LYS A O 4
ATOM 5913 N N . PRO A 1 82 ? -4.712 8.693 -2.869 1.00 0.00 82 PRO A N 4
ATOM 5914 C CA . PRO A 1 82 ? -5.322 7.366 -2.759 1.00 0.00 82 PRO A CA 4
ATOM 5915 C C . PRO A 1 82 ? -5.331 6.942 -1.278 1.00 0.00 82 PRO A C 4
ATOM 5916 O O . PRO A 1 82 ? -4.303 6.979 -0.627 1.00 0.00 82 PRO A O 4
ATOM 5927 N N . PHE A 1 83 ? -6.471 6.547 -0.718 1.00 0.00 83 PHE A N 4
ATOM 5928 C CA . PHE A 1 83 ? -6.452 6.141 0.715 1.00 0.00 83 PHE A CA 4
ATOM 5929 C C . PHE A 1 83 ? -5.485 5.001 0.864 1.00 0.00 83 PHE A C 4
ATOM 5930 O O . PHE A 1 83 ? -5.246 4.238 -0.056 1.00 0.00 83 PHE A O 4
ATOM 5947 N N . VAL A 1 84 ? -4.924 4.898 2.008 1.00 0.00 84 VAL A N 4
ATOM 5948 C CA . VAL A 1 84 ? -3.943 3.841 2.257 1.00 0.00 84 VAL A CA 4
ATOM 5949 C C . VAL A 1 84 ? -3.985 3.431 3.739 1.00 0.00 84 VAL A C 4
ATOM 5950 O O . VAL A 1 84 ? -3.364 4.036 4.594 1.00 0.00 84 VAL A O 4
ATOM 5963 N N . LYS A 1 85 ? -4.723 2.394 4.054 1.00 0.00 85 LYS A N 4
ATOM 5964 C CA . LYS A 1 85 ? -4.788 1.951 5.487 1.00 0.00 85 LYS A CA 4
ATOM 5965 C C . LYS A 1 85 ? -3.513 1.169 5.789 1.00 0.00 85 LYS A C 4
ATOM 5966 O O . LYS A 1 85 ? -3.235 0.190 5.139 1.00 0.00 85 LYS A O 4
ATOM 5985 N N . LYS A 1 86 ? -2.727 1.643 6.727 1.00 0.00 86 LYS A N 4
ATOM 5986 C CA . LYS A 1 86 ? -1.415 1.023 7.060 1.00 0.00 86 LYS A CA 4
ATOM 5987 C C . LYS A 1 86 ? -1.511 -0.120 8.057 1.00 0.00 86 LYS A C 4
ATOM 5988 O O . LYS A 1 86 ? -1.441 0.049 9.260 1.00 0.00 86 LYS A O 4
ATOM 6007 N N . GLU A 1 87 ? -1.590 -1.285 7.527 1.00 0.00 87 GLU A N 4
ATOM 6008 C CA . GLU A 1 87 ? -1.601 -2.519 8.370 1.00 0.00 87 GLU A CA 4
ATOM 6009 C C . GLU A 1 87 ? -0.176 -3.130 8.377 1.00 0.00 87 GLU A C 4
ATOM 6010 O O . GLU A 1 87 ? 0.731 -2.624 7.729 1.00 0.00 87 GLU A O 4
ATOM 6022 N N . ARG A 1 88 ? 0.042 -4.193 9.114 1.00 0.00 88 ARG A N 4
ATOM 6023 C CA . ARG A 1 88 ? 1.436 -4.773 9.231 1.00 0.00 88 ARG A CA 4
ATOM 6024 C C . ARG A 1 88 ? 2.183 -4.858 7.889 1.00 0.00 88 ARG A C 4
ATOM 6025 O O . ARG A 1 88 ? 1.661 -5.290 6.882 1.00 0.00 88 ARG A O 4
ATOM 6046 N N . ILE A 1 89 ? 3.429 -4.419 7.894 1.00 0.00 89 ILE A N 4
ATOM 6047 C CA . ILE A 1 89 ? 4.273 -4.431 6.655 1.00 0.00 89 ILE A CA 4
ATOM 6048 C C . ILE A 1 89 ? 5.705 -4.869 6.999 1.00 0.00 89 ILE A C 4
ATOM 6049 O O . ILE A 1 89 ? 6.396 -4.210 7.757 1.00 0.00 89 ILE A O 4
ATOM 6065 N N . GLU A 1 90 ? 6.157 -5.953 6.429 1.00 0.00 90 GLU A N 4
ATOM 6066 C CA . GLU A 1 90 ? 7.547 -6.432 6.691 1.00 0.00 90 GLU A CA 4
ATOM 6067 C C . GLU A 1 90 ? 8.202 -6.850 5.366 1.00 0.00 90 GLU A C 4
ATOM 6068 O O . GLU A 1 90 ? 7.849 -7.857 4.777 1.00 0.00 90 GLU A O 4
ATOM 6080 N N . LYS A 1 91 ? 9.150 -6.084 4.890 1.00 0.00 91 LYS A N 4
ATOM 6081 C CA . LYS A 1 91 ? 9.823 -6.438 3.606 1.00 0.00 91 LYS A CA 4
ATOM 6082 C C . LYS A 1 91 ? 11.302 -6.776 3.853 1.00 0.00 91 LYS A C 4
ATOM 6083 O O . LYS A 1 91 ? 11.919 -6.280 4.784 1.00 0.00 91 LYS A O 4
ATOM 6102 N N . LEU A 1 92 ? 11.860 -7.634 3.035 1.00 0.00 92 LEU A N 4
ATOM 6103 C CA . LEU A 1 92 ? 13.283 -8.048 3.208 1.00 0.00 92 LEU A CA 4
ATOM 6104 C C . LEU A 1 92 ? 14.243 -6.868 2.978 1.00 0.00 92 LEU A C 4
ATOM 6105 O O . LEU A 1 92 ? 13.843 -5.757 2.653 1.00 0.00 92 LEU A O 4
ATOM 6121 N N . GLU A 1 93 ? 15.510 -7.114 3.134 1.00 0.00 93 GLU A N 4
ATOM 6122 C CA . GLU A 1 93 ? 16.530 -6.042 2.921 1.00 0.00 93 GLU A CA 4
ATOM 6123 C C . GLU A 1 93 ? 17.623 -6.545 1.971 1.00 0.00 93 GLU A C 4
ATOM 6124 O O . GLU A 1 93 ? 17.699 -6.022 0.868 1.00 0.00 93 GLU A O 4
ATOM 6137 N N . SER A 1 1 ? 20.307 0.731 -6.632 1.00 0.00 1 SER A N 5
ATOM 6138 C CA . SER A 1 1 ? 18.828 0.789 -6.427 1.00 0.00 1 SER A CA 5
ATOM 6139 C C . SER A 1 1 ? 18.261 -0.629 -6.306 1.00 0.00 1 SER A C 5
ATOM 6140 O O . SER A 1 1 ? 18.852 -1.579 -6.782 1.00 0.00 1 SER A O 5
ATOM 6150 N N . ASN A 1 2 ? 17.122 -0.776 -5.678 1.00 0.00 2 ASN A N 5
ATOM 6151 C CA . ASN A 1 2 ? 16.515 -2.132 -5.530 1.00 0.00 2 ASN A CA 5
ATOM 6152 C C . ASN A 1 2 ? 14.988 -2.033 -5.579 1.00 0.00 2 ASN A C 5
ATOM 6153 O O . ASN A 1 2 ? 14.355 -1.584 -4.642 1.00 0.00 2 ASN A O 5
ATOM 6164 N N . THR A 1 3 ? 14.392 -2.450 -6.664 1.00 0.00 3 THR A N 5
ATOM 6165 C CA . THR A 1 3 ? 12.905 -2.389 -6.779 1.00 0.00 3 THR A CA 5
ATOM 6166 C C . THR A 1 3 ? 12.291 -3.654 -6.171 1.00 0.00 3 THR A C 5
ATOM 6167 O O . THR A 1 3 ? 12.429 -4.738 -6.707 1.00 0.00 3 THR A O 5
ATOM 6178 N N . ARG A 1 4 ? 11.617 -3.526 -5.054 1.00 0.00 4 ARG A N 5
ATOM 6179 C CA . ARG A 1 4 ? 11.000 -4.730 -4.414 1.00 0.00 4 ARG A CA 5
ATOM 6180 C C . ARG A 1 4 ? 9.709 -5.094 -5.146 1.00 0.00 4 ARG A C 5
ATOM 6181 O O . ARG A 1 4 ? 8.805 -4.288 -5.242 1.00 0.00 4 ARG A O 5
ATOM 6202 N N . ASN A 1 5 ? 9.616 -6.295 -5.662 1.00 0.00 5 ASN A N 5
ATOM 6203 C CA . ASN A 1 5 ? 8.376 -6.701 -6.394 1.00 0.00 5 ASN A CA 5
ATOM 6204 C C . ASN A 1 5 ? 7.255 -7.030 -5.410 1.00 0.00 5 ASN A C 5
ATOM 6205 O O . ASN A 1 5 ? 7.490 -7.587 -4.352 1.00 0.00 5 ASN A O 5
ATOM 6216 N N . PHE A 1 6 ? 6.041 -6.686 -5.758 1.00 0.00 6 PHE A N 5
ATOM 6217 C CA . PHE A 1 6 ? 4.877 -6.972 -4.864 1.00 0.00 6 PHE A CA 5
ATOM 6218 C C . PHE A 1 6 ? 3.685 -7.454 -5.703 1.00 0.00 6 PHE A C 5
ATOM 6219 O O . PHE A 1 6 ? 3.538 -7.089 -6.856 1.00 0.00 6 PHE A O 5
ATOM 6236 N N . VAL A 1 7 ? 2.858 -8.304 -5.147 1.00 0.00 7 VAL A N 5
ATOM 6237 C CA . VAL A 1 7 ? 1.701 -8.859 -5.930 1.00 0.00 7 VAL A CA 5
ATOM 6238 C C . VAL A 1 7 ? 0.351 -8.650 -5.216 1.00 0.00 7 VAL A C 5
ATOM 6239 O O . VAL A 1 7 ? 0.247 -8.793 -4.008 1.00 0.00 7 VAL A O 5
ATOM 6252 N N . LEU A 1 8 ? -0.689 -8.314 -5.963 1.00 0.0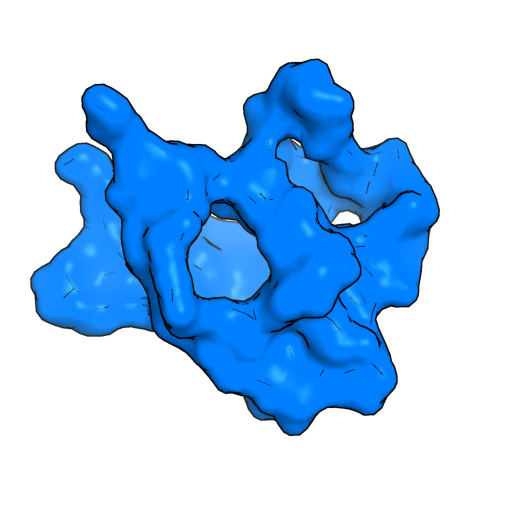0 8 LEU A N 5
ATOM 6253 C CA . LEU A 1 8 ? -2.045 -8.105 -5.329 1.00 0.00 8 LEU A CA 5
ATOM 6254 C C . LEU A 1 8 ? -3.192 -8.166 -6.381 1.00 0.00 8 LEU A C 5
ATOM 6255 O O . LEU A 1 8 ? -2.953 -8.146 -7.575 1.00 0.00 8 LEU A O 5
ATOM 6271 N N . ARG A 1 9 ? -4.442 -8.255 -5.930 1.00 0.00 9 ARG A N 5
ATOM 6272 C CA . ARG A 1 9 ? -5.627 -8.328 -6.888 1.00 0.00 9 ARG A CA 5
ATOM 6273 C C . ARG A 1 9 ? -6.806 -7.386 -6.470 1.00 0.00 9 ARG A C 5
ATOM 6274 O O . ARG A 1 9 ? -7.491 -7.646 -5.518 1.00 0.00 9 ARG A O 5
ATOM 6295 N N . ASP A 1 10 ? -7.027 -6.305 -7.190 1.00 0.00 10 ASP A N 5
ATOM 6296 C CA . ASP A 1 10 ? -8.126 -5.310 -6.889 1.00 0.00 10 ASP A CA 5
ATOM 6297 C C . ASP A 1 10 ? -9.489 -5.843 -7.271 1.00 0.00 10 ASP A C 5
ATOM 6298 O O . ASP A 1 10 ? -9.703 -7.040 -7.323 1.00 0.00 10 ASP A O 5
ATOM 6307 N N . GLU A 1 11 ? -10.440 -4.946 -7.476 1.00 0.00 11 GLU A N 5
ATOM 6308 C CA . GLU A 1 11 ? -11.825 -5.384 -7.798 1.00 0.00 11 GLU A CA 5
ATOM 6309 C C . GLU A 1 11 ? -12.361 -5.974 -6.516 1.00 0.00 11 GLU A C 5
ATOM 6310 O O . GLU A 1 11 ? -12.917 -7.055 -6.454 1.00 0.00 11 GLU A O 5
ATOM 6322 N N . ASP A 1 12 ? -12.165 -5.191 -5.483 1.00 0.00 12 ASP A N 5
ATOM 6323 C CA . ASP A 1 12 ? -12.596 -5.510 -4.122 1.00 0.00 12 ASP A CA 5
ATOM 6324 C C . ASP A 1 12 ? -11.999 -6.811 -3.591 1.00 0.00 12 ASP A C 5
ATOM 6325 O O . ASP A 1 12 ? -12.399 -7.287 -2.547 1.00 0.00 12 ASP A O 5
ATOM 6334 N N . GLY A 1 13 ? -11.071 -7.421 -4.273 1.00 0.00 13 GLY A N 5
ATOM 6335 C CA . GLY A 1 13 ? -10.522 -8.692 -3.721 1.00 0.00 13 GLY A CA 5
ATOM 6336 C C . GLY A 1 13 ? -9.380 -8.351 -2.779 1.00 0.00 13 GLY A C 5
ATOM 6337 O O . GLY A 1 13 ? -9.513 -8.365 -1.572 1.00 0.00 13 GLY A O 5
ATOM 6341 N N . A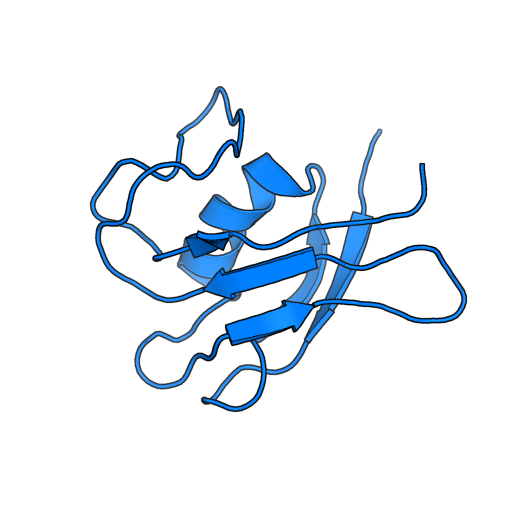SN A 1 14 ? -8.268 -8.008 -3.343 1.00 0.00 14 ASN A N 5
ATOM 6342 C CA . ASN A 1 14 ? -7.089 -7.594 -2.532 1.00 0.00 14 ASN A CA 5
ATOM 6343 C C . ASN A 1 14 ? -6.727 -6.152 -2.909 1.00 0.00 14 ASN A C 5
ATOM 6344 O O . ASN A 1 14 ? -7.066 -5.206 -2.239 1.00 0.00 14 ASN A O 5
ATOM 6355 N N . GLU A 1 15 ? -6.060 -6.013 -4.028 1.00 0.00 15 GLU A N 5
ATOM 6356 C CA . GLU A 1 15 ? -5.661 -4.687 -4.572 1.00 0.00 15 GLU A CA 5
ATOM 6357 C C . GLU A 1 15 ? -4.972 -4.896 -5.912 1.00 0.00 15 GLU A C 5
ATOM 6358 O O . GLU A 1 15 ? -4.219 -5.821 -6.060 1.00 0.00 15 GLU A O 5
ATOM 6370 N N . HIS A 1 16 ? -5.187 -4.079 -6.905 1.00 0.00 16 HIS A N 5
ATOM 6371 C CA . HIS A 1 16 ? -4.463 -4.383 -8.185 1.00 0.00 16 HIS A CA 5
ATOM 6372 C C . HIS A 1 16 ? -3.099 -3.767 -8.227 1.00 0.00 16 HIS A C 5
ATOM 6373 O O . HIS A 1 16 ? -2.902 -2.579 -8.104 1.00 0.00 16 HIS A O 5
ATOM 6388 N N . GLY A 1 17 ? -2.160 -4.618 -8.409 1.00 0.00 17 GLY A N 5
ATOM 6389 C CA . GLY A 1 17 ? -0.753 -4.179 -8.486 1.00 0.00 17 GLY A CA 5
ATOM 6390 C C . GLY A 1 17 ? 0.147 -5.367 -8.772 1.00 0.00 17 GLY A C 5
ATOM 6391 O O . GLY A 1 17 ? 0.231 -6.298 -7.997 1.00 0.00 17 GLY A O 5
ATOM 6395 N N . VAL A 1 18 ? 0.854 -5.327 -9.848 1.00 0.00 18 VAL A N 5
ATOM 6396 C CA . VAL A 1 18 ? 1.797 -6.433 -10.148 1.00 0.00 18 VAL A CA 5
ATOM 6397 C C . VAL A 1 18 ? 3.085 -5.803 -10.673 1.00 0.00 18 VAL A C 5
ATOM 6398 O O . VAL A 1 18 ? 3.313 -5.692 -11.864 1.00 0.00 18 VAL A O 5
ATOM 6411 N N . PHE A 1 19 ? 3.903 -5.382 -9.776 1.00 0.00 19 PHE A N 5
ATOM 6412 C CA . PHE A 1 19 ? 5.202 -4.723 -10.135 1.00 0.00 19 PHE A CA 5
ATOM 6413 C C . PHE A 1 19 ? 6.031 -4.457 -8.868 1.00 0.00 19 PHE A C 5
ATOM 6414 O O . PHE A 1 19 ? 5.678 -4.886 -7.783 1.00 0.00 19 PHE A O 5
ATOM 6431 N N . THR A 1 20 ? 7.139 -3.764 -9.003 1.00 0.00 20 THR A N 5
ATOM 6432 C CA . THR A 1 20 ? 8.011 -3.480 -7.818 1.00 0.00 20 THR A CA 5
ATOM 6433 C C . THR A 1 20 ? 7.837 -2.044 -7.291 1.00 0.00 20 THR A C 5
ATOM 6434 O O . THR A 1 20 ? 7.560 -1.123 -8.037 1.00 0.00 20 THR A O 5
ATOM 6445 N N . GLY A 1 21 ? 8.042 -1.853 -6.007 1.00 0.00 21 GLY A N 5
ATOM 6446 C CA . GLY A 1 21 ? 7.937 -0.485 -5.404 1.00 0.00 21 GLY A CA 5
ATOM 6447 C C . GLY A 1 21 ? 9.190 -0.222 -4.561 1.00 0.00 21 GLY A C 5
ATOM 6448 O O . GLY A 1 21 ? 9.483 -0.957 -3.633 1.00 0.00 21 GLY A O 5
ATOM 6452 N N . LYS A 1 22 ? 9.933 0.816 -4.876 1.00 0.00 22 LYS A N 5
ATOM 6453 C CA . LYS A 1 22 ? 11.171 1.133 -4.090 1.00 0.00 22 LYS A CA 5
ATOM 6454 C C . LYS A 1 22 ? 10.829 1.232 -2.599 1.00 0.00 22 LYS A C 5
ATOM 6455 O O . LYS A 1 22 ? 11.519 0.689 -1.754 1.00 0.00 22 LYS A O 5
ATOM 6474 N N . GLN A 1 23 ? 9.760 1.908 -2.276 1.00 0.00 23 GLN A N 5
ATOM 6475 C CA . GLN A 1 23 ? 9.346 2.034 -0.851 1.00 0.00 23 GLN A CA 5
ATOM 6476 C C . GLN A 1 23 ? 7.969 1.390 -0.678 1.00 0.00 23 GLN A C 5
ATOM 6477 O O . GLN A 1 23 ? 7.094 1.602 -1.488 1.00 0.00 23 GLN A O 5
ATOM 6491 N N . PRO A 1 24 ? 7.812 0.619 0.364 1.00 0.00 24 PRO A N 5
ATOM 6492 C CA . PRO A 1 24 ? 6.512 -0.051 0.604 1.00 0.00 24 PRO A CA 5
ATOM 6493 C C . PRO A 1 24 ? 5.436 0.973 0.991 1.00 0.00 24 PRO A C 5
ATOM 6494 O O . PRO A 1 24 ? 4.324 0.924 0.499 1.00 0.00 24 PRO A O 5
ATOM 6505 N N . ARG A 1 25 ? 5.757 1.885 1.876 1.00 0.00 25 ARG A N 5
ATOM 6506 C CA . ARG A 1 25 ? 4.750 2.902 2.312 1.00 0.00 25 ARG A CA 5
ATOM 6507 C C . ARG A 1 25 ? 4.667 4.068 1.311 1.00 0.00 25 ARG A C 5
ATOM 6508 O O . ARG A 1 25 ? 3.648 4.272 0.683 1.00 0.00 25 ARG A O 5
ATOM 6529 N N . GLN A 1 26 ? 5.724 4.836 1.162 1.00 0.00 26 GLN A N 5
ATOM 6530 C CA . GLN A 1 26 ? 5.706 6.006 0.207 1.00 0.00 26 GLN A CA 5
ATOM 6531 C C . GLN A 1 26 ? 5.126 5.621 -1.154 1.00 0.00 26 GLN A C 5
ATOM 6532 O O . GLN A 1 26 ? 4.320 6.347 -1.716 1.00 0.00 26 GLN A O 5
ATOM 6546 N N . ALA A 1 27 ? 5.524 4.506 -1.699 1.00 0.00 27 ALA A N 5
ATOM 6547 C CA . ALA A 1 27 ? 4.986 4.117 -3.022 1.00 0.00 27 ALA A CA 5
ATOM 6548 C C . ALA A 1 27 ? 3.529 3.646 -2.897 1.00 0.00 27 ALA A C 5
ATOM 6549 O O . ALA A 1 27 ? 2.820 3.599 -3.873 1.00 0.00 27 ALA A O 5
ATOM 6556 N N . ALA A 1 28 ? 3.070 3.302 -1.712 1.00 0.00 28 ALA A N 5
ATOM 6557 C CA . ALA A 1 28 ? 1.652 2.839 -1.564 1.00 0.00 28 ALA A CA 5
ATOM 6558 C C . ALA A 1 28 ? 0.662 3.989 -1.723 1.00 0.00 28 ALA A C 5
ATOM 6559 O O . ALA A 1 28 ? -0.273 3.898 -2.499 1.00 0.00 28 ALA A O 5
ATOM 6566 N N . LEU A 1 29 ? 0.844 5.057 -0.986 1.00 0.00 29 LEU A N 5
ATOM 6567 C CA . LEU A 1 29 ? -0.109 6.207 -1.086 1.00 0.00 29 LEU A CA 5
ATOM 6568 C C . LEU A 1 29 ? -0.255 6.629 -2.550 1.00 0.00 29 LEU A C 5
ATOM 6569 O O . LEU A 1 29 ? -1.336 6.664 -3.102 1.00 0.00 29 LEU A O 5
ATOM 6585 N N . LYS A 1 30 ? 0.834 6.965 -3.176 1.00 0.00 30 LYS A N 5
ATOM 6586 C CA . LYS A 1 30 ? 0.758 7.419 -4.615 1.00 0.00 30 LYS A CA 5
ATOM 6587 C C . LYS A 1 30 ? 0.392 6.275 -5.597 1.00 0.00 30 LYS A C 5
ATOM 6588 O O . LYS A 1 30 ? -0.274 6.501 -6.607 1.00 0.00 30 LYS A O 5
ATOM 6607 N N . ALA A 1 31 ? 0.833 5.067 -5.341 1.00 0.00 31 ALA A N 5
ATOM 6608 C CA . ALA A 1 31 ? 0.529 3.944 -6.291 1.00 0.00 31 ALA A CA 5
ATOM 6609 C C . ALA A 1 31 ? -0.970 3.729 -6.465 1.00 0.00 31 ALA A C 5
ATOM 6610 O O . ALA A 1 31 ? -1.443 3.527 -7.574 1.00 0.00 31 ALA A O 5
ATOM 6617 N N . ALA A 1 32 ? -1.731 3.753 -5.403 1.00 0.00 32 ALA A N 5
ATOM 6618 C CA . ALA A 1 32 ? -3.201 3.525 -5.569 1.00 0.00 32 ALA A CA 5
ATOM 6619 C C . ALA A 1 32 ? -3.813 4.652 -6.363 1.00 0.00 32 ALA A C 5
ATOM 6620 O O . ALA A 1 32 ? -4.741 4.433 -7.115 1.00 0.00 32 ALA A O 5
ATOM 6627 N N . ASN A 1 33 ? -3.282 5.848 -6.215 1.00 0.00 33 ASN A N 5
ATOM 6628 C CA . ASN A 1 33 ? -3.823 7.013 -6.975 1.00 0.00 33 ASN A CA 5
ATOM 6629 C C . ASN A 1 33 ? -4.158 6.562 -8.385 1.00 0.00 33 ASN A C 5
ATOM 6630 O O . ASN A 1 33 ? -5.249 6.798 -8.886 1.00 0.00 33 ASN A O 5
ATOM 6641 N N . ARG A 1 34 ? -3.226 5.905 -9.026 1.00 0.00 34 ARG A N 5
ATOM 6642 C CA . ARG A 1 34 ? -3.495 5.428 -10.408 1.00 0.00 34 ARG A CA 5
ATOM 6643 C C . ARG A 1 34 ? -4.003 3.965 -10.458 1.00 0.00 34 ARG A C 5
ATOM 6644 O O . ARG A 1 34 ? -5.153 3.715 -10.760 1.00 0.00 34 ARG A O 5
ATOM 6665 N N . GLY A 1 35 ? -3.128 3.002 -10.253 1.00 0.00 35 GLY A N 5
ATOM 6666 C CA . GLY A 1 35 ? -3.528 1.558 -10.383 1.00 0.00 35 GLY A CA 5
ATOM 6667 C C . GLY A 1 35 ? -3.513 0.717 -9.096 1.00 0.00 35 GLY A C 5
ATOM 6668 O O . GLY A 1 35 ? -3.777 -0.456 -9.179 1.00 0.00 35 GLY A O 5
ATOM 6672 N N . SER A 1 36 ? -3.171 1.218 -7.941 1.00 0.00 36 SER A N 5
ATOM 6673 C CA . SER A 1 36 ? -3.129 0.295 -6.752 1.00 0.00 36 SER A CA 5
ATOM 6674 C C . SER A 1 36 ? -4.494 0.212 -6.082 1.00 0.00 36 SER A C 5
ATOM 6675 O O . SER A 1 36 ? -4.645 -0.378 -5.045 1.00 0.00 36 SER A O 5
ATOM 6683 N N . GLY A 1 37 ? -5.476 0.847 -6.646 1.00 0.00 37 GLY A N 5
ATOM 6684 C CA . GLY A 1 37 ? -6.824 0.842 -6.030 1.00 0.00 37 GLY A CA 5
ATOM 6685 C C . GLY A 1 37 ? -7.839 1.365 -7.049 1.00 0.00 37 GLY A C 5
ATOM 6686 O O . GLY A 1 37 ? -7.725 2.494 -7.483 1.00 0.00 37 GLY A O 5
ATOM 6690 N N . THR A 1 38 ? -8.821 0.591 -7.476 1.00 0.00 38 THR A N 5
ATOM 6691 C CA . THR A 1 38 ? -9.763 1.159 -8.480 1.00 0.00 38 THR A CA 5
ATOM 6692 C C . THR A 1 38 ? -10.764 2.078 -7.784 1.00 0.00 38 THR A C 5
ATOM 6693 O O . THR A 1 38 ? -11.444 2.869 -8.415 1.00 0.00 38 THR A O 5
ATOM 6704 N N . LYS A 1 39 ? -10.871 1.946 -6.485 1.00 0.00 39 LYS A N 5
ATOM 6705 C CA . LYS A 1 39 ? -11.826 2.754 -5.673 1.00 0.00 39 LYS A CA 5
ATOM 6706 C C . LYS A 1 39 ? -13.225 2.234 -5.940 1.00 0.00 39 LYS A C 5
ATOM 6707 O O . LYS A 1 39 ? -13.906 1.777 -5.046 1.00 0.00 39 LYS A O 5
ATOM 6726 N N . ALA A 1 40 ? -13.626 2.227 -7.182 1.00 0.00 40 ALA A N 5
ATOM 6727 C CA . ALA A 1 40 ? -14.939 1.633 -7.513 1.00 0.00 40 ALA A CA 5
ATOM 6728 C C . ALA A 1 40 ? -14.814 0.129 -7.236 1.00 0.00 40 ALA A C 5
ATOM 6729 O O . ALA A 1 40 ? -15.796 -0.568 -7.063 1.00 0.00 40 ALA A O 5
ATOM 6736 N N . ASN A 1 41 ? -13.584 -0.367 -7.178 1.00 0.00 41 ASN A N 5
ATOM 6737 C CA . ASN A 1 41 ? -13.357 -1.810 -6.895 1.00 0.00 41 ASN A CA 5
ATOM 6738 C C . ASN A 1 41 ? -11.918 -2.065 -6.396 1.00 0.00 41 ASN A C 5
ATOM 6739 O O . ASN A 1 41 ? -11.155 -2.700 -7.076 1.00 0.00 41 ASN A O 5
ATOM 6750 N N . PRO A 1 42 ? -11.595 -1.595 -5.222 1.00 0.00 42 PRO A N 5
ATOM 6751 C CA . PRO A 1 42 ? -10.258 -1.813 -4.619 1.00 0.00 42 PRO A CA 5
ATOM 6752 C C . PRO A 1 42 ? -10.409 -2.636 -3.325 1.00 0.00 42 PRO A C 5
ATOM 6753 O O . PRO A 1 42 ? -11.509 -3.001 -2.972 1.00 0.00 42 PRO A O 5
ATOM 6764 N N . ASP A 1 43 ? -9.359 -2.879 -2.558 1.00 0.00 43 ASP A N 5
ATOM 6765 C CA . ASP A 1 43 ? -9.610 -3.630 -1.267 1.00 0.00 43 ASP A CA 5
ATOM 6766 C C . ASP A 1 43 ? -8.408 -3.626 -0.316 1.00 0.00 43 ASP A C 5
ATOM 6767 O O . ASP A 1 43 ? -7.406 -2.989 -0.552 1.00 0.00 43 ASP A O 5
ATOM 6776 N N . ILE A 1 44 ? -8.511 -4.359 0.767 1.00 0.00 44 ILE A N 5
ATOM 6777 C CA . ILE A 1 44 ? -7.380 -4.446 1.737 1.00 0.00 44 ILE A CA 5
ATOM 6778 C C . ILE A 1 44 ? -6.391 -5.477 1.188 1.00 0.00 44 ILE A C 5
ATOM 6779 O O . ILE A 1 44 ? -6.795 -6.510 0.680 1.00 0.00 44 ILE A O 5
ATOM 6795 N N . ILE A 1 45 ? -5.112 -5.213 1.222 1.00 0.00 45 ILE A N 5
ATOM 6796 C CA . ILE A 1 45 ? -4.184 -6.213 0.624 1.00 0.00 45 ILE A CA 5
ATOM 6797 C C . ILE A 1 45 ? -2.826 -6.290 1.307 1.00 0.00 45 ILE A C 5
ATOM 6798 O O . ILE A 1 45 ? -2.177 -5.294 1.596 1.00 0.00 45 ILE A O 5
ATOM 6814 N N . ARG A 1 46 ? -2.345 -7.489 1.458 1.00 0.00 46 ARG A N 5
ATOM 6815 C CA . ARG A 1 46 ? -0.984 -7.668 1.984 1.00 0.00 46 ARG A CA 5
ATOM 6816 C C . ARG A 1 46 ? -0.098 -7.639 0.742 1.00 0.00 46 ARG A C 5
ATOM 6817 O O . ARG A 1 46 ? 0.054 -8.640 0.066 1.00 0.00 46 ARG A O 5
ATOM 6838 N N . LEU A 1 47 ? 0.454 -6.501 0.408 1.00 0.00 47 LEU A N 5
ATOM 6839 C CA . LEU A 1 47 ? 1.295 -6.430 -0.820 1.00 0.00 47 LEU A CA 5
ATOM 6840 C C . LEU A 1 47 ? 2.520 -7.278 -0.566 1.00 0.00 47 LEU A C 5
ATOM 6841 O O . LEU A 1 47 ? 3.489 -6.845 0.024 1.00 0.00 47 LEU A O 5
ATOM 6857 N N . ARG A 1 48 ? 2.450 -8.510 -0.961 1.00 0.00 48 ARG A N 5
ATOM 6858 C CA . ARG A 1 48 ? 3.574 -9.438 -0.696 1.00 0.00 48 ARG A CA 5
ATOM 6859 C C . ARG A 1 48 ? 4.198 -9.944 -2.006 1.00 0.00 48 ARG A C 5
ATOM 6860 O O . ARG A 1 48 ? 3.906 -9.439 -3.070 1.00 0.00 48 ARG A O 5
ATOM 6881 N N . GLU A 1 49 ? 5.053 -10.937 -1.925 1.00 0.00 49 GLU A N 5
ATOM 6882 C CA . GLU A 1 49 ? 5.703 -11.504 -3.144 1.00 0.00 49 GLU A CA 5
ATOM 6883 C C . GLU A 1 49 ? 6.210 -12.894 -2.775 1.00 0.00 49 GLU A C 5
ATOM 6884 O O . GLU A 1 49 ? 7.009 -13.035 -1.870 1.00 0.00 49 GLU A O 5
ATOM 6896 N N . ARG A 1 50 ? 5.738 -13.922 -3.420 1.00 0.00 50 ARG A N 5
ATOM 6897 C CA . ARG A 1 50 ? 6.195 -15.282 -3.019 1.00 0.00 50 ARG A CA 5
ATOM 6898 C C . ARG A 1 50 ? 7.634 -15.539 -3.471 1.00 0.00 50 ARG A C 5
ATOM 6899 O O . ARG A 1 50 ? 8.116 -14.961 -4.426 1.00 0.00 50 ARG A O 5
ATOM 6920 N N . GLY A 1 51 ? 8.330 -16.382 -2.757 1.00 0.00 51 GLY A N 5
ATOM 6921 C CA . GLY A 1 51 ? 9.755 -16.669 -3.093 1.00 0.00 51 GLY A CA 5
ATOM 6922 C C . GLY A 1 51 ? 10.624 -15.975 -2.044 1.00 0.00 51 GLY A C 5
ATOM 6923 O O . GLY A 1 51 ? 11.566 -16.541 -1.525 1.00 0.00 51 GLY A O 5
ATOM 6927 N N . THR A 1 52 ? 10.282 -14.755 -1.711 1.00 0.00 52 THR A N 5
ATOM 6928 C CA . THR A 1 52 ? 11.040 -14.000 -0.673 1.00 0.00 52 THR A CA 5
ATOM 6929 C C . THR A 1 52 ? 10.065 -13.517 0.405 1.00 0.00 52 THR A C 5
ATOM 6930 O O . THR A 1 52 ? 8.965 -13.103 0.103 1.00 0.00 52 THR A O 5
ATOM 6941 N N . LYS A 1 53 ? 10.454 -13.565 1.651 1.00 0.00 53 LYS A N 5
ATOM 6942 C CA . LYS A 1 53 ? 9.556 -13.129 2.738 1.00 0.00 53 LYS A CA 5
ATOM 6943 C C . LYS A 1 53 ? 9.264 -11.631 2.614 1.00 0.00 53 LYS A C 5
ATOM 6944 O O . LYS A 1 53 ? 9.969 -10.777 3.140 1.00 0.00 53 LYS A O 5
ATOM 6963 N N . LYS A 1 54 ? 8.213 -11.330 1.908 1.00 0.00 54 LYS A N 5
ATOM 6964 C CA . LYS A 1 54 ? 7.795 -9.911 1.691 1.00 0.00 54 LYS A CA 5
ATOM 6965 C C . LYS A 1 54 ? 6.272 -9.764 1.845 1.00 0.00 54 LYS A C 5
ATOM 6966 O O . LYS A 1 54 ? 5.514 -10.420 1.161 1.00 0.00 54 LYS A O 5
ATOM 6985 N N . VAL A 1 55 ? 5.828 -8.893 2.725 1.00 0.00 55 VAL A N 5
ATOM 6986 C CA . VAL A 1 55 ? 4.356 -8.680 2.931 1.00 0.00 55 VAL A CA 5
ATOM 6987 C C . VAL A 1 55 ? 4.071 -7.259 3.464 1.00 0.00 55 VAL A C 5
ATOM 6988 O O . VAL A 1 55 ? 4.103 -7.014 4.655 1.00 0.00 55 VAL A O 5
ATOM 7001 N N . HIS A 1 56 ? 3.738 -6.336 2.602 1.00 0.00 56 HIS A N 5
ATOM 7002 C CA . HIS A 1 56 ? 3.388 -4.950 3.061 1.00 0.00 56 HIS A CA 5
ATOM 7003 C C . HIS A 1 56 ? 1.888 -4.965 3.349 1.00 0.00 56 HIS A C 5
ATOM 7004 O O . HIS A 1 56 ? 1.143 -5.561 2.599 1.00 0.00 56 HIS A O 5
ATOM 7019 N N . VAL A 1 57 ? 1.403 -4.379 4.420 1.00 0.00 57 VAL A N 5
ATOM 7020 C CA . VAL A 1 57 ? -0.061 -4.476 4.646 1.00 0.00 57 VAL A CA 5
ATOM 7021 C C . VAL A 1 57 ? -0.697 -3.094 4.601 1.00 0.00 57 VAL A C 5
ATOM 7022 O O . VAL A 1 57 ? -0.426 -2.239 5.417 1.00 0.00 57 VAL A O 5
ATOM 7035 N N . PHE A 1 58 ? -1.550 -2.881 3.644 1.00 0.00 58 PHE A N 5
ATOM 7036 C CA . PHE A 1 58 ? -2.239 -1.569 3.521 1.00 0.00 58 PHE A CA 5
ATOM 7037 C C . PHE A 1 58 ? -3.533 -1.773 2.721 1.00 0.00 58 PHE A C 5
ATOM 7038 O O . PHE A 1 58 ? -3.796 -2.833 2.181 1.00 0.00 58 PHE A O 5
ATOM 7055 N N . LYS A 1 59 ? -4.301 -0.745 2.611 1.00 0.00 59 LYS A N 5
ATOM 7056 C CA . LYS A 1 59 ? -5.572 -0.799 1.807 1.00 0.00 59 LYS A CA 5
ATOM 7057 C C . LYS A 1 59 ? -5.573 0.437 0.910 1.00 0.00 59 LYS A C 5
ATOM 7058 O O . LYS A 1 59 ? -5.350 1.520 1.392 1.00 0.00 59 LYS A O 5
ATOM 7077 N N . ALA A 1 60 ? -5.754 0.302 -0.386 1.00 0.00 60 ALA A N 5
ATOM 7078 C CA . ALA A 1 60 ? -5.660 1.518 -1.266 1.00 0.00 60 ALA A CA 5
ATOM 7079 C C . ALA A 1 60 ? -6.982 1.867 -1.956 1.00 0.00 60 ALA A C 5
ATOM 7080 O O . ALA A 1 60 ? -7.441 1.179 -2.844 1.00 0.00 60 ALA A O 5
ATOM 7087 N N . TRP A 1 61 ? -7.579 2.954 -1.545 1.00 0.00 61 TRP A N 5
ATOM 7088 C CA . TRP A 1 61 ? -8.890 3.399 -2.154 1.00 0.00 61 TRP A CA 5
ATOM 7089 C C . TRP A 1 61 ? -8.787 4.838 -2.635 1.00 0.00 61 TRP A C 5
ATOM 7090 O O . TRP A 1 61 ? -7.709 5.346 -2.726 1.00 0.00 61 TRP A O 5
ATOM 7111 N N . LYS A 1 62 ? -9.876 5.506 -2.966 1.00 0.00 62 LYS A N 5
ATOM 7112 C CA . LYS A 1 62 ? -9.730 6.928 -3.442 1.00 0.00 62 LYS A CA 5
ATOM 7113 C C . LYS A 1 62 ? -10.554 7.921 -2.600 1.00 0.00 62 LYS A C 5
ATOM 7114 O O . LYS A 1 62 ? -11.665 8.279 -2.944 1.00 0.00 62 LYS A O 5
ATOM 7133 N N . GLU A 1 63 ? -9.952 8.408 -1.541 1.00 0.00 63 GLU A N 5
ATOM 7134 C CA . GLU A 1 63 ? -10.580 9.451 -0.647 1.00 0.00 63 GLU A CA 5
ATOM 7135 C C . GLU A 1 63 ? -9.484 10.059 0.285 1.00 0.00 63 GLU A C 5
ATOM 7136 O O . GLU A 1 63 ? -8.351 9.638 0.274 1.00 0.00 63 GLU A O 5
ATOM 7148 N N . ILE A 1 64 ? -9.782 11.090 1.037 1.00 0.00 64 ILE A N 5
ATOM 7149 C CA . ILE A 1 64 ? -8.696 11.766 1.863 1.00 0.00 64 ILE A CA 5
ATOM 7150 C C . ILE A 1 64 ? -8.197 11.005 3.122 1.00 0.00 64 ILE A C 5
ATOM 7151 O O . ILE A 1 64 ? -8.814 11.063 4.171 1.00 0.00 64 ILE A O 5
ATOM 7167 N N . VAL A 1 65 ? -7.040 10.345 3.055 1.00 0.00 65 VAL A N 5
ATOM 7168 C CA . VAL A 1 65 ? -6.498 9.667 4.272 1.00 0.00 65 VAL A CA 5
ATOM 7169 C C . VAL A 1 65 ? -5.631 10.653 5.079 1.00 0.00 65 VAL A C 5
ATOM 7170 O O . VAL A 1 65 ? -5.632 11.852 4.850 1.00 0.00 65 VAL A O 5
ATOM 7183 N N . ASP A 1 66 ? -4.885 10.124 6.006 1.00 0.00 66 ASP A N 5
ATOM 7184 C CA . ASP A 1 66 ? -3.970 10.933 6.865 1.00 0.00 66 ASP A CA 5
ATOM 7185 C C . ASP A 1 66 ? -2.550 10.359 6.738 1.00 0.00 66 ASP A C 5
ATOM 7186 O O . ASP A 1 66 ? -2.354 9.175 6.872 1.00 0.00 66 ASP A O 5
ATOM 7195 N N . ALA A 1 67 ? -1.580 11.199 6.458 1.00 0.00 67 ALA A N 5
ATOM 7196 C CA . ALA A 1 67 ? -0.153 10.754 6.267 1.00 0.00 67 ALA A CA 5
ATOM 7197 C C . ALA A 1 67 ? 0.428 10.175 7.535 1.00 0.00 67 ALA A C 5
ATOM 7198 O O . ALA A 1 67 ? 0.846 10.931 8.347 1.00 0.00 67 ALA A O 5
ATOM 7205 N N . PRO A 1 68 ? 0.463 8.865 7.659 1.00 0.00 68 PRO A N 5
ATOM 7206 C CA . PRO A 1 68 ? 1.011 8.237 8.881 1.00 0.00 68 PRO A CA 5
ATOM 7207 C C . PRO A 1 68 ? 2.522 8.012 8.739 1.00 0.00 68 PRO A C 5
ATOM 7208 O O . PRO A 1 68 ? 3.171 8.618 7.905 1.00 0.00 68 PRO A O 5
ATOM 7219 N N . LYS A 1 69 ? 3.086 7.131 9.535 1.00 0.00 69 LYS A N 5
ATOM 7220 C CA . LYS A 1 69 ? 4.554 6.849 9.429 1.00 0.00 69 LYS A CA 5
ATOM 7221 C C . LYS A 1 69 ? 4.828 6.098 8.117 1.00 0.00 69 LYS A C 5
ATOM 7222 O O . LYS A 1 69 ? 5.233 4.944 8.105 1.00 0.00 69 LYS A O 5
ATOM 7241 N N . ASN A 1 70 ? 4.580 6.758 7.020 1.00 0.00 70 ASN A N 5
ATOM 7242 C CA . ASN A 1 70 ? 4.778 6.149 5.670 1.00 0.00 70 ASN A CA 5
ATOM 7243 C C . ASN A 1 70 ? 6.072 6.645 5.015 1.00 0.00 70 ASN A C 5
ATOM 7244 O O . ASN A 1 70 ? 6.477 6.133 3.992 1.00 0.00 70 ASN A O 5
ATOM 7255 N N . ARG A 1 71 ? 6.668 7.677 5.574 1.00 0.00 71 ARG A N 5
ATOM 7256 C CA . ARG A 1 71 ? 7.915 8.304 5.008 1.00 0.00 71 ARG A CA 5
ATOM 7257 C C . ARG A 1 71 ? 7.675 8.830 3.569 1.00 0.00 71 ARG A C 5
ATOM 7258 O O . ARG A 1 71 ? 8.495 8.640 2.690 1.00 0.00 71 ARG A O 5
ATOM 7279 N N . PRO A 1 72 ? 6.554 9.503 3.368 1.00 0.00 72 PRO A N 5
ATOM 7280 C CA . PRO A 1 72 ? 6.223 10.057 2.039 1.00 0.00 72 PRO A CA 5
ATOM 7281 C C . PRO A 1 72 ? 6.713 11.507 1.924 1.00 0.00 72 PRO A C 5
ATOM 7282 O O . PRO A 1 72 ? 6.082 12.423 2.418 1.00 0.00 72 PRO A O 5
ATOM 7293 N N . ALA A 1 73 ? 7.837 11.719 1.289 1.00 0.00 73 ALA A N 5
ATOM 7294 C CA . ALA A 1 73 ? 8.375 13.110 1.159 1.00 0.00 73 ALA A CA 5
ATOM 7295 C C . ALA A 1 73 ? 7.755 13.859 -0.027 1.00 0.00 73 ALA A C 5
ATOM 7296 O O . ALA A 1 73 ? 7.565 15.057 0.017 1.00 0.00 73 ALA A O 5
ATOM 7303 N N . TRP A 1 74 ? 7.458 13.165 -1.082 1.00 0.00 74 TRP A N 5
ATOM 7304 C CA . TRP A 1 74 ? 6.870 13.810 -2.289 1.00 0.00 74 TRP A CA 5
ATOM 7305 C C . TRP A 1 74 ? 5.359 14.005 -2.112 1.00 0.00 74 TRP A C 5
ATOM 7306 O O . TRP A 1 74 ? 4.776 14.938 -2.627 1.00 0.00 74 TRP A O 5
ATOM 7327 N N . MET A 1 75 ? 4.727 13.119 -1.384 1.00 0.00 75 MET A N 5
ATOM 7328 C CA . MET A 1 75 ? 3.252 13.222 -1.155 1.00 0.00 75 MET A CA 5
ATOM 7329 C C . MET A 1 75 ? 2.863 12.307 0.010 1.00 0.00 75 MET A C 5
ATOM 7330 O O . MET A 1 75 ? 2.935 11.101 -0.118 1.00 0.00 75 MET A O 5
ATOM 7344 N N . PRO A 1 76 ? 2.493 12.903 1.115 1.00 0.00 76 PRO A N 5
ATOM 7345 C CA . PRO A 1 76 ? 2.123 12.113 2.320 1.00 0.00 76 PRO A CA 5
ATOM 7346 C C . PRO A 1 76 ? 0.713 11.550 2.242 1.00 0.00 76 PRO A C 5
ATOM 7347 O O . PRO A 1 76 ? 0.019 11.729 1.259 1.00 0.00 76 PRO A O 5
ATOM 7358 N N . GLU A 1 77 ? 0.273 10.847 3.275 1.00 0.00 77 GLU A N 5
ATOM 7359 C CA . GLU A 1 77 ? -1.102 10.277 3.211 1.00 0.00 77 GLU A CA 5
ATOM 7360 C C . GLU A 1 77 ? -2.106 11.268 3.783 1.00 0.00 77 GLU A C 5
ATOM 7361 O O . GLU A 1 77 ? -3.267 10.960 3.911 1.00 0.00 77 GLU A O 5
ATOM 7373 N N . LYS A 1 78 ? -1.682 12.472 4.108 1.00 0.00 78 LYS A N 5
ATOM 7374 C CA . LYS A 1 78 ? -2.663 13.469 4.660 1.00 0.00 78 LYS A CA 5
ATOM 7375 C C . LYS A 1 78 ? -3.197 14.265 3.495 1.00 0.00 78 LYS A C 5
ATOM 7376 O O . LYS A 1 78 ? -2.783 15.387 3.255 1.00 0.00 78 LYS A O 5
ATOM 7395 N N . ILE A 1 79 ? -4.096 13.688 2.743 1.00 0.00 79 ILE A N 5
ATOM 7396 C CA . ILE A 1 79 ? -4.608 14.436 1.545 1.00 0.00 79 ILE A CA 5
ATOM 7397 C C . ILE A 1 79 ? -5.853 13.770 0.934 1.00 0.00 79 ILE A C 5
ATOM 7398 O O . ILE A 1 79 ? -6.059 12.584 1.080 1.00 0.00 79 ILE A O 5
ATOM 7414 N N . SER A 1 80 ? -6.642 14.518 0.181 1.00 0.00 80 SER A N 5
ATOM 7415 C CA . SER A 1 80 ? -7.824 13.911 -0.519 1.00 0.00 80 SER A CA 5
ATOM 7416 C C . SER A 1 80 ? -7.258 13.166 -1.727 1.00 0.00 80 SER A C 5
ATOM 7417 O O . SER A 1 80 ? -6.831 13.783 -2.691 1.00 0.00 80 SER A O 5
ATOM 7425 N N . LYS A 1 81 ? -7.168 11.859 -1.660 1.00 0.00 81 LYS A N 5
ATOM 7426 C CA . LYS A 1 81 ? -6.535 11.101 -2.776 1.00 0.00 81 LYS A CA 5
ATOM 7427 C C . LYS A 1 81 ? -6.716 9.605 -2.519 1.00 0.00 81 LYS A C 5
ATOM 7428 O O . LYS A 1 81 ? -7.676 9.237 -1.907 1.00 0.00 81 LYS A O 5
ATOM 7447 N N . PRO A 1 82 ? -5.841 8.755 -2.997 1.00 0.00 82 PRO A N 5
ATOM 7448 C CA . PRO A 1 82 ? -6.059 7.322 -2.732 1.00 0.00 82 PRO A CA 5
ATOM 7449 C C . PRO A 1 82 ? -5.873 6.984 -1.233 1.00 0.00 82 PRO A C 5
ATOM 7450 O O . PRO A 1 82 ? -4.832 7.236 -0.655 1.00 0.00 82 PRO A O 5
ATOM 7461 N N . PHE A 1 83 ? -6.882 6.398 -0.605 1.00 0.00 83 PHE A N 5
ATOM 7462 C CA . PHE A 1 83 ? -6.762 6.020 0.835 1.00 0.00 83 PHE A CA 5
ATOM 7463 C C . PHE A 1 83 ? -5.676 4.984 0.992 1.00 0.00 83 PHE A C 5
ATOM 7464 O O . PHE A 1 83 ? -5.326 4.282 0.062 1.00 0.00 83 PHE A O 5
ATOM 7481 N N . VAL A 1 84 ? -5.173 4.859 2.173 1.00 0.00 84 VAL A N 5
ATOM 7482 C CA . VAL A 1 84 ? -4.133 3.848 2.428 1.00 0.00 84 VAL A CA 5
ATOM 7483 C C . VAL A 1 84 ? -4.176 3.425 3.903 1.00 0.00 84 VAL A C 5
ATOM 7484 O O . VAL A 1 84 ? -3.545 4.026 4.749 1.00 0.00 84 VAL A O 5
ATOM 7497 N N . LYS A 1 85 ? -4.883 2.367 4.221 1.00 0.00 85 LYS A N 5
ATOM 7498 C CA . LYS A 1 85 ? -4.897 1.906 5.647 1.00 0.00 85 LYS A CA 5
ATOM 7499 C C . LYS A 1 85 ? -3.534 1.273 5.886 1.00 0.00 85 LYS A C 5
ATOM 7500 O O . LYS A 1 85 ? -3.113 0.447 5.120 1.00 0.00 85 LYS A O 5
ATOM 7519 N N . LYS A 1 86 ? -2.821 1.713 6.888 1.00 0.00 86 LYS A N 5
ATOM 7520 C CA . LYS A 1 86 ? -1.437 1.219 7.124 1.00 0.00 86 LYS A CA 5
ATOM 7521 C C . LYS A 1 86 ? -1.359 0.057 8.102 1.00 0.00 86 LYS A C 5
ATOM 7522 O O . LYS A 1 86 ? -1.165 0.220 9.293 1.00 0.00 86 LYS A O 5
ATOM 7541 N N . GLU A 1 87 ? -1.435 -1.110 7.574 1.00 0.00 87 GLU A N 5
ATOM 7542 C CA . GLU A 1 87 ? -1.290 -2.335 8.417 1.00 0.00 87 GLU A CA 5
ATOM 7543 C C . GLU A 1 87 ? 0.212 -2.678 8.541 1.00 0.00 87 GLU A C 5
ATOM 7544 O O . GLU A 1 87 ? 1.017 -2.374 7.658 1.00 0.00 87 GLU A O 5
ATOM 7556 N N . ARG A 1 88 ? 0.598 -3.288 9.636 1.00 0.00 88 ARG A N 5
ATOM 7557 C CA . ARG A 1 88 ? 2.047 -3.604 9.866 1.00 0.00 88 ARG A CA 5
ATOM 7558 C C . ARG A 1 88 ? 2.632 -4.453 8.737 1.00 0.00 88 ARG A C 5
ATOM 7559 O O . ARG A 1 88 ? 2.172 -5.540 8.455 1.00 0.00 88 ARG A O 5
ATOM 7580 N N . ILE A 1 89 ? 3.668 -3.952 8.106 1.00 0.00 89 ILE A N 5
ATOM 7581 C CA . ILE A 1 89 ? 4.319 -4.708 6.996 1.00 0.00 89 ILE A CA 5
ATOM 7582 C C . ILE A 1 89 ? 5.125 -5.873 7.576 1.00 0.00 89 ILE A C 5
ATOM 7583 O O . ILE A 1 89 ? 5.980 -5.689 8.424 1.00 0.00 89 ILE A O 5
ATOM 7599 N N . GLU A 1 90 ? 4.857 -7.064 7.117 1.00 0.00 90 GLU A N 5
ATOM 7600 C CA . GLU A 1 90 ? 5.597 -8.257 7.617 1.00 0.00 90 GLU A CA 5
ATOM 7601 C C . GLU A 1 90 ? 6.589 -8.733 6.549 1.00 0.00 90 GLU A C 5
ATOM 7602 O O . GLU A 1 90 ? 6.699 -8.155 5.477 1.00 0.00 90 GLU A O 5
ATOM 7614 N N . LYS A 1 91 ? 7.317 -9.782 6.823 1.00 0.00 91 LYS A N 5
ATOM 7615 C CA . LYS A 1 91 ? 8.292 -10.288 5.815 1.00 0.00 91 LYS A CA 5
ATOM 7616 C C . LYS A 1 91 ? 8.167 -11.806 5.687 1.00 0.00 91 LYS A C 5
ATOM 7617 O O . LYS A 1 91 ? 8.751 -12.549 6.457 1.00 0.00 91 LYS A O 5
ATOM 7636 N N . LEU A 1 92 ? 7.411 -12.274 4.715 1.00 0.00 92 LEU A N 5
ATOM 7637 C CA . LEU A 1 92 ? 7.257 -13.759 4.520 1.00 0.00 92 LEU A CA 5
ATOM 7638 C C . LEU A 1 92 ? 6.386 -14.071 3.290 1.00 0.00 92 LEU A C 5
ATOM 7639 O O . LEU A 1 92 ? 5.961 -13.180 2.581 1.00 0.00 92 LEU A O 5
ATOM 7655 N N . GLU A 1 93 ? 6.109 -15.342 3.068 1.00 0.00 93 GLU A N 5
ATOM 7656 C CA . GLU A 1 93 ? 5.253 -15.785 1.923 1.00 0.00 93 GLU A CA 5
ATOM 7657 C C . GLU A 1 93 ? 5.766 -15.231 0.579 1.00 0.00 93 GLU A C 5
ATOM 7658 O O . GLU A 1 93 ? 4.984 -14.619 -0.140 1.00 0.00 93 GLU A O 5
ATOM 7671 N N . SER A 1 1 ? 20.813 -0.252 -6.567 1.00 0.00 1 SER A N 6
ATOM 7672 C CA . SER A 1 1 ? 19.433 0.006 -6.048 1.00 0.00 1 SER A CA 6
ATOM 7673 C C . SER A 1 1 ? 18.443 -0.986 -6.669 1.00 0.00 1 SER A C 6
ATOM 7674 O O . SER A 1 1 ? 18.670 -1.497 -7.750 1.00 0.00 1 SER A O 6
ATOM 7684 N N . ASN A 1 2 ? 17.353 -1.266 -5.996 1.00 0.00 2 ASN A N 6
ATOM 7685 C CA . ASN A 1 2 ? 16.354 -2.229 -6.554 1.00 0.00 2 ASN A CA 6
ATOM 7686 C C . ASN A 1 2 ? 14.986 -2.042 -5.886 1.00 0.00 2 ASN A C 6
ATOM 7687 O O . ASN A 1 2 ? 14.889 -1.885 -4.682 1.00 0.00 2 ASN A O 6
ATOM 7698 N N . THR A 1 3 ? 13.933 -2.065 -6.659 1.00 0.00 3 THR A N 6
ATOM 7699 C CA . THR A 1 3 ? 12.562 -1.899 -6.082 1.00 0.00 3 THR A CA 6
ATOM 7700 C C . THR A 1 3 ? 12.093 -3.221 -5.460 1.00 0.00 3 THR A C 6
ATOM 7701 O O . THR A 1 3 ? 12.494 -4.286 -5.885 1.00 0.00 3 THR A O 6
ATOM 7712 N N . ARG A 1 4 ? 11.243 -3.166 -4.468 1.00 0.00 4 ARG A N 6
ATOM 7713 C CA . ARG A 1 4 ? 10.753 -4.428 -3.835 1.00 0.00 4 ARG A CA 6
ATOM 7714 C C . ARG A 1 4 ? 9.569 -4.992 -4.631 1.00 0.00 4 ARG A C 6
ATOM 7715 O O . ARG A 1 4 ? 8.607 -4.297 -4.894 1.00 0.00 4 ARG A O 6
ATOM 7736 N N . ASN A 1 5 ? 9.638 -6.244 -5.021 1.00 0.00 5 ASN A N 6
ATOM 7737 C CA . ASN A 1 5 ? 8.522 -6.858 -5.814 1.00 0.00 5 ASN A CA 6
ATOM 7738 C C . ASN A 1 5 ? 7.316 -7.142 -4.915 1.00 0.00 5 ASN A C 6
ATOM 7739 O O . ASN A 1 5 ? 7.464 -7.616 -3.804 1.00 0.00 5 ASN A O 6
ATOM 7750 N N . PHE A 1 6 ? 6.127 -6.852 -5.390 1.00 0.00 6 PHE A N 6
ATOM 7751 C CA . PHE A 1 6 ? 4.904 -7.097 -4.564 1.00 0.00 6 PHE A CA 6
ATOM 7752 C C . PHE A 1 6 ? 3.720 -7.533 -5.445 1.00 0.00 6 PHE A C 6
ATOM 7753 O O . PHE A 1 6 ? 3.634 -7.184 -6.610 1.00 0.00 6 PHE A O 6
ATOM 7770 N N . VAL A 1 7 ? 2.819 -8.311 -4.890 1.00 0.00 7 VAL A N 6
ATOM 7771 C CA . VAL A 1 7 ? 1.637 -8.812 -5.671 1.00 0.00 7 VAL A CA 6
ATOM 7772 C C . VAL A 1 7 ? 0.325 -8.173 -5.168 1.00 0.00 7 VAL A C 6
ATOM 7773 O O . VAL A 1 7 ? 0.183 -7.886 -3.991 1.00 0.00 7 VAL A O 6
ATOM 7786 N N . LEU A 1 8 ? -0.628 -7.940 -6.054 1.00 0.00 8 LEU A N 6
ATOM 7787 C CA . LEU A 1 8 ? -1.926 -7.302 -5.634 1.00 0.00 8 LEU A CA 6
ATOM 7788 C C . LEU A 1 8 ? -3.102 -7.721 -6.558 1.00 0.00 8 LEU A C 6
ATOM 7789 O O . LEU A 1 8 ? -2.938 -7.846 -7.759 1.00 0.00 8 LEU A O 6
ATOM 7805 N N . ARG A 1 9 ? -4.303 -7.870 -6.011 1.00 0.00 9 ARG A N 6
ATOM 7806 C CA . ARG A 1 9 ? -5.506 -8.203 -6.868 1.00 0.00 9 ARG A CA 6
ATOM 7807 C C . ARG A 1 9 ? -6.732 -7.307 -6.496 1.00 0.00 9 ARG A C 6
ATOM 7808 O O . ARG A 1 9 ? -7.505 -7.642 -5.629 1.00 0.00 9 ARG A O 6
ATOM 7829 N N . ASP A 1 10 ? -6.891 -6.174 -7.160 1.00 0.00 10 ASP A N 6
ATOM 7830 C CA . ASP A 1 10 ? -8.015 -5.198 -6.905 1.00 0.00 10 ASP A CA 6
ATOM 7831 C C . ASP A 1 10 ? -9.355 -5.748 -7.346 1.00 0.00 10 ASP A C 6
ATOM 7832 O O . ASP A 1 10 ? -9.546 -6.949 -7.424 1.00 0.00 10 ASP A O 6
ATOM 7841 N N . GLU A 1 11 ? -10.313 -4.863 -7.564 1.00 0.00 11 GLU A N 6
ATOM 7842 C CA . GLU A 1 11 ? -11.683 -5.314 -7.935 1.00 0.00 11 GLU A CA 6
ATOM 7843 C C . GLU A 1 11 ? -12.262 -5.904 -6.671 1.00 0.00 11 GLU A C 6
ATOM 7844 O O . GLU A 1 11 ? -12.741 -7.020 -6.610 1.00 0.00 11 GLU A O 6
ATOM 7856 N N . ASP A 1 12 ? -12.179 -5.085 -5.650 1.00 0.00 12 ASP A N 6
ATOM 7857 C CA . ASP A 1 12 ? -12.664 -5.400 -4.304 1.00 0.00 12 ASP A CA 6
ATOM 7858 C C . ASP A 1 12 ? -11.959 -6.605 -3.689 1.00 0.00 12 ASP A C 6
ATOM 7859 O O . ASP A 1 12 ? -12.349 -7.071 -2.637 1.00 0.00 12 ASP A O 6
ATOM 7868 N N . GLY A 1 13 ? -10.944 -7.140 -4.310 1.00 0.00 13 GLY A N 6
ATOM 7869 C CA . GLY A 1 13 ? -10.283 -8.313 -3.683 1.00 0.00 13 GLY A CA 6
ATOM 7870 C C . GLY A 1 13 ? -9.167 -7.820 -2.775 1.00 0.00 13 GLY A C 6
ATOM 7871 O O . GLY A 1 13 ? -9.279 -7.812 -1.567 1.00 0.00 13 GLY A O 6
ATOM 7875 N N . ASN A 1 14 ? -8.091 -7.412 -3.370 1.00 0.00 14 ASN A N 6
ATOM 7876 C CA . ASN A 1 14 ? -6.938 -6.889 -2.589 1.00 0.00 14 ASN A CA 6
ATOM 7877 C C . ASN A 1 14 ? -6.531 -5.474 -3.065 1.00 0.00 14 ASN A C 6
ATOM 7878 O O . ASN A 1 14 ? -6.834 -4.487 -2.443 1.00 0.00 14 ASN A O 6
ATOM 7889 N N . GLU A 1 15 ? -5.849 -5.409 -4.189 1.00 0.00 15 GLU A N 6
ATOM 7890 C CA . GLU A 1 15 ? -5.380 -4.109 -4.799 1.00 0.00 15 GLU A CA 6
ATOM 7891 C C . GLU A 1 15 ? -4.876 -4.424 -6.201 1.00 0.00 15 GLU A C 6
ATOM 7892 O O . GLU A 1 15 ? -4.423 -5.510 -6.422 1.00 0.00 15 GLU A O 6
ATOM 7904 N N . HIS A 1 16 ? -4.914 -3.548 -7.169 1.00 0.00 16 HIS A N 6
ATOM 7905 C CA . HIS A 1 16 ? -4.373 -4.033 -8.489 1.00 0.00 16 HIS A CA 6
ATOM 7906 C C . HIS A 1 16 ? -2.960 -3.589 -8.747 1.00 0.00 16 HIS A C 6
ATOM 7907 O O . HIS A 1 16 ? -2.636 -2.430 -8.832 1.00 0.00 16 HIS A O 6
ATOM 7922 N N . GLY A 1 17 ? -2.116 -4.549 -8.876 1.00 0.00 17 GLY A N 6
ATOM 7923 C CA . GLY A 1 17 ? -0.694 -4.238 -9.143 1.00 0.00 17 GLY A CA 6
ATOM 7924 C C . GLY A 1 17 ? 0.181 -5.491 -9.150 1.00 0.00 17 GLY A C 6
ATOM 7925 O O . GLY A 1 17 ? 0.165 -6.282 -8.227 1.00 0.00 17 GLY A O 6
ATOM 7929 N N . VAL A 1 18 ? 1.003 -5.628 -10.146 1.00 0.00 18 VAL A N 6
ATOM 7930 C CA . VAL A 1 18 ? 1.963 -6.764 -10.190 1.00 0.00 18 VAL A CA 6
ATOM 7931 C C . VAL A 1 18 ? 3.298 -6.186 -10.647 1.00 0.00 18 VAL A C 6
ATOM 7932 O O . VAL A 1 18 ? 3.614 -6.143 -11.821 1.00 0.00 18 VAL A O 6
ATOM 7945 N N . PHE A 1 19 ? 4.052 -5.712 -9.716 1.00 0.00 19 PHE A N 6
ATOM 7946 C CA . PHE A 1 19 ? 5.374 -5.076 -10.031 1.00 0.00 19 PHE A CA 6
ATOM 7947 C C . PHE A 1 19 ? 6.150 -4.765 -8.740 1.00 0.00 19 PHE A C 6
ATOM 7948 O O . PHE A 1 19 ? 5.761 -5.162 -7.654 1.00 0.00 19 PHE A O 6
ATOM 7965 N N . THR A 1 20 ? 7.254 -4.066 -8.859 1.00 0.00 20 THR A N 6
ATOM 7966 C CA . THR A 1 20 ? 8.080 -3.732 -7.658 1.00 0.00 20 THR A CA 6
ATOM 7967 C C . THR A 1 20 ? 7.965 -2.237 -7.283 1.00 0.00 20 THR A C 6
ATOM 7968 O O . THR A 1 20 ? 7.624 -1.402 -8.100 1.00 0.00 20 THR A O 6
ATOM 7979 N N . GLY A 1 21 ? 8.265 -1.898 -6.046 1.00 0.00 21 GLY A N 6
ATOM 7980 C CA . GLY A 1 21 ? 8.199 -0.466 -5.600 1.00 0.00 21 GLY A CA 6
ATOM 7981 C C . GLY A 1 21 ? 9.501 -0.104 -4.878 1.00 0.00 21 GLY A C 6
ATOM 7982 O O . GLY A 1 21 ? 9.944 -0.818 -3.995 1.00 0.00 21 GLY A O 6
ATOM 7986 N N . LYS A 1 22 ? 10.115 1.000 -5.235 1.00 0.00 22 LYS A N 6
ATOM 7987 C CA . LYS A 1 22 ? 11.386 1.411 -4.551 1.00 0.00 22 LYS A CA 6
ATOM 7988 C C . LYS A 1 22 ? 11.098 1.621 -3.060 1.00 0.00 22 LYS A C 6
ATOM 7989 O O . LYS A 1 22 ? 11.797 1.114 -2.197 1.00 0.00 22 LYS A O 6
ATOM 8008 N N . GLN A 1 23 ? 10.050 2.342 -2.766 1.00 0.00 23 GLN A N 6
ATOM 8009 C CA . GLN A 1 23 ? 9.656 2.581 -1.353 1.00 0.00 23 GLN A CA 6
ATOM 8010 C C . GLN A 1 23 ? 8.292 1.926 -1.126 1.00 0.00 23 GLN A C 6
ATOM 8011 O O . GLN A 1 23 ? 7.318 2.336 -1.723 1.00 0.00 23 GLN A O 6
ATOM 8025 N N . PRO A 1 24 ? 8.261 0.915 -0.295 1.00 0.00 24 PRO A N 6
ATOM 8026 C CA . PRO A 1 24 ? 6.987 0.191 -0.035 1.00 0.00 24 PRO A CA 6
ATOM 8027 C C . PRO A 1 24 ? 5.971 1.107 0.653 1.00 0.00 24 PRO A C 6
ATOM 8028 O O . PRO A 1 24 ? 4.786 1.032 0.396 1.00 0.00 24 PRO A O 6
ATOM 8039 N N . ARG A 1 25 ? 6.422 1.976 1.515 1.00 0.00 25 ARG A N 6
ATOM 8040 C CA . ARG A 1 25 ? 5.475 2.896 2.199 1.00 0.00 25 ARG A CA 6
ATOM 8041 C C . ARG A 1 25 ? 5.179 4.105 1.298 1.00 0.00 25 ARG A C 6
ATOM 8042 O O . ARG A 1 25 ? 4.057 4.316 0.882 1.00 0.00 25 ARG A O 6
ATOM 8063 N N . GLN A 1 26 ? 6.177 4.897 0.988 1.00 0.00 26 GLN A N 6
ATOM 8064 C CA . GLN A 1 26 ? 5.955 6.102 0.116 1.00 0.00 26 GLN A CA 6
ATOM 8065 C C . GLN A 1 26 ? 5.262 5.735 -1.199 1.00 0.00 26 GLN A C 6
ATOM 8066 O O . GLN A 1 26 ? 4.383 6.448 -1.644 1.00 0.00 26 GLN A O 6
ATOM 8080 N N . ALA A 1 27 ? 5.632 4.657 -1.839 1.00 0.00 27 ALA A N 6
ATOM 8081 C CA . ALA A 1 27 ? 4.954 4.316 -3.113 1.00 0.00 27 ALA A CA 6
ATOM 8082 C C . ALA A 1 27 ? 3.545 3.765 -2.840 1.00 0.00 27 ALA A C 6
ATOM 8083 O O . ALA A 1 27 ? 2.724 3.708 -3.728 1.00 0.00 27 ALA A O 6
ATOM 8090 N N . ALA A 1 28 ? 3.245 3.373 -1.617 1.00 0.00 28 ALA A N 6
ATOM 8091 C CA . ALA A 1 28 ? 1.876 2.843 -1.320 1.00 0.00 28 ALA A CA 6
ATOM 8092 C C . ALA A 1 28 ? 0.820 3.926 -1.538 1.00 0.00 28 ALA A C 6
ATOM 8093 O O . ALA A 1 28 ? -0.157 3.723 -2.234 1.00 0.00 28 ALA A O 6
ATOM 8100 N N . LEU A 1 29 ? 1.013 5.072 -0.940 1.00 0.00 29 LEU A N 6
ATOM 8101 C CA . LEU A 1 29 ? 0.021 6.179 -1.095 1.00 0.00 29 LEU A CA 6
ATOM 8102 C C . LEU A 1 29 ? -0.065 6.586 -2.563 1.00 0.00 29 LEU A C 6
ATOM 8103 O O . LEU A 1 29 ? -1.131 6.704 -3.127 1.00 0.00 29 LEU A O 6
ATOM 8119 N N . LYS A 1 30 ? 1.056 6.832 -3.168 1.00 0.00 30 LYS A N 6
ATOM 8120 C CA . LYS A 1 30 ? 1.050 7.271 -4.610 1.00 0.00 30 LYS A CA 6
ATOM 8121 C C . LYS A 1 30 ? 0.617 6.147 -5.586 1.00 0.00 30 LYS A C 6
ATOM 8122 O O . LYS A 1 30 ? -0.048 6.407 -6.582 1.00 0.00 30 LYS A O 6
ATOM 8141 N N . ALA A 1 31 ? 1.011 4.919 -5.345 1.00 0.00 31 ALA A N 6
ATOM 8142 C CA . ALA A 1 31 ? 0.648 3.813 -6.297 1.00 0.00 31 ALA A CA 6
ATOM 8143 C C . ALA A 1 31 ? -0.864 3.633 -6.434 1.00 0.00 31 ALA A C 6
ATOM 8144 O O . ALA A 1 31 ? -1.371 3.467 -7.533 1.00 0.00 31 ALA A O 6
ATOM 8151 N N . ALA A 1 32 ? -1.598 3.660 -5.353 1.00 0.00 32 ALA A N 6
ATOM 8152 C CA . ALA A 1 32 ? -3.080 3.482 -5.483 1.00 0.00 32 ALA A CA 6
ATOM 8153 C C . ALA A 1 32 ? -3.675 4.630 -6.259 1.00 0.00 32 ALA A C 6
ATOM 8154 O O . ALA A 1 32 ? -4.627 4.446 -6.991 1.00 0.00 32 ALA A O 6
ATOM 8161 N N . ASN A 1 33 ? -3.109 5.809 -6.113 1.00 0.00 33 ASN A N 6
ATOM 8162 C CA . ASN A 1 33 ? -3.630 7.001 -6.847 1.00 0.00 33 ASN A CA 6
ATOM 8163 C C . ASN A 1 33 ? -3.946 6.591 -8.275 1.00 0.00 33 ASN A C 6
ATOM 8164 O O . ASN A 1 33 ? -4.997 6.901 -8.808 1.00 0.00 33 ASN A O 6
ATOM 8175 N N . ARG A 1 34 ? -3.042 5.883 -8.894 1.00 0.00 34 ARG A N 6
ATOM 8176 C CA . ARG A 1 34 ? -3.300 5.432 -10.281 1.00 0.00 34 ARG A CA 6
ATOM 8177 C C . ARG A 1 34 ? -3.873 3.998 -10.333 1.00 0.00 34 ARG A C 6
ATOM 8178 O O . ARG A 1 34 ? -5.017 3.795 -10.694 1.00 0.00 34 ARG A O 6
ATOM 8199 N N . GLY A 1 35 ? -3.055 3.000 -10.069 1.00 0.00 35 GLY A N 6
ATOM 8200 C CA . GLY A 1 35 ? -3.520 1.581 -10.202 1.00 0.00 35 GLY A CA 6
ATOM 8201 C C . GLY A 1 35 ? -3.572 0.727 -8.921 1.00 0.00 35 GLY A C 6
ATOM 8202 O O . GLY A 1 35 ? -3.906 -0.417 -9.033 1.00 0.00 35 GLY A O 6
ATOM 8206 N N . SER A 1 36 ? -3.223 1.168 -7.745 1.00 0.00 36 SER A N 6
ATOM 8207 C CA . SER A 1 36 ? -3.257 0.188 -6.592 1.00 0.00 36 SER A CA 6
ATOM 8208 C C . SER A 1 36 ? -4.667 0.050 -6.037 1.00 0.00 36 SER A C 6
ATOM 8209 O O . SER A 1 36 ? -4.910 -0.692 -5.110 1.00 0.00 36 SER A O 6
ATOM 8217 N N . GLY A 1 37 ? -5.588 0.790 -6.571 1.00 0.00 37 GLY A N 6
ATOM 8218 C CA . GLY A 1 37 ? -6.966 0.743 -6.057 1.00 0.00 37 GLY A CA 6
ATOM 8219 C C . GLY A 1 37 ? -7.908 1.364 -7.083 1.00 0.00 37 GLY A C 6
ATOM 8220 O O . GLY A 1 37 ? -7.741 2.511 -7.442 1.00 0.00 37 GLY A O 6
ATOM 8224 N N . THR A 1 38 ? -8.893 0.648 -7.586 1.00 0.00 38 THR A N 6
ATOM 8225 C CA . THR A 1 38 ? -9.785 1.294 -8.590 1.00 0.00 38 THR A CA 6
ATOM 8226 C C . THR A 1 38 ? -10.774 2.211 -7.877 1.00 0.00 38 THR A C 6
ATOM 8227 O O . THR A 1 38 ? -11.435 3.030 -8.489 1.00 0.00 38 THR A O 6
ATOM 8238 N N . LYS A 1 39 ? -10.894 2.039 -6.585 1.00 0.00 39 LYS A N 6
ATOM 8239 C CA . LYS A 1 39 ? -11.846 2.832 -5.752 1.00 0.00 39 LYS A CA 6
ATOM 8240 C C . LYS A 1 39 ? -13.245 2.298 -6.017 1.00 0.00 39 LYS A C 6
ATOM 8241 O O . LYS A 1 39 ? -13.920 1.833 -5.123 1.00 0.00 39 LYS A O 6
ATOM 8260 N N . ALA A 1 40 ? -13.652 2.292 -7.260 1.00 0.00 40 ALA A N 6
ATOM 8261 C CA . ALA A 1 40 ? -14.969 1.698 -7.593 1.00 0.00 40 ALA A CA 6
ATOM 8262 C C . ALA A 1 40 ? -14.866 0.192 -7.314 1.00 0.00 40 ALA A C 6
ATOM 8263 O O . ALA A 1 40 ? -15.861 -0.491 -7.157 1.00 0.00 40 ALA A O 6
ATOM 8270 N N . ASN A 1 41 ? -13.649 -0.325 -7.239 1.00 0.00 41 ASN A N 6
ATOM 8271 C CA . ASN A 1 41 ? -13.459 -1.772 -6.952 1.00 0.00 41 ASN A CA 6
ATOM 8272 C C . ASN A 1 41 ? -12.036 -2.054 -6.439 1.00 0.00 41 ASN A C 6
ATOM 8273 O O . ASN A 1 41 ? -11.282 -2.716 -7.100 1.00 0.00 41 ASN A O 6
ATOM 8284 N N . PRO A 1 42 ? -11.714 -1.576 -5.274 1.00 0.00 42 PRO A N 6
ATOM 8285 C CA . PRO A 1 42 ? -10.389 -1.821 -4.665 1.00 0.00 42 PRO A CA 6
ATOM 8286 C C . PRO A 1 42 ? -10.562 -2.602 -3.344 1.00 0.00 42 PRO A C 6
ATOM 8287 O O . PRO A 1 42 ? -11.673 -2.905 -2.965 1.00 0.00 42 PRO A O 6
ATOM 8298 N N . ASP A 1 43 ? -9.512 -2.880 -2.591 1.00 0.00 43 ASP A N 6
ATOM 8299 C CA . ASP A 1 43 ? -9.766 -3.587 -1.279 1.00 0.00 43 ASP A CA 6
ATOM 8300 C C . ASP A 1 43 ? -8.550 -3.614 -0.341 1.00 0.00 43 ASP A C 6
ATOM 8301 O O . ASP A 1 43 ? -7.556 -2.943 -0.549 1.00 0.00 43 ASP A O 6
ATOM 8310 N N . ILE A 1 44 ? -8.652 -4.395 0.710 1.00 0.00 44 ILE A N 6
ATOM 8311 C CA . ILE A 1 44 ? -7.539 -4.519 1.699 1.00 0.00 44 ILE A CA 6
ATOM 8312 C C . ILE A 1 44 ? -6.638 -5.684 1.281 1.00 0.00 44 ILE A C 6
ATOM 8313 O O . ILE A 1 44 ? -7.113 -6.691 0.777 1.00 0.00 44 ILE A O 6
ATOM 8329 N N . ILE A 1 45 ? -5.347 -5.572 1.449 1.00 0.00 45 ILE A N 6
ATOM 8330 C CA . ILE A 1 45 ? -4.485 -6.703 1.008 1.00 0.00 45 ILE A CA 6
ATOM 8331 C C . ILE A 1 45 ? -3.097 -6.683 1.629 1.00 0.00 45 ILE A C 6
ATOM 8332 O O . ILE A 1 45 ? -2.448 -5.655 1.734 1.00 0.00 45 ILE A O 6
ATOM 8348 N N . ARG A 1 46 ? -2.603 -7.843 1.935 1.00 0.00 46 ARG A N 6
ATOM 8349 C CA . ARG A 1 46 ? -1.216 -7.943 2.422 1.00 0.00 46 ARG A CA 6
ATOM 8350 C C . ARG A 1 46 ? -0.369 -8.057 1.153 1.00 0.00 46 ARG A C 6
ATOM 8351 O O . ARG A 1 46 ? -0.238 -9.128 0.588 1.00 0.00 46 ARG A O 6
ATOM 8372 N N . LEU A 1 47 ? 0.170 -6.962 0.677 1.00 0.00 47 LEU A N 6
ATOM 8373 C CA . LEU A 1 47 ? 0.972 -7.012 -0.584 1.00 0.00 47 LEU A CA 6
ATOM 8374 C C . LEU A 1 47 ? 2.180 -7.893 -0.335 1.00 0.00 47 LEU A C 6
ATOM 8375 O O . LEU A 1 47 ? 3.173 -7.467 0.216 1.00 0.00 47 LEU A O 6
ATOM 8391 N N . ARG A 1 48 ? 2.079 -9.134 -0.694 1.00 0.00 48 ARG A N 6
ATOM 8392 C CA . ARG A 1 48 ? 3.197 -10.073 -0.436 1.00 0.00 48 ARG A CA 6
ATOM 8393 C C . ARG A 1 48 ? 4.004 -10.361 -1.713 1.00 0.00 48 ARG A C 6
ATOM 8394 O O . ARG A 1 48 ? 3.786 -9.756 -2.750 1.00 0.00 48 ARG A O 6
ATOM 8415 N N . GLU A 1 49 ? 4.929 -11.291 -1.632 1.00 0.00 49 GLU A N 6
ATOM 8416 C CA . GLU A 1 49 ? 5.760 -11.659 -2.802 1.00 0.00 49 GLU A CA 6
ATOM 8417 C C . GLU A 1 49 ? 6.322 -13.044 -2.531 1.00 0.00 49 GLU A C 6
ATOM 8418 O O . GLU A 1 49 ? 6.647 -13.371 -1.400 1.00 0.00 49 GLU A O 6
ATOM 8430 N N . ARG A 1 50 ? 6.433 -13.872 -3.523 1.00 0.00 50 ARG A N 6
ATOM 8431 C CA . ARG A 1 50 ? 6.973 -15.223 -3.253 1.00 0.00 50 ARG A CA 6
ATOM 8432 C C . ARG A 1 50 ? 8.467 -15.260 -3.594 1.00 0.00 50 ARG A C 6
ATOM 8433 O O . ARG A 1 50 ? 8.898 -14.691 -4.577 1.00 0.00 50 ARG A O 6
ATOM 8454 N N . GLY A 1 51 ? 9.257 -15.916 -2.786 1.00 0.00 51 GLY A N 6
ATOM 8455 C CA . GLY A 1 51 ? 10.726 -15.976 -3.054 1.00 0.00 51 GLY A CA 6
ATOM 8456 C C . GLY A 1 51 ? 11.462 -15.287 -1.907 1.00 0.00 51 GLY A C 6
ATOM 8457 O O . GLY A 1 51 ? 12.299 -15.878 -1.252 1.00 0.00 51 GLY A O 6
ATOM 8461 N N . THR A 1 52 ? 11.139 -14.047 -1.642 1.00 0.00 52 THR A N 6
ATOM 8462 C CA . THR A 1 52 ? 11.799 -13.319 -0.515 1.00 0.00 52 THR A CA 6
ATOM 8463 C C . THR A 1 52 ? 10.750 -12.992 0.549 1.00 0.00 52 THR A C 6
ATOM 8464 O O . THR A 1 52 ? 9.598 -13.363 0.432 1.00 0.00 52 THR A O 6
ATOM 8475 N N . LYS A 1 53 ? 11.122 -12.277 1.575 1.00 0.00 53 LYS A N 6
ATOM 8476 C CA . LYS A 1 53 ? 10.134 -11.911 2.607 1.00 0.00 53 LYS A CA 6
ATOM 8477 C C . LYS A 1 53 ? 9.644 -10.504 2.305 1.00 0.00 53 LYS A C 6
ATOM 8478 O O . LYS A 1 53 ? 10.291 -9.528 2.581 1.00 0.00 53 LYS A O 6
ATOM 8497 N N . LYS A 1 54 ? 8.524 -10.390 1.694 1.00 0.00 54 LYS A N 6
ATOM 8498 C CA . LYS A 1 54 ? 8.019 -9.032 1.361 1.00 0.00 54 LYS A CA 6
ATOM 8499 C C . LYS A 1 54 ? 6.488 -9.013 1.440 1.00 0.00 54 LYS A C 6
ATOM 8500 O O . LYS A 1 54 ? 5.811 -9.439 0.527 1.00 0.00 54 LYS A O 6
ATOM 8519 N N . VAL A 1 55 ? 5.949 -8.537 2.539 1.00 0.00 55 VAL A N 6
ATOM 8520 C CA . VAL A 1 55 ? 4.462 -8.495 2.713 1.00 0.00 55 VAL A CA 6
ATOM 8521 C C . VAL A 1 55 ? 4.034 -7.154 3.332 1.00 0.00 55 VAL A C 6
ATOM 8522 O O . VAL A 1 55 ? 4.109 -6.956 4.532 1.00 0.00 55 VAL A O 6
ATOM 8535 N N . HIS A 1 56 ? 3.560 -6.241 2.524 1.00 0.00 56 HIS A N 6
ATOM 8536 C CA . HIS A 1 56 ? 3.098 -4.914 3.054 1.00 0.00 56 HIS A CA 6
ATOM 8537 C C . HIS A 1 56 ? 1.609 -5.025 3.359 1.00 0.00 56 HIS A C 6
ATOM 8538 O O . HIS A 1 56 ? 0.885 -5.624 2.601 1.00 0.00 56 HIS A O 6
ATOM 8553 N N . VAL A 1 57 ? 1.116 -4.496 4.454 1.00 0.00 57 VAL A N 6
ATOM 8554 C CA . VAL A 1 57 ? -0.336 -4.652 4.698 1.00 0.00 57 VAL A CA 6
ATOM 8555 C C . VAL A 1 57 ? -1.002 -3.286 4.651 1.00 0.00 57 VAL A C 6
ATOM 8556 O O . VAL A 1 57 ? -0.905 -2.498 5.567 1.00 0.00 57 VAL A O 6
ATOM 8569 N N . PHE A 1 58 ? -1.680 -3.003 3.582 1.00 0.00 58 PHE A N 6
ATOM 8570 C CA . PHE A 1 58 ? -2.371 -1.697 3.464 1.00 0.00 58 PHE A CA 6
ATOM 8571 C C . PHE A 1 58 ? -3.658 -1.903 2.656 1.00 0.00 58 PHE A C 6
ATOM 8572 O O . PHE A 1 58 ? -3.923 -2.968 2.119 1.00 0.00 58 PHE A O 6
ATOM 8589 N N . LYS A 1 59 ? -4.419 -0.875 2.540 1.00 0.00 59 LYS A N 6
ATOM 8590 C CA . LYS A 1 59 ? -5.686 -0.926 1.729 1.00 0.00 59 LYS A CA 6
ATOM 8591 C C . LYS A 1 59 ? -5.646 0.282 0.797 1.00 0.00 59 LYS A C 6
ATOM 8592 O O . LYS A 1 59 ? -5.393 1.367 1.257 1.00 0.00 59 LYS A O 6
ATOM 8611 N N . ALA A 1 60 ? -5.833 0.128 -0.499 1.00 0.00 60 ALA A N 6
ATOM 8612 C CA . ALA A 1 60 ? -5.704 1.338 -1.385 1.00 0.00 60 ALA A CA 6
ATOM 8613 C C . ALA A 1 60 ? -7.019 1.751 -2.055 1.00 0.00 60 ALA A C 6
ATOM 8614 O O . ALA A 1 60 ? -7.542 1.057 -2.904 1.00 0.00 60 ALA A O 6
ATOM 8621 N N . TRP A 1 61 ? -7.537 2.897 -1.687 1.00 0.00 61 TRP A N 6
ATOM 8622 C CA . TRP A 1 61 ? -8.831 3.392 -2.302 1.00 0.00 61 TRP A CA 6
ATOM 8623 C C . TRP A 1 61 ? -8.687 4.831 -2.780 1.00 0.00 61 TRP A C 6
ATOM 8624 O O . TRP A 1 61 ? -7.601 5.330 -2.842 1.00 0.00 61 TRP A O 6
ATOM 8645 N N . LYS A 1 62 ? -9.762 5.511 -3.132 1.00 0.00 62 LYS A N 6
ATOM 8646 C CA . LYS A 1 62 ? -9.610 6.935 -3.593 1.00 0.00 62 LYS A CA 6
ATOM 8647 C C . LYS A 1 62 ? -10.411 7.900 -2.700 1.00 0.00 62 LYS A C 6
ATOM 8648 O O . LYS A 1 62 ? -11.545 8.230 -2.988 1.00 0.00 62 LYS A O 6
ATOM 8667 N N . GLU A 1 63 ? -9.781 8.377 -1.647 1.00 0.00 63 GLU A N 6
ATOM 8668 C CA . GLU A 1 63 ? -10.413 9.367 -0.701 1.00 0.00 63 GLU A CA 6
ATOM 8669 C C . GLU A 1 63 ? -9.319 10.004 0.215 1.00 0.00 63 GLU A C 6
ATOM 8670 O O . GLU A 1 63 ? -8.187 9.576 0.235 1.00 0.00 63 GLU A O 6
ATOM 8682 N N . ILE A 1 64 ? -9.631 11.047 0.948 1.00 0.00 64 ILE A N 6
ATOM 8683 C CA . ILE A 1 64 ? -8.567 11.736 1.790 1.00 0.00 64 ILE A CA 6
ATOM 8684 C C . ILE A 1 64 ? -8.099 10.959 3.051 1.00 0.00 64 ILE A C 6
ATOM 8685 O O . ILE A 1 64 ? -8.753 10.985 4.077 1.00 0.00 64 ILE A O 6
ATOM 8701 N N . VAL A 1 65 ? -6.944 10.297 3.002 1.00 0.00 65 VAL A N 6
ATOM 8702 C CA . VAL A 1 65 ? -6.442 9.576 4.215 1.00 0.00 65 VAL A CA 6
ATOM 8703 C C . VAL A 1 65 ? -5.521 10.487 5.053 1.00 0.00 65 VAL A C 6
ATOM 8704 O O . VAL A 1 65 ? -5.450 11.687 4.863 1.00 0.00 65 VAL A O 6
ATOM 8717 N N . ASP A 1 66 ? -4.817 9.884 5.974 1.00 0.00 66 ASP A N 6
ATOM 8718 C CA . ASP A 1 66 ? -3.864 10.608 6.869 1.00 0.00 66 ASP A CA 6
ATOM 8719 C C . ASP A 1 66 ? -2.452 10.026 6.672 1.00 0.00 66 ASP A C 6
ATOM 8720 O O . ASP A 1 66 ? -2.276 8.832 6.681 1.00 0.00 66 ASP A O 6
ATOM 8729 N N . ALA A 1 67 ? -1.473 10.874 6.459 1.00 0.00 67 ALA A N 6
ATOM 8730 C CA . ALA A 1 67 ? -0.054 10.431 6.199 1.00 0.00 67 ALA A CA 6
ATOM 8731 C C . ALA A 1 67 ? 0.589 9.740 7.392 1.00 0.00 67 ALA A C 6
ATOM 8732 O O . ALA A 1 67 ? 1.051 10.421 8.251 1.00 0.00 67 ALA A O 6
ATOM 8739 N N . PRO A 1 68 ? 0.647 8.422 7.394 1.00 0.00 68 PRO A N 6
ATOM 8740 C CA . PRO A 1 68 ? 1.287 7.698 8.522 1.00 0.00 68 PRO A CA 6
ATOM 8741 C C . PRO A 1 68 ? 2.810 7.621 8.318 1.00 0.00 68 PRO A C 6
ATOM 8742 O O . PRO A 1 68 ? 3.378 8.340 7.510 1.00 0.00 68 PRO A O 6
ATOM 8753 N N . LYS A 1 69 ? 3.478 6.743 9.036 1.00 0.00 69 LYS A N 6
ATOM 8754 C CA . LYS A 1 69 ? 4.964 6.609 8.879 1.00 0.00 69 LYS A CA 6
ATOM 8755 C C . LYS A 1 69 ? 5.290 5.989 7.512 1.00 0.00 69 LYS A C 6
ATOM 8756 O O . LYS A 1 69 ? 5.815 4.888 7.409 1.00 0.00 69 LYS A O 6
ATOM 8775 N N . ASN A 1 70 ? 4.968 6.701 6.466 1.00 0.00 70 ASN A N 6
ATOM 8776 C CA . ASN A 1 70 ? 5.227 6.205 5.083 1.00 0.00 70 ASN A CA 6
ATOM 8777 C C . ASN A 1 70 ? 6.524 6.798 4.521 1.00 0.00 70 ASN A C 6
ATOM 8778 O O . ASN A 1 70 ? 7.003 6.364 3.493 1.00 0.00 70 ASN A O 6
ATOM 8789 N N . ARG A 1 71 ? 7.060 7.802 5.176 1.00 0.00 71 ARG A N 6
ATOM 8790 C CA . ARG A 1 71 ? 8.323 8.485 4.727 1.00 0.00 71 ARG A CA 6
ATOM 8791 C C . ARG A 1 71 ? 8.324 8.773 3.212 1.00 0.00 71 ARG A C 6
ATOM 8792 O O . ARG A 1 71 ? 9.273 8.457 2.516 1.00 0.00 71 ARG A O 6
ATOM 8813 N N . PRO A 1 72 ? 7.261 9.392 2.750 1.00 0.00 72 PRO A N 6
ATOM 8814 C CA . PRO A 1 72 ? 7.132 9.760 1.332 1.00 0.00 72 PRO A CA 6
ATOM 8815 C C . PRO A 1 72 ? 7.477 11.247 1.154 1.00 0.00 72 PRO A C 6
ATOM 8816 O O . PRO A 1 72 ? 6.762 12.111 1.623 1.00 0.00 72 PRO A O 6
ATOM 8827 N N . ALA A 1 73 ? 8.564 11.561 0.500 1.00 0.00 73 ALA A N 6
ATOM 8828 C CA . ALA A 1 73 ? 8.931 13.006 0.332 1.00 0.00 73 ALA A CA 6
ATOM 8829 C C . ALA A 1 73 ? 8.136 13.676 -0.795 1.00 0.00 73 ALA A C 6
ATOM 8830 O O . ALA A 1 73 ? 8.029 14.885 -0.852 1.00 0.00 73 ALA A O 6
ATOM 8837 N N . TRP A 1 74 ? 7.590 12.908 -1.687 1.00 0.00 74 TRP A N 6
ATOM 8838 C CA . TRP A 1 74 ? 6.810 13.482 -2.816 1.00 0.00 74 TRP A CA 6
ATOM 8839 C C . TRP A 1 74 ? 5.379 13.806 -2.369 1.00 0.00 74 TRP A C 6
ATOM 8840 O O . TRP A 1 74 ? 4.799 14.794 -2.775 1.00 0.00 74 TRP A O 6
ATOM 8861 N N . MET A 1 75 ? 4.811 12.968 -1.538 1.00 0.00 75 MET A N 6
ATOM 8862 C CA . MET A 1 75 ? 3.414 13.197 -1.051 1.00 0.00 75 MET A CA 6
ATOM 8863 C C . MET A 1 75 ? 3.106 12.236 0.104 1.00 0.00 75 MET A C 6
ATOM 8864 O O . MET A 1 75 ? 3.345 11.051 -0.013 1.00 0.00 75 MET A O 6
ATOM 8878 N N . PRO A 1 76 ? 2.586 12.769 1.182 1.00 0.00 76 PRO A N 6
ATOM 8879 C CA . PRO A 1 76 ? 2.246 11.933 2.358 1.00 0.00 76 PRO A CA 6
ATOM 8880 C C . PRO A 1 76 ? 0.829 11.377 2.267 1.00 0.00 76 PRO A C 6
ATOM 8881 O O . PRO A 1 76 ? 0.117 11.631 1.313 1.00 0.00 76 PRO A O 6
ATOM 8892 N N . GLU A 1 77 ? 0.403 10.611 3.253 1.00 0.00 77 GLU A N 6
ATOM 8893 C CA . GLU A 1 77 ? -0.980 10.065 3.167 1.00 0.00 77 GLU A CA 6
ATOM 8894 C C . GLU A 1 77 ? -1.968 11.042 3.790 1.00 0.00 77 GLU A C 6
ATOM 8895 O O . GLU A 1 77 ? -3.123 10.728 3.949 1.00 0.00 77 GLU A O 6
ATOM 8907 N N . LYS A 1 78 ? -1.533 12.237 4.120 1.00 0.00 78 LYS A N 6
ATOM 8908 C CA . LYS A 1 78 ? -2.484 13.227 4.720 1.00 0.00 78 LYS A CA 6
ATOM 8909 C C . LYS A 1 78 ? -3.035 14.076 3.603 1.00 0.00 78 LYS A C 6
ATOM 8910 O O . LYS A 1 78 ? -2.544 15.159 3.337 1.00 0.00 78 LYS A O 6
ATOM 8929 N N . ILE A 1 79 ? -4.034 13.592 2.919 1.00 0.00 79 ILE A N 6
ATOM 8930 C CA . ILE A 1 79 ? -4.572 14.411 1.781 1.00 0.00 79 ILE A CA 6
ATOM 8931 C C . ILE A 1 79 ? -5.737 13.731 1.073 1.00 0.00 79 ILE A C 6
ATOM 8932 O O . ILE A 1 79 ? -5.903 12.531 1.144 1.00 0.00 79 ILE A O 6
ATOM 8948 N N . SER A 1 80 ? -6.480 14.494 0.308 1.00 0.00 80 SER A N 6
ATOM 8949 C CA . SER A 1 80 ? -7.586 13.900 -0.507 1.00 0.00 80 SER A CA 6
ATOM 8950 C C . SER A 1 80 ? -6.888 13.133 -1.621 1.00 0.00 80 SER A C 6
ATOM 8951 O O . SER A 1 80 ? -6.302 13.722 -2.511 1.00 0.00 80 SER A O 6
ATOM 8959 N N . LYS A 1 81 ? -6.861 11.829 -1.541 1.00 0.00 81 LYS A N 6
ATOM 8960 C CA . LYS A 1 81 ? -6.094 11.051 -2.557 1.00 0.00 81 LYS A CA 6
ATOM 8961 C C . LYS A 1 81 ? -6.475 9.583 -2.415 1.00 0.00 81 LYS A C 6
ATOM 8962 O O . LYS A 1 81 ? -7.544 9.300 -1.959 1.00 0.00 81 LYS A O 6
ATOM 8981 N N . PRO A 1 82 ? -5.632 8.677 -2.809 1.00 0.00 82 PRO A N 6
ATOM 8982 C CA . PRO A 1 82 ? -6.003 7.272 -2.641 1.00 0.00 82 PRO A CA 6
ATOM 8983 C C . PRO A 1 82 ? -5.858 6.868 -1.160 1.00 0.00 82 PRO A C 6
ATOM 8984 O O . PRO A 1 82 ? -4.824 7.106 -0.551 1.00 0.00 82 PRO A O 6
ATOM 8995 N N . PHE A 1 83 ? -6.880 6.269 -0.569 1.00 0.00 83 PHE A N 6
ATOM 8996 C CA . PHE A 1 83 ? -6.772 5.855 0.859 1.00 0.00 83 PHE A CA 6
ATOM 8997 C C . PHE A 1 83 ? -5.711 4.791 0.994 1.00 0.00 83 PHE A C 6
ATOM 8998 O O . PHE A 1 83 ? -5.402 4.072 0.060 1.00 0.00 83 PHE A O 6
ATOM 9015 N N . VAL A 1 84 ? -5.188 4.663 2.161 1.00 0.00 84 VAL A N 6
ATOM 9016 C CA . VAL A 1 84 ? -4.173 3.626 2.407 1.00 0.00 84 VAL A CA 6
ATOM 9017 C C . VAL A 1 84 ? -4.229 3.217 3.879 1.00 0.00 84 VAL A C 6
ATOM 9018 O O . VAL A 1 84 ? -3.614 3.829 4.729 1.00 0.00 84 VAL A O 6
ATOM 9031 N N . LYS A 1 85 ? -4.936 2.166 4.194 1.00 0.00 85 LYS A N 6
ATOM 9032 C CA . LYS A 1 85 ? -4.970 1.724 5.625 1.00 0.00 85 LYS A CA 6
ATOM 9033 C C . LYS A 1 85 ? -3.619 1.086 5.896 1.00 0.00 85 LYS A C 6
ATOM 9034 O O . LYS A 1 85 ? -3.162 0.304 5.108 1.00 0.00 85 LYS A O 6
ATOM 9053 N N . LYS A 1 86 ? -2.960 1.470 6.953 1.00 0.00 86 LYS A N 6
ATOM 9054 C CA . LYS A 1 86 ? -1.591 0.964 7.222 1.00 0.00 86 LYS A CA 6
ATOM 9055 C C . LYS A 1 86 ? -1.541 -0.173 8.234 1.00 0.00 86 LYS A C 6
ATOM 9056 O O . LYS A 1 86 ? -1.380 0.016 9.426 1.00 0.00 86 LYS A O 6
ATOM 9075 N N . GLU A 1 87 ? -1.594 -1.350 7.727 1.00 0.00 87 GLU A N 6
ATOM 9076 C CA . GLU A 1 87 ? -1.456 -2.560 8.588 1.00 0.00 87 GLU A CA 6
ATOM 9077 C C . GLU A 1 87 ? 0.051 -2.898 8.680 1.00 0.00 87 GLU A C 6
ATOM 9078 O O . GLU A 1 87 ? 0.835 -2.572 7.783 1.00 0.00 87 GLU A O 6
ATOM 9090 N N . ARG A 1 88 ? 0.468 -3.514 9.762 1.00 0.00 88 ARG A N 6
ATOM 9091 C CA . ARG A 1 88 ? 1.929 -3.803 9.961 1.00 0.00 88 ARG A CA 6
ATOM 9092 C C . ARG A 1 88 ? 2.539 -4.595 8.803 1.00 0.00 88 ARG A C 6
ATOM 9093 O O . ARG A 1 88 ? 2.188 -5.726 8.534 1.00 0.00 88 ARG A O 6
ATOM 9114 N N . ILE A 1 89 ? 3.481 -3.973 8.135 1.00 0.00 89 ILE A N 6
ATOM 9115 C CA . ILE A 1 89 ? 4.182 -4.615 6.986 1.00 0.00 89 ILE A CA 6
ATOM 9116 C C . ILE A 1 89 ? 5.332 -5.501 7.487 1.00 0.00 89 ILE A C 6
ATOM 9117 O O . ILE A 1 89 ? 6.063 -5.134 8.390 1.00 0.00 89 ILE A O 6
ATOM 9133 N N . GLU A 1 90 ? 5.514 -6.640 6.872 1.00 0.00 90 GLU A N 6
ATOM 9134 C CA . GLU A 1 90 ? 6.636 -7.551 7.254 1.00 0.00 90 GLU A CA 6
ATOM 9135 C C . GLU A 1 90 ? 7.507 -7.760 6.013 1.00 0.00 90 GLU A C 6
ATOM 9136 O O . GLU A 1 90 ? 6.997 -7.798 4.908 1.00 0.00 90 GLU A O 6
ATOM 9148 N N . LYS A 1 91 ? 8.806 -7.870 6.152 1.00 0.00 91 LYS A N 6
ATOM 9149 C CA . LYS A 1 91 ? 9.645 -8.045 4.927 1.00 0.00 91 LYS A CA 6
ATOM 9150 C C . LYS A 1 91 ? 11.028 -8.639 5.238 1.00 0.00 91 LYS A C 6
ATOM 9151 O O . LYS A 1 91 ? 11.392 -8.856 6.376 1.00 0.00 91 LYS A O 6
ATOM 9170 N N . LEU A 1 92 ? 11.786 -8.905 4.201 1.00 0.00 92 LEU A N 6
ATOM 9171 C CA . LEU A 1 92 ? 13.148 -9.488 4.353 1.00 0.00 92 LEU A CA 6
ATOM 9172 C C . LEU A 1 92 ? 14.131 -8.424 4.862 1.00 0.00 92 LEU A C 6
ATOM 9173 O O . LEU A 1 92 ? 13.769 -7.281 5.100 1.00 0.00 92 LEU A O 6
ATOM 9189 N N . GLU A 1 93 ? 15.368 -8.786 5.015 1.00 0.00 93 GLU A N 6
ATOM 9190 C CA . GLU A 1 93 ? 16.388 -7.805 5.492 1.00 0.00 93 GLU A CA 6
ATOM 9191 C C . GLU A 1 93 ? 17.582 -7.781 4.526 1.00 0.00 93 GLU A C 6
ATOM 9192 O O . GLU A 1 93 ? 18.479 -8.594 4.686 1.00 0.00 93 GLU A O 6
ATOM 9205 N N . SER A 1 1 ? 17.566 -0.776 -9.704 1.00 0.00 1 SER A N 7
ATOM 9206 C CA . SER A 1 1 ? 18.667 -0.616 -8.707 1.00 0.00 1 SER A CA 7
ATOM 9207 C C . SER A 1 1 ? 18.186 -1.042 -7.311 1.00 0.00 1 SER A C 7
ATOM 9208 O O . SER A 1 1 ? 18.499 -2.121 -6.848 1.00 0.00 1 SER A O 7
ATOM 9218 N N . ASN A 1 2 ? 17.422 -0.210 -6.644 1.00 0.00 2 ASN A N 7
ATOM 9219 C CA . ASN A 1 2 ? 16.918 -0.577 -5.286 1.00 0.00 2 ASN A CA 7
ATOM 9220 C C . ASN A 1 2 ? 15.395 -0.437 -5.239 1.00 0.00 2 ASN A C 7
ATOM 9221 O O . ASN A 1 2 ? 14.860 0.647 -5.369 1.00 0.00 2 ASN A O 7
ATOM 9232 N N . THR A 1 3 ? 14.693 -1.529 -5.066 1.00 0.00 3 THR A N 7
ATOM 9233 C CA . THR A 1 3 ? 13.200 -1.464 -5.018 1.00 0.00 3 THR A CA 7
ATOM 9234 C C . THR A 1 3 ? 12.629 -2.748 -4.395 1.00 0.00 3 THR A C 7
ATOM 9235 O O . THR A 1 3 ? 13.349 -3.695 -4.128 1.00 0.00 3 THR A O 7
ATOM 9246 N N . ARG A 1 4 ? 11.342 -2.783 -4.163 1.00 0.00 4 ARG A N 7
ATOM 9247 C CA . ARG A 1 4 ? 10.723 -4.002 -3.563 1.00 0.00 4 ARG A CA 7
ATOM 9248 C C . ARG A 1 4 ? 9.633 -4.552 -4.488 1.00 0.00 4 ARG A C 7
ATOM 9249 O O . ARG A 1 4 ? 8.664 -3.878 -4.777 1.00 0.00 4 ARG A O 7
ATOM 9270 N N . ASN A 1 5 ? 9.783 -5.772 -4.948 1.00 0.00 5 ASN A N 7
ATOM 9271 C CA . ASN A 1 5 ? 8.754 -6.374 -5.858 1.00 0.00 5 ASN A CA 7
ATOM 9272 C C . ASN A 1 5 ? 7.507 -6.761 -5.063 1.00 0.00 5 ASN A C 7
ATOM 9273 O O . ASN A 1 5 ? 7.605 -7.244 -3.954 1.00 0.00 5 ASN A O 7
ATOM 9284 N N . PHE A 1 6 ? 6.338 -6.553 -5.618 1.00 0.00 6 PHE A N 7
ATOM 9285 C CA . PHE A 1 6 ? 5.084 -6.917 -4.887 1.00 0.00 6 PHE A CA 7
ATOM 9286 C C . PHE A 1 6 ? 3.954 -7.240 -5.885 1.00 0.00 6 PHE A C 7
ATOM 9287 O O . PHE A 1 6 ? 4.087 -7.013 -7.075 1.00 0.00 6 PHE A O 7
ATOM 9304 N N . VAL A 1 7 ? 2.860 -7.804 -5.410 1.00 0.00 7 VAL A N 7
ATOM 9305 C CA . VAL A 1 7 ? 1.737 -8.186 -6.339 1.00 0.00 7 VAL A CA 7
ATOM 9306 C C . VAL A 1 7 ? 0.366 -8.119 -5.631 1.00 0.00 7 VAL A C 7
ATOM 9307 O O . VAL A 1 7 ? 0.238 -8.486 -4.477 1.00 0.00 7 VAL A O 7
ATOM 9320 N N . LEU A 1 8 ? -0.664 -7.661 -6.325 1.00 0.00 8 LEU A N 7
ATOM 9321 C CA . LEU A 1 8 ? -2.041 -7.568 -5.688 1.00 0.00 8 LEU A CA 7
ATOM 9322 C C . LEU A 1 8 ? -3.194 -7.789 -6.704 1.00 0.00 8 LEU A C 7
ATOM 9323 O O . LEU A 1 8 ? -2.998 -7.727 -7.904 1.00 0.00 8 LEU A O 7
ATOM 9339 N N . ARG A 1 9 ? -4.414 -7.977 -6.208 1.00 0.00 9 ARG A N 7
ATOM 9340 C CA . ARG A 1 9 ? -5.617 -8.134 -7.119 1.00 0.00 9 ARG A CA 7
ATOM 9341 C C . ARG A 1 9 ? -6.837 -7.304 -6.597 1.00 0.00 9 ARG A C 7
ATOM 9342 O O . ARG A 1 9 ? -7.579 -7.740 -5.745 1.00 0.00 9 ARG A O 7
ATOM 9363 N N . ASP A 1 10 ? -7.009 -6.097 -7.113 1.00 0.00 10 ASP A N 7
ATOM 9364 C CA . ASP A 1 10 ? -8.115 -5.153 -6.709 1.00 0.00 10 ASP A CA 7
ATOM 9365 C C . ASP A 1 10 ? -9.430 -5.441 -7.412 1.00 0.00 10 ASP A C 7
ATOM 9366 O O . ASP A 1 10 ? -9.744 -6.582 -7.695 1.00 0.00 10 ASP A O 7
ATOM 9375 N N . GLU A 1 11 ? -10.253 -4.405 -7.614 1.00 0.00 11 GLU A N 7
ATOM 9376 C CA . GLU A 1 11 ? -11.596 -4.630 -8.215 1.00 0.00 11 GLU A CA 7
ATOM 9377 C C . GLU A 1 11 ? -12.391 -5.273 -7.105 1.00 0.00 11 GLU A C 7
ATOM 9378 O O . GLU A 1 11 ? -12.960 -6.339 -7.223 1.00 0.00 11 GLU A O 7
ATOM 9390 N N . ASP A 1 12 ? -12.369 -4.571 -5.993 1.00 0.00 12 ASP A N 7
ATOM 9391 C CA . ASP A 1 12 ? -13.041 -4.981 -4.755 1.00 0.00 12 ASP A CA 7
ATOM 9392 C C . ASP A 1 12 ? -12.451 -6.270 -4.191 1.00 0.00 12 ASP A C 7
ATOM 9393 O O . ASP A 1 12 ? -12.944 -6.790 -3.211 1.00 0.00 12 ASP A O 7
ATOM 9402 N N . GLY A 1 13 ? -11.412 -6.817 -4.775 1.00 0.00 13 GLY A N 7
ATOM 9403 C CA . GLY A 1 13 ? -10.868 -8.062 -4.190 1.00 0.00 13 GLY A CA 7
ATOM 9404 C C . GLY A 1 13 ? -9.825 -7.673 -3.160 1.00 0.00 13 GLY A C 7
ATOM 9405 O O . GLY A 1 13 ? -10.061 -7.698 -1.970 1.00 0.00 13 GLY A O 7
ATOM 9409 N N . ASN A 1 14 ? -8.679 -7.292 -3.628 1.00 0.00 14 ASN A N 7
ATOM 9410 C CA . ASN A 1 14 ? -7.595 -6.854 -2.705 1.00 0.00 14 ASN A CA 7
ATOM 9411 C C . ASN A 1 14 ? -7.053 -5.461 -3.087 1.00 0.00 14 ASN A C 7
ATOM 9412 O O . ASN A 1 14 ? -7.369 -4.471 -2.471 1.00 0.00 14 ASN A O 7
ATOM 9423 N N . GLU A 1 15 ? -6.235 -5.416 -4.121 1.00 0.00 15 GLU A N 7
ATOM 9424 C CA . GLU A 1 15 ? -5.614 -4.135 -4.629 1.00 0.00 15 GLU A CA 7
ATOM 9425 C C . GLU A 1 15 ? -4.923 -4.459 -5.943 1.00 0.00 15 GLU A C 7
ATOM 9426 O O . GLU A 1 15 ? -4.561 -5.584 -6.137 1.00 0.00 15 GLU A O 7
ATOM 9438 N N . HIS A 1 16 ? -4.712 -3.551 -6.865 1.00 0.00 16 HIS A N 7
ATOM 9439 C CA . HIS A 1 16 ? -4.011 -4.056 -8.105 1.00 0.00 16 HIS A CA 7
ATOM 9440 C C . HIS A 1 16 ? -2.692 -3.397 -8.404 1.00 0.00 16 HIS A C 7
ATOM 9441 O O . HIS A 1 16 ? -2.571 -2.215 -8.628 1.00 0.00 16 HIS A O 7
ATOM 9456 N N . GLY A 1 17 ? -1.699 -4.220 -8.432 1.00 0.00 17 GLY A N 7
ATOM 9457 C CA . GLY A 1 17 ? -0.327 -3.750 -8.737 1.00 0.00 17 GLY A CA 7
ATOM 9458 C C . GLY A 1 17 ? 0.634 -4.935 -8.791 1.00 0.00 17 GLY A C 7
ATOM 9459 O O . GLY A 1 17 ? 0.718 -5.716 -7.862 1.00 0.00 17 GLY A O 7
ATOM 9463 N N . VAL A 1 18 ? 1.388 -5.049 -9.845 1.00 0.00 18 VAL A N 7
ATOM 9464 C CA . VAL A 1 18 ? 2.391 -6.150 -9.941 1.00 0.00 18 VAL A CA 7
ATOM 9465 C C . VAL A 1 18 ? 3.700 -5.548 -10.454 1.00 0.00 18 VAL A C 7
ATOM 9466 O O . VAL A 1 18 ? 3.926 -5.428 -11.644 1.00 0.00 18 VAL A O 7
ATOM 9479 N N . PHE A 1 19 ? 4.539 -5.153 -9.556 1.00 0.00 19 PHE A N 7
ATOM 9480 C CA . PHE A 1 19 ? 5.848 -4.519 -9.931 1.00 0.00 19 PHE A CA 7
ATOM 9481 C C . PHE A 1 19 ? 6.694 -4.257 -8.672 1.00 0.00 19 PHE A C 7
ATOM 9482 O O . PHE A 1 19 ? 6.341 -4.659 -7.578 1.00 0.00 19 PHE A O 7
ATOM 9499 N N . THR A 1 20 ? 7.810 -3.583 -8.823 1.00 0.00 20 THR A N 7
ATOM 9500 C CA . THR A 1 20 ? 8.688 -3.286 -7.647 1.00 0.00 20 THR A CA 7
ATOM 9501 C C . THR A 1 20 ? 8.582 -1.805 -7.241 1.00 0.00 20 THR A C 7
ATOM 9502 O O . THR A 1 20 ? 8.788 -0.921 -8.054 1.00 0.00 20 THR A O 7
ATOM 9513 N N . GLY A 1 21 ? 8.290 -1.525 -5.991 1.00 0.00 21 GLY A N 7
ATOM 9514 C CA . GLY A 1 21 ? 8.197 -0.097 -5.538 1.00 0.00 21 GLY A CA 7
ATOM 9515 C C . GLY A 1 21 ? 9.515 0.313 -4.878 1.00 0.00 21 GLY A C 7
ATOM 9516 O O . GLY A 1 21 ? 10.028 -0.385 -4.022 1.00 0.00 21 GLY A O 7
ATOM 9520 N N . LYS A 1 22 ? 10.063 1.442 -5.263 1.00 0.00 22 LYS A N 7
ATOM 9521 C CA . LYS A 1 22 ? 11.351 1.909 -4.648 1.00 0.00 22 LYS A CA 7
ATOM 9522 C C . LYS A 1 22 ? 11.165 2.082 -3.135 1.00 0.00 22 LYS A C 7
ATOM 9523 O O . LYS A 1 22 ? 12.031 1.750 -2.349 1.00 0.00 22 LYS A O 7
ATOM 9542 N N . GLN A 1 23 ? 10.031 2.586 -2.729 1.00 0.00 23 GLN A N 7
ATOM 9543 C CA . GLN A 1 23 ? 9.754 2.772 -1.278 1.00 0.00 23 GLN A CA 7
ATOM 9544 C C . GLN A 1 23 ? 8.418 2.107 -0.943 1.00 0.00 23 GLN A C 7
ATOM 9545 O O . GLN A 1 23 ? 7.419 2.399 -1.568 1.00 0.00 23 GLN A O 7
ATOM 9559 N N . PRO A 1 24 ? 8.433 1.225 0.024 1.00 0.00 24 PRO A N 7
ATOM 9560 C CA . PRO A 1 24 ? 7.190 0.508 0.403 1.00 0.00 24 PRO A CA 7
ATOM 9561 C C . PRO A 1 24 ? 6.134 1.484 0.926 1.00 0.00 24 PRO A C 7
ATOM 9562 O O . PRO A 1 24 ? 4.970 1.359 0.612 1.00 0.00 24 PRO A O 7
ATOM 9573 N N . ARG A 1 25 ? 6.529 2.450 1.711 1.00 0.00 25 ARG A N 7
ATOM 9574 C CA . ARG A 1 25 ? 5.538 3.434 2.246 1.00 0.00 25 ARG A CA 7
ATOM 9575 C C . ARG A 1 25 ? 5.335 4.612 1.277 1.00 0.00 25 ARG A C 7
ATOM 9576 O O . ARG A 1 25 ? 4.237 4.847 0.809 1.00 0.00 25 ARG A O 7
ATOM 9597 N N . GLN A 1 26 ? 6.367 5.369 0.989 1.00 0.00 26 GLN A N 7
ATOM 9598 C CA . GLN A 1 26 ? 6.204 6.547 0.067 1.00 0.00 26 GLN A CA 7
ATOM 9599 C C . GLN A 1 26 ? 5.613 6.133 -1.280 1.00 0.00 26 GLN A C 7
ATOM 9600 O O . GLN A 1 26 ? 4.768 6.827 -1.818 1.00 0.00 26 GLN A O 7
ATOM 9614 N N . ALA A 1 27 ? 6.026 5.029 -1.837 1.00 0.00 27 ALA A N 7
ATOM 9615 C CA . ALA A 1 27 ? 5.444 4.624 -3.137 1.00 0.00 27 ALA A CA 7
ATOM 9616 C C . ALA A 1 27 ? 4.074 3.967 -2.902 1.00 0.00 27 ALA A C 7
ATOM 9617 O O . ALA A 1 27 ? 3.262 3.888 -3.800 1.00 0.00 27 ALA A O 7
ATOM 9624 N N . ALA A 1 28 ? 3.804 3.519 -1.691 1.00 0.00 28 ALA A N 7
ATOM 9625 C CA . ALA A 1 28 ? 2.479 2.885 -1.388 1.00 0.00 28 ALA A CA 7
ATOM 9626 C C . ALA A 1 28 ? 1.341 3.886 -1.583 1.00 0.00 28 ALA A C 7
ATOM 9627 O O . ALA A 1 28 ? 0.426 3.641 -2.344 1.00 0.00 28 ALA A O 7
ATOM 9634 N N . LEU A 1 29 ? 1.378 5.002 -0.885 1.00 0.00 29 LEU A N 7
ATOM 9635 C CA . LEU A 1 29 ? 0.268 5.998 -1.026 1.00 0.00 29 LEU A CA 7
ATOM 9636 C C . LEU A 1 29 ? 0.140 6.452 -2.488 1.00 0.00 29 LEU A C 7
ATOM 9637 O O . LEU A 1 29 ? -0.945 6.528 -3.029 1.00 0.00 29 LEU A O 7
ATOM 9653 N N . LYS A 1 30 ? 1.233 6.739 -3.140 1.00 0.00 30 LYS A N 7
ATOM 9654 C CA . LYS A 1 30 ? 1.150 7.171 -4.579 1.00 0.00 30 LYS A CA 7
ATOM 9655 C C . LYS A 1 30 ? 0.744 6.000 -5.505 1.00 0.00 30 LYS A C 7
ATOM 9656 O O . LYS A 1 30 ? 0.058 6.191 -6.504 1.00 0.00 30 LYS A O 7
ATOM 9675 N N . ALA A 1 31 ? 1.192 4.801 -5.206 1.00 0.00 31 ALA A N 7
ATOM 9676 C CA . ALA A 1 31 ? 0.879 3.623 -6.084 1.00 0.00 31 ALA A CA 7
ATOM 9677 C C . ALA A 1 31 ? -0.623 3.406 -6.284 1.00 0.00 31 ALA A C 7
ATOM 9678 O O . ALA A 1 31 ? -1.061 3.107 -7.387 1.00 0.00 31 ALA A O 7
ATOM 9685 N N . ALA A 1 32 ? -1.417 3.536 -5.256 1.00 0.00 32 ALA A N 7
ATOM 9686 C CA . ALA A 1 32 ? -2.888 3.320 -5.446 1.00 0.00 32 ALA A CA 7
ATOM 9687 C C . ALA A 1 32 ? -3.489 4.480 -6.199 1.00 0.00 32 ALA A C 7
ATOM 9688 O O . ALA A 1 32 ? -4.451 4.305 -6.924 1.00 0.00 32 ALA A O 7
ATOM 9695 N N . ASN A 1 33 ? -2.920 5.656 -6.041 1.00 0.00 33 ASN A N 7
ATOM 9696 C CA . ASN A 1 33 ? -3.455 6.854 -6.753 1.00 0.00 33 ASN A CA 7
ATOM 9697 C C . ASN A 1 33 ? -3.826 6.471 -8.174 1.00 0.00 33 ASN A C 7
ATOM 9698 O O . ASN A 1 33 ? -4.894 6.804 -8.664 1.00 0.00 33 ASN A O 7
ATOM 9709 N N . ARG A 1 34 ? -2.952 5.773 -8.843 1.00 0.00 34 ARG A N 7
ATOM 9710 C CA . ARG A 1 34 ? -3.269 5.373 -10.235 1.00 0.00 34 ARG A CA 7
ATOM 9711 C C . ARG A 1 34 ? -3.924 3.976 -10.326 1.00 0.00 34 ARG A C 7
ATOM 9712 O O . ARG A 1 34 ? -5.096 3.859 -10.634 1.00 0.00 34 ARG A O 7
ATOM 9733 N N . GLY A 1 35 ? -3.157 2.920 -10.151 1.00 0.00 35 GLY A N 7
ATOM 9734 C CA . GLY A 1 35 ? -3.720 1.542 -10.326 1.00 0.00 35 GLY A CA 7
ATOM 9735 C C . GLY A 1 35 ? -3.756 0.638 -9.083 1.00 0.00 35 GLY A C 7
ATOM 9736 O O . GLY A 1 35 ? -4.233 -0.460 -9.200 1.00 0.00 35 GLY A O 7
ATOM 9740 N N . SER A 1 36 ? -3.252 1.002 -7.930 1.00 0.00 36 SER A N 7
ATOM 9741 C CA . SER A 1 36 ? -3.282 0.004 -6.797 1.00 0.00 36 SER A CA 7
ATOM 9742 C C . SER A 1 36 ? -4.661 -0.045 -6.166 1.00 0.00 36 SER A C 7
ATOM 9743 O O . SER A 1 36 ? -4.931 -0.824 -5.276 1.00 0.00 36 SER A O 7
ATOM 9751 N N . GLY A 1 37 ? -5.528 0.800 -6.618 1.00 0.00 37 GLY A N 7
ATOM 9752 C CA . GLY A 1 37 ? -6.877 0.856 -6.067 1.00 0.00 37 GLY A CA 7
ATOM 9753 C C . GLY A 1 37 ? -7.814 1.416 -7.132 1.00 0.00 37 GLY A C 7
ATOM 9754 O O . GLY A 1 37 ? -7.651 2.548 -7.556 1.00 0.00 37 GLY A O 7
ATOM 9758 N N . THR A 1 38 ? -8.798 0.668 -7.583 1.00 0.00 38 THR A N 7
ATOM 9759 C CA . THR A 1 38 ? -9.705 1.236 -8.603 1.00 0.00 38 THR A CA 7
ATOM 9760 C C . THR A 1 38 ? -10.528 2.330 -7.946 1.00 0.00 38 THR A C 7
ATOM 9761 O O . THR A 1 38 ? -11.127 3.160 -8.603 1.00 0.00 38 THR A O 7
ATOM 9772 N N . LYS A 1 39 ? -10.553 2.319 -6.633 1.00 0.00 39 LYS A N 7
ATOM 9773 C CA . LYS A 1 39 ? -11.313 3.329 -5.847 1.00 0.00 39 LYS A CA 7
ATOM 9774 C C . LYS A 1 39 ? -12.795 3.036 -6.022 1.00 0.00 39 LYS A C 7
ATOM 9775 O O . LYS A 1 39 ? -13.486 2.708 -5.081 1.00 0.00 39 LYS A O 7
ATOM 9794 N N . ALA A 1 40 ? -13.267 3.071 -7.241 1.00 0.00 40 ALA A N 7
ATOM 9795 C CA . ALA A 1 40 ? -14.678 2.695 -7.488 1.00 0.00 40 ALA A CA 7
ATOM 9796 C C . ALA A 1 40 ? -14.770 1.173 -7.299 1.00 0.00 40 ALA A C 7
ATOM 9797 O O . ALA A 1 40 ? -15.829 0.629 -7.058 1.00 0.00 40 ALA A O 7
ATOM 9804 N N . ASN A 1 41 ? -13.639 0.489 -7.383 1.00 0.00 41 ASN A N 7
ATOM 9805 C CA . ASN A 1 41 ? -13.625 -0.990 -7.183 1.00 0.00 41 ASN A CA 7
ATOM 9806 C C . ASN A 1 41 ? -12.278 -1.445 -6.588 1.00 0.00 41 ASN A C 7
ATOM 9807 O O . ASN A 1 41 ? -11.537 -2.159 -7.227 1.00 0.00 41 ASN A O 7
ATOM 9818 N N . PRO A 1 42 ? -11.985 -1.036 -5.388 1.00 0.00 42 PRO A N 7
ATOM 9819 C CA . PRO A 1 42 ? -10.731 -1.431 -4.736 1.00 0.00 42 PRO A CA 7
ATOM 9820 C C . PRO A 1 42 ? -10.997 -2.263 -3.469 1.00 0.00 42 PRO A C 7
ATOM 9821 O O . PRO A 1 42 ? -12.133 -2.548 -3.148 1.00 0.00 42 PRO A O 7
ATOM 9832 N N . ASP A 1 43 ? -9.972 -2.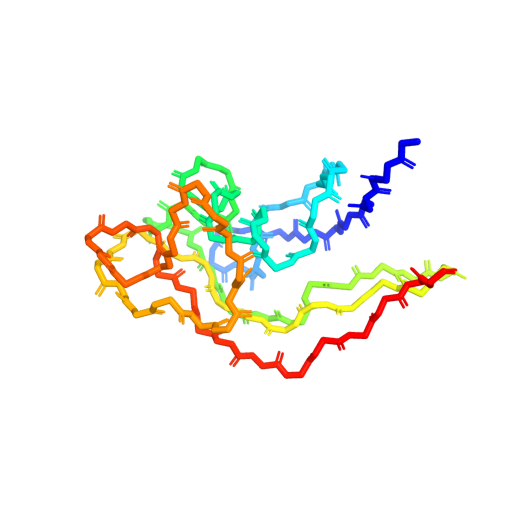606 -2.707 1.00 0.00 43 ASP A N 7
ATOM 9833 C CA . ASP A 1 43 ? -10.256 -3.375 -1.436 1.00 0.00 43 ASP A CA 7
ATOM 9834 C C . ASP A 1 43 ? -9.041 -3.439 -0.490 1.00 0.00 43 ASP A C 7
ATOM 9835 O O . ASP A 1 43 ? -8.061 -2.735 -0.654 1.00 0.00 43 ASP A O 7
ATOM 9844 N N . ILE A 1 44 ? -9.129 -4.281 0.512 1.00 0.00 44 ILE A N 7
ATOM 9845 C CA . ILE A 1 44 ? -8.014 -4.440 1.503 1.00 0.00 44 ILE A CA 7
ATOM 9846 C C . ILE A 1 44 ? -7.148 -5.633 1.076 1.00 0.00 44 ILE A C 7
ATOM 9847 O O . ILE A 1 44 ? -7.637 -6.559 0.450 1.00 0.00 44 ILE A O 7
ATOM 9863 N N . ILE A 1 45 ? -5.866 -5.632 1.361 1.00 0.00 45 ILE A N 7
ATOM 9864 C CA . ILE A 1 45 ? -5.047 -6.791 0.891 1.00 0.00 45 ILE A CA 7
ATOM 9865 C C . ILE A 1 45 ? -3.699 -6.919 1.592 1.00 0.00 45 ILE A C 7
ATOM 9866 O O . ILE A 1 45 ? -3.004 -5.947 1.835 1.00 0.00 45 ILE A O 7
ATOM 9882 N N . ARG A 1 46 ? -3.284 -8.136 1.817 1.00 0.00 46 ARG A N 7
ATOM 9883 C CA . ARG A 1 46 ? -1.937 -8.358 2.380 1.00 0.00 46 ARG A CA 7
ATOM 9884 C C . ARG A 1 46 ? -1.001 -8.360 1.172 1.00 0.00 46 ARG A C 7
ATOM 9885 O O . ARG A 1 46 ? -0.848 -9.360 0.491 1.00 0.00 46 ARG A O 7
ATOM 9906 N N . LEU A 1 47 ? -0.405 -7.240 0.878 1.00 0.00 47 LEU A N 7
ATOM 9907 C CA . LEU A 1 47 ? 0.488 -7.155 -0.311 1.00 0.00 47 LEU A CA 7
ATOM 9908 C C . LEU A 1 47 ? 1.756 -7.955 -0.048 1.00 0.00 47 LEU A C 7
ATOM 9909 O O . LEU A 1 47 ? 2.703 -7.468 0.538 1.00 0.00 47 LEU A O 7
ATOM 9925 N N . ARG A 1 48 ? 1.780 -9.184 -0.480 1.00 0.00 48 ARG A N 7
ATOM 9926 C CA . ARG A 1 48 ? 2.989 -10.027 -0.260 1.00 0.00 48 ARG A CA 7
ATOM 9927 C C . ARG A 1 48 ? 3.432 -10.670 -1.584 1.00 0.00 48 ARG A C 7
ATOM 9928 O O . ARG A 1 48 ? 2.841 -10.426 -2.617 1.00 0.00 48 ARG A O 7
ATOM 9949 N N . GLU A 1 49 ? 4.456 -11.492 -1.563 1.00 0.00 49 GLU A N 7
ATOM 9950 C CA . GLU A 1 49 ? 4.930 -12.147 -2.815 1.00 0.00 49 GLU A CA 7
ATOM 9951 C C . GLU A 1 49 ? 5.531 -13.490 -2.429 1.00 0.00 49 GLU A C 7
ATOM 9952 O O . GLU A 1 49 ? 6.480 -13.555 -1.671 1.00 0.00 49 GLU A O 7
ATOM 9964 N N . ARG A 1 50 ? 4.975 -14.563 -2.901 1.00 0.00 50 ARG A N 7
ATOM 9965 C CA . ARG A 1 50 ? 5.519 -15.882 -2.495 1.00 0.00 50 ARG A CA 7
ATOM 9966 C C . ARG A 1 50 ? 6.838 -16.160 -3.220 1.00 0.00 50 ARG A C 7
ATOM 9967 O O . ARG A 1 50 ? 7.082 -15.663 -4.301 1.00 0.00 50 ARG A O 7
ATOM 9988 N N . GLY A 1 51 ? 7.695 -16.938 -2.617 1.00 0.00 51 GLY A N 7
ATOM 9989 C CA . GLY A 1 51 ? 9.011 -17.243 -3.242 1.00 0.00 51 GLY A CA 7
ATOM 9990 C C . GLY A 1 51 ? 10.107 -16.483 -2.489 1.00 0.00 51 GLY A C 7
ATOM 9991 O O . GLY A 1 51 ? 11.225 -16.947 -2.376 1.00 0.00 51 GLY A O 7
ATOM 9995 N N . THR A 1 52 ? 9.794 -15.314 -1.971 1.00 0.00 52 THR A N 7
ATOM 9996 C CA . THR A 1 52 ? 10.822 -14.524 -1.224 1.00 0.00 52 THR A CA 7
ATOM 9997 C C . THR A 1 52 ? 10.170 -13.732 -0.077 1.00 0.00 52 THR A C 7
ATOM 9998 O O . THR A 1 52 ? 8.969 -13.736 0.100 1.00 0.00 52 THR A O 7
ATOM 10009 N N . LYS A 1 53 ? 10.971 -13.048 0.697 1.00 0.00 53 LYS A N 7
ATOM 10010 C CA . LYS A 1 53 ? 10.457 -12.253 1.821 1.00 0.00 53 LYS A CA 7
ATOM 10011 C C . LYS A 1 53 ? 9.804 -10.969 1.302 1.00 0.00 53 LYS A C 7
ATOM 10012 O O . LYS A 1 53 ? 10.450 -9.950 1.112 1.00 0.00 53 LYS A O 7
ATOM 10031 N N . LYS A 1 54 ? 8.523 -11.030 1.080 1.00 0.00 54 LYS A N 7
ATOM 10032 C CA . LYS A 1 54 ? 7.762 -9.840 0.582 1.00 0.00 54 LYS A CA 7
ATOM 10033 C C . LYS A 1 54 ? 6.375 -9.775 1.246 1.00 0.00 54 LYS A C 7
ATOM 10034 O O . LYS A 1 54 ? 5.538 -10.634 1.042 1.00 0.00 54 LYS A O 7
ATOM 10053 N N . VAL A 1 55 ? 6.134 -8.750 2.032 1.00 0.00 55 VAL A N 7
ATOM 10054 C CA . VAL A 1 55 ? 4.816 -8.606 2.733 1.00 0.00 55 VAL A CA 7
ATOM 10055 C C . VAL A 1 55 ? 4.526 -7.128 3.081 1.00 0.00 55 VAL A C 7
ATOM 10056 O O . VAL A 1 55 ? 5.403 -6.367 3.443 1.00 0.00 55 VAL A O 7
ATOM 10069 N N . HIS A 1 56 ? 3.280 -6.742 2.973 1.00 0.00 56 HIS A N 7
ATOM 10070 C CA . HIS A 1 56 ? 2.845 -5.341 3.285 1.00 0.00 56 HIS A CA 7
ATOM 10071 C C . HIS A 1 56 ? 1.331 -5.381 3.468 1.00 0.00 56 HIS A C 7
ATOM 10072 O O . HIS A 1 56 ? 0.647 -5.931 2.636 1.00 0.00 56 HIS A O 7
ATOM 10087 N N . VAL A 1 57 ? 0.769 -4.842 4.525 1.00 0.00 57 VAL A N 7
ATOM 10088 C CA . VAL A 1 57 ? -0.711 -4.930 4.630 1.00 0.00 57 VAL A CA 7
ATOM 10089 C C . VAL A 1 57 ? -1.297 -3.526 4.640 1.00 0.00 57 VAL A C 7
ATOM 10090 O O . VAL A 1 57 ? -1.053 -2.741 5.528 1.00 0.00 57 VAL A O 7
ATOM 10103 N N . PHE A 1 58 ? -2.058 -3.210 3.640 1.00 0.00 58 PHE A N 7
ATOM 10104 C CA . PHE A 1 58 ? -2.677 -1.863 3.551 1.00 0.00 58 PHE A CA 7
ATOM 10105 C C . PHE A 1 58 ? -3.961 -1.993 2.714 1.00 0.00 58 PHE A C 7
ATOM 10106 O O . PHE A 1 58 ? -4.331 -3.067 2.272 1.00 0.00 58 PHE A O 7
ATOM 10123 N N . LYS A 1 59 ? -4.604 -0.903 2.471 1.00 0.00 59 LYS A N 7
ATOM 10124 C CA . LYS A 1 59 ? -5.849 -0.903 1.616 1.00 0.00 59 LYS A CA 7
ATOM 10125 C C . LYS A 1 59 ? -5.746 0.312 0.690 1.00 0.00 59 LYS A C 7
ATOM 10126 O O . LYS A 1 59 ? -5.368 1.359 1.144 1.00 0.00 59 LYS A O 7
ATOM 10145 N N . ALA A 1 60 ? -6.012 0.201 -0.599 1.00 0.00 60 ALA A N 7
ATOM 10146 C CA . ALA A 1 60 ? -5.806 1.413 -1.476 1.00 0.00 60 ALA A CA 7
ATOM 10147 C C . ALA A 1 60 ? -7.094 1.926 -2.128 1.00 0.00 60 ALA A C 7
ATOM 10148 O O . ALA A 1 60 ? -7.667 1.279 -2.988 1.00 0.00 60 ALA A O 7
ATOM 10155 N N . TRP A 1 61 ? -7.532 3.101 -1.731 1.00 0.00 61 TRP A N 7
ATOM 10156 C CA . TRP A 1 61 ? -8.797 3.698 -2.309 1.00 0.00 61 TRP A CA 7
ATOM 10157 C C . TRP A 1 61 ? -8.596 5.166 -2.691 1.00 0.00 61 TRP A C 7
ATOM 10158 O O . TRP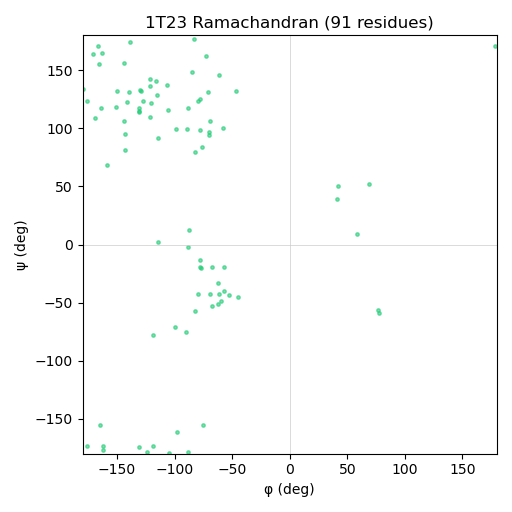 A 1 61 ? -7.485 5.621 -2.779 1.00 0.00 61 TRP A O 7
ATOM 10179 N N . LYS A 1 62 ? -9.652 5.918 -2.936 1.00 0.00 62 LYS A N 7
ATOM 10180 C CA . LYS A 1 62 ? -9.455 7.361 -3.307 1.00 0.00 62 LYS A CA 7
ATOM 10181 C C . LYS A 1 62 ? -10.218 8.303 -2.360 1.00 0.00 62 LYS A C 7
ATOM 10182 O O . LYS A 1 62 ? -11.356 8.655 -2.602 1.00 0.00 62 LYS A O 7
ATOM 10201 N N . GLU A 1 63 ? -9.557 8.736 -1.310 1.00 0.00 63 GLU A N 7
ATOM 10202 C CA . GLU A 1 63 ? -10.167 9.700 -0.320 1.00 0.00 63 GLU A CA 7
ATOM 10203 C C . GLU A 1 63 ? -9.061 10.317 0.593 1.00 0.00 63 GLU A C 7
ATOM 10204 O O . GLU A 1 63 ? -7.888 10.147 0.358 1.00 0.00 63 GLU A O 7
ATOM 10216 N N . ILE A 1 64 ? -9.403 11.075 1.610 1.00 0.00 64 ILE A N 7
ATOM 10217 C CA . ILE A 1 64 ? -8.320 11.734 2.451 1.00 0.00 64 ILE A CA 7
ATOM 10218 C C . ILE A 1 64 ? -7.889 10.966 3.738 1.00 0.00 64 ILE A C 7
ATOM 10219 O O . ILE A 1 64 ? -8.512 11.095 4.775 1.00 0.00 64 ILE A O 7
ATOM 10235 N N . VAL A 1 65 ? -6.785 10.215 3.708 1.00 0.00 65 VAL A N 7
ATOM 10236 C CA . VAL A 1 65 ? -6.315 9.539 4.959 1.00 0.00 65 VAL A CA 7
ATOM 10237 C C . VAL A 1 65 ? -5.109 10.321 5.521 1.00 0.00 65 VAL A C 7
ATOM 10238 O O . VAL A 1 65 ? -4.822 11.426 5.094 1.00 0.00 65 VAL A O 7
ATOM 10251 N N . ASP A 1 66 ? -4.421 9.755 6.479 1.00 0.00 66 ASP A N 7
ATOM 10252 C CA . ASP A 1 66 ? -3.239 10.429 7.100 1.00 0.00 66 ASP A CA 7
ATOM 10253 C C . ASP A 1 66 ? -1.934 9.665 6.799 1.00 0.00 66 ASP A C 7
ATOM 10254 O O . ASP A 1 66 ? -1.925 8.454 6.706 1.00 0.00 66 ASP A O 7
ATOM 10263 N N . ALA A 1 67 ? -0.846 10.389 6.639 1.00 0.00 67 ALA A N 7
ATOM 10264 C CA . ALA A 1 67 ? 0.505 9.796 6.313 1.00 0.00 67 ALA A CA 7
ATOM 10265 C C . ALA A 1 67 ? 1.070 8.937 7.438 1.00 0.00 67 ALA A C 7
ATOM 10266 O O . ALA A 1 67 ? 1.608 9.486 8.345 1.00 0.00 67 ALA A O 7
ATOM 10273 N N . PRO A 1 68 ? 0.976 7.626 7.324 1.00 0.00 68 PRO A N 7
ATOM 10274 C CA . PRO A 1 68 ? 1.518 6.714 8.385 1.00 0.00 68 PRO A CA 7
ATOM 10275 C C . PRO A 1 68 ? 3.055 6.724 8.386 1.00 0.00 68 PRO A C 7
ATOM 10276 O O . PRO A 1 68 ? 3.686 5.717 8.099 1.00 0.00 68 PRO A O 7
ATOM 10287 N N . LYS A 1 69 ? 3.670 7.843 8.692 1.00 0.00 69 LYS A N 7
ATOM 10288 C CA . LYS A 1 69 ? 5.170 7.907 8.682 1.00 0.00 69 LYS A CA 7
ATOM 10289 C C . LYS A 1 69 ? 5.678 7.338 7.349 1.00 0.00 69 LYS A C 7
ATOM 10290 O O . LYS A 1 69 ? 6.646 6.600 7.288 1.00 0.00 69 LYS A O 7
ATOM 10309 N N . ASN A 1 70 ? 4.996 7.679 6.282 1.00 0.00 70 ASN A N 7
ATOM 10310 C CA . ASN A 1 70 ? 5.361 7.184 4.916 1.00 0.00 70 ASN A CA 7
ATOM 10311 C C . ASN A 1 70 ? 6.804 7.499 4.549 1.00 0.00 70 ASN A C 7
ATOM 10312 O O . ASN A 1 70 ? 7.324 6.943 3.606 1.00 0.00 70 ASN A O 7
ATOM 10323 N N . ARG A 1 71 ? 7.407 8.440 5.234 1.00 0.00 71 ARG A N 7
ATOM 10324 C CA . ARG A 1 71 ? 8.798 8.886 4.915 1.00 0.00 71 ARG A CA 7
ATOM 10325 C C . ARG A 1 71 ? 8.942 9.200 3.404 1.00 0.00 71 ARG A C 7
ATOM 10326 O O . ARG A 1 71 ? 9.928 8.835 2.788 1.00 0.00 71 ARG A O 7
ATOM 10347 N N . PRO A 1 72 ? 7.947 9.884 2.845 1.00 0.00 72 PRO A N 7
ATOM 10348 C CA . PRO A 1 72 ? 7.971 10.249 1.419 1.00 0.00 72 PRO A CA 7
ATOM 10349 C C . PRO A 1 72 ? 8.412 11.707 1.274 1.00 0.00 72 PRO A C 7
ATOM 10350 O O . PRO A 1 72 ? 7.935 12.574 1.986 1.00 0.00 72 PRO A O 7
ATOM 10361 N N . ALA A 1 73 ? 9.290 12.000 0.365 1.00 0.00 73 ALA A N 7
ATOM 10362 C CA . ALA A 1 73 ? 9.715 13.421 0.204 1.00 0.00 73 ALA A CA 7
ATOM 10363 C C . ALA A 1 73 ? 8.757 14.181 -0.709 1.00 0.00 73 ALA A C 7
ATOM 10364 O O . ALA A 1 73 ? 8.600 15.380 -0.601 1.00 0.00 73 ALA A O 7
ATOM 10371 N N . TRP A 1 74 ? 8.137 13.496 -1.615 1.00 0.00 74 TRP A N 7
ATOM 10372 C CA . TRP A 1 74 ? 7.206 14.152 -2.564 1.00 0.00 74 TRP A CA 7
ATOM 10373 C C . TRP A 1 74 ? 5.798 14.296 -1.961 1.00 0.00 74 TRP A C 7
ATOM 10374 O O . TRP A 1 74 ? 5.114 15.270 -2.211 1.00 0.00 74 TRP A O 7
ATOM 10395 N N . MET A 1 75 ? 5.355 13.333 -1.180 1.00 0.00 75 MET A N 7
ATOM 10396 C CA . MET A 1 75 ? 3.974 13.423 -0.576 1.00 0.00 75 MET A CA 7
ATOM 10397 C C . MET A 1 75 ? 3.701 12.259 0.398 1.00 0.00 75 MET A C 7
ATOM 10398 O O . MET A 1 75 ? 3.923 11.115 0.055 1.00 0.00 75 MET A O 7
ATOM 10412 N N . PRO A 1 76 ? 3.194 12.593 1.568 1.00 0.00 76 PRO A N 7
ATOM 10413 C CA . PRO A 1 76 ? 2.846 11.582 2.605 1.00 0.00 76 PRO A CA 7
ATOM 10414 C C . PRO A 1 76 ? 1.374 11.164 2.509 1.00 0.00 76 PRO A C 7
ATOM 10415 O O . PRO A 1 76 ? 0.658 11.618 1.635 1.00 0.00 76 PRO A O 7
ATOM 10426 N N . GLU A 1 77 ? 0.898 10.294 3.389 1.00 0.00 77 GLU A N 7
ATOM 10427 C CA . GLU A 1 77 ? -0.541 9.893 3.265 1.00 0.00 77 GLU A CA 7
ATOM 10428 C C . GLU A 1 77 ? -1.444 10.878 4.002 1.00 0.00 77 GLU A C 7
ATOM 10429 O O . GLU A 1 77 ? -2.630 10.647 4.123 1.00 0.00 77 GLU A O 7
ATOM 10441 N N . LYS A 1 78 ? -0.913 11.994 4.462 1.00 0.00 78 LYS A N 7
ATOM 10442 C CA . LYS A 1 78 ? -1.802 12.986 5.167 1.00 0.00 78 LYS A CA 7
ATOM 10443 C C . LYS A 1 78 ? -2.391 13.912 4.133 1.00 0.00 78 LYS A C 7
ATOM 10444 O O . LYS A 1 78 ? -1.887 15.004 3.897 1.00 0.00 78 LYS A O 7
ATOM 10463 N N . ILE A 1 79 ? -3.447 13.478 3.485 1.00 0.00 79 ILE A N 7
ATOM 10464 C CA . ILE A 1 79 ? -4.040 14.355 2.413 1.00 0.00 79 ILE A CA 7
ATOM 10465 C C . ILE A 1 79 ? -5.251 13.712 1.726 1.00 0.00 79 ILE A C 7
ATOM 10466 O O . ILE A 1 79 ? -5.452 12.511 1.795 1.00 0.00 79 ILE A O 7
ATOM 10482 N N . SER A 1 80 ? -6.002 14.507 0.988 1.00 0.00 80 SER A N 7
ATOM 10483 C CA . SER A 1 80 ? -7.153 13.960 0.193 1.00 0.00 80 SER A CA 7
ATOM 10484 C C . SER A 1 80 ? -6.536 13.306 -1.043 1.00 0.00 80 SER A C 7
ATOM 10485 O O . SER A 1 80 ? -6.011 13.988 -1.905 1.00 0.00 80 SER A O 7
ATOM 10493 N N . LYS A 1 81 ? -6.517 11.998 -1.110 1.00 0.00 81 LYS A N 7
ATOM 10494 C CA . LYS A 1 81 ? -5.838 11.323 -2.272 1.00 0.00 81 LYS A CA 7
ATOM 10495 C C . LYS A 1 81 ? -6.146 9.815 -2.214 1.00 0.00 81 LYS A C 7
ATOM 10496 O O . LYS A 1 81 ? -7.178 9.456 -1.718 1.00 0.00 81 LYS A O 7
ATOM 10515 N N . PRO A 1 82 ? -5.312 8.944 -2.732 1.00 0.00 82 PRO A N 7
ATOM 10516 C CA . PRO A 1 82 ? -5.679 7.521 -2.642 1.00 0.00 82 PRO A CA 7
ATOM 10517 C C . PRO A 1 82 ? -5.537 7.030 -1.185 1.00 0.00 82 PRO A C 7
ATOM 10518 O O . PRO A 1 82 ? -4.486 7.151 -0.576 1.00 0.00 82 PRO A O 7
ATOM 10529 N N . PHE A 1 83 ? -6.599 6.494 -0.616 1.00 0.00 83 PHE A N 7
ATOM 10530 C CA . PHE A 1 83 ? -6.547 6.003 0.788 1.00 0.00 83 PHE A CA 7
ATOM 10531 C C . PHE A 1 83 ? -5.538 4.890 0.924 1.00 0.00 83 PHE A C 7
ATOM 10532 O O . PHE A 1 83 ? -5.171 4.234 -0.031 1.00 0.00 83 PHE A O 7
ATOM 10549 N N . VAL A 1 84 ? -5.135 4.655 2.127 1.00 0.00 84 VAL A N 7
ATOM 10550 C CA . VAL A 1 84 ? -4.182 3.563 2.387 1.00 0.00 84 VAL A CA 7
ATOM 10551 C C . VAL A 1 84 ? -4.333 3.101 3.844 1.00 0.00 84 VAL A C 7
ATOM 10552 O O . VAL A 1 84 ? -3.728 3.660 4.739 1.00 0.00 84 VAL A O 7
ATOM 10565 N N . LYS A 1 85 ? -5.105 2.069 4.098 1.00 0.00 85 LYS A N 7
ATOM 10566 C CA . LYS A 1 85 ? -5.220 1.590 5.516 1.00 0.00 85 LYS A CA 7
ATOM 10567 C C . LYS A 1 85 ? -3.882 0.951 5.833 1.00 0.00 85 LYS A C 7
ATOM 10568 O O . LYS A 1 85 ? -3.342 0.265 5.006 1.00 0.00 85 LYS A O 7
ATOM 10587 N N . LYS A 1 86 ? -3.311 1.250 6.967 1.00 0.00 86 LYS A N 7
ATOM 10588 C CA . LYS A 1 86 ? -1.941 0.768 7.278 1.00 0.00 86 LYS A CA 7
ATOM 10589 C C . LYS A 1 86 ? -1.884 -0.422 8.218 1.00 0.00 86 LYS A C 7
ATOM 10590 O O . LYS A 1 86 ? -1.761 -0.294 9.424 1.00 0.00 86 LYS A O 7
ATOM 10609 N N . GLU A 1 87 ? -1.864 -1.568 7.648 1.00 0.00 87 GLU A N 7
ATOM 10610 C CA . GLU A 1 87 ? -1.689 -2.812 8.451 1.00 0.00 87 GLU A CA 7
ATOM 10611 C C . GLU A 1 87 ? -0.178 -3.149 8.472 1.00 0.00 87 GLU A C 7
ATOM 10612 O O . GLU A 1 87 ? 0.601 -2.616 7.687 1.00 0.00 87 GLU A O 7
ATOM 10624 N N . ARG A 1 88 ? 0.249 -3.997 9.373 1.00 0.00 88 ARG A N 7
ATOM 10625 C CA . ARG A 1 88 ? 1.720 -4.298 9.498 1.00 0.00 88 ARG A CA 7
ATOM 10626 C C . ARG A 1 88 ? 2.362 -4.768 8.183 1.00 0.00 88 ARG A C 7
ATOM 10627 O O . ARG A 1 88 ? 1.755 -5.425 7.362 1.00 0.00 88 ARG A O 7
ATOM 10648 N N . ILE A 1 89 ? 3.612 -4.403 8.006 1.00 0.00 89 ILE A N 7
ATOM 10649 C CA . ILE A 1 89 ? 4.377 -4.774 6.775 1.00 0.00 89 ILE A CA 7
ATOM 10650 C C . ILE A 1 89 ? 5.715 -5.414 7.175 1.00 0.00 89 ILE A C 7
ATOM 10651 O O . ILE A 1 89 ? 6.285 -5.074 8.196 1.00 0.00 89 ILE A O 7
ATOM 10667 N N . GLU A 1 90 ? 6.228 -6.313 6.375 1.00 0.00 90 GLU A N 7
ATOM 10668 C CA . GLU A 1 90 ? 7.540 -6.951 6.699 1.00 0.00 90 GLU A CA 7
ATOM 10669 C C . GLU A 1 90 ? 8.123 -7.635 5.454 1.00 0.00 90 GLU A C 7
ATOM 10670 O O . GLU A 1 90 ? 7.584 -7.536 4.368 1.00 0.00 90 GLU A O 7
ATOM 10682 N N . LYS A 1 91 ? 9.223 -8.323 5.597 1.00 0.00 91 LYS A N 7
ATOM 10683 C CA . LYS A 1 91 ? 9.835 -9.005 4.420 1.00 0.00 91 LYS A CA 7
ATOM 10684 C C . LYS A 1 91 ? 9.779 -10.524 4.615 1.00 0.00 91 LYS A C 7
ATOM 10685 O O . LYS A 1 91 ? 10.636 -11.101 5.268 1.00 0.00 91 LYS A O 7
ATOM 10704 N N . LEU A 1 92 ? 8.793 -11.183 4.047 1.00 0.00 92 LEU A N 7
ATOM 10705 C CA . LEU A 1 92 ? 8.701 -12.679 4.191 1.00 0.00 92 LEU A CA 7
ATOM 10706 C C . LEU A 1 92 ? 7.621 -13.255 3.261 1.00 0.00 92 LEU A C 7
ATOM 10707 O O . LEU A 1 92 ? 7.007 -12.538 2.497 1.00 0.00 92 LEU A O 7
ATOM 10723 N N . GLU A 1 93 ? 7.390 -14.544 3.328 1.00 0.00 93 GLU A N 7
ATOM 10724 C CA . GLU A 1 93 ? 6.352 -15.180 2.456 1.00 0.00 93 GLU A CA 7
ATOM 10725 C C . GLU A 1 93 ? 4.984 -15.197 3.159 1.00 0.00 93 GLU A C 7
ATOM 10726 O O . GLU A 1 93 ? 3.983 -15.280 2.464 1.00 0.00 93 GLU A O 7
ATOM 10739 N N . SER A 1 1 ? 18.942 1.289 -2.613 1.00 0.00 1 SER A N 8
ATOM 10740 C CA . SER A 1 1 ? 19.876 0.336 -3.285 1.00 0.00 1 SER A CA 8
ATOM 10741 C C . SER A 1 1 ? 19.189 -0.286 -4.509 1.00 0.00 1 SER A C 8
ATOM 10742 O O . SER A 1 1 ? 19.283 0.228 -5.605 1.00 0.00 1 SER A O 8
ATOM 10752 N N . ASN A 1 2 ? 18.479 -1.371 -4.326 1.00 0.00 2 ASN A N 8
ATOM 10753 C CA . ASN A 1 2 ? 17.766 -2.012 -5.472 1.00 0.00 2 ASN A CA 8
ATOM 10754 C C . ASN A 1 2 ? 16.256 -2.003 -5.204 1.00 0.00 2 ASN A C 8
ATOM 10755 O O . ASN A 1 2 ? 15.824 -1.855 -4.074 1.00 0.00 2 ASN A O 8
ATOM 10766 N N . THR A 1 3 ? 15.454 -2.163 -6.224 1.00 0.00 3 THR A N 8
ATOM 10767 C CA . THR A 1 3 ? 13.971 -2.164 -6.015 1.00 0.00 3 THR A CA 8
ATOM 10768 C C . THR A 1 3 ? 13.511 -3.525 -5.477 1.00 0.00 3 THR A C 8
ATOM 10769 O O . THR A 1 3 ? 14.293 -4.452 -5.359 1.00 0.00 3 THR A O 8
ATOM 10780 N N . ARG A 1 4 ? 12.249 -3.654 -5.147 1.00 0.00 4 ARG A N 8
ATOM 10781 C CA . ARG A 1 4 ? 11.746 -4.962 -4.622 1.00 0.00 4 ARG A CA 8
ATOM 10782 C C . ARG A 1 4 ? 10.399 -5.304 -5.268 1.00 0.00 4 ARG A C 8
ATOM 10783 O O . ARG A 1 4 ? 9.476 -4.510 -5.248 1.00 0.00 4 ARG A O 8
ATOM 10804 N N . ASN A 1 5 ? 10.289 -6.471 -5.857 1.00 0.00 5 ASN A N 8
ATOM 10805 C CA . ASN A 1 5 ? 9.008 -6.862 -6.527 1.00 0.00 5 ASN A CA 8
ATOM 10806 C C . ASN A 1 5 ? 7.955 -7.281 -5.502 1.00 0.00 5 ASN A C 8
ATOM 10807 O O . ASN A 1 5 ? 8.268 -7.900 -4.499 1.00 0.00 5 ASN A O 8
ATOM 10818 N N . PHE A 1 6 ? 6.712 -6.965 -5.773 1.00 0.00 6 PHE A N 8
ATOM 10819 C CA . PHE A 1 6 ? 5.603 -7.351 -4.851 1.00 0.00 6 PHE A CA 8
ATOM 10820 C C . PHE A 1 6 ? 4.374 -7.785 -5.675 1.00 0.00 6 PHE A C 8
ATOM 10821 O O . PHE A 1 6 ? 4.356 -7.650 -6.889 1.00 0.00 6 PHE A O 8
ATOM 10838 N N . VAL A 1 7 ? 3.364 -8.340 -5.036 1.00 0.00 7 VAL A N 8
ATOM 10839 C CA . VAL A 1 7 ? 2.160 -8.832 -5.798 1.00 0.00 7 VAL A CA 8
ATOM 10840 C C . VAL A 1 7 ? 0.835 -8.499 -5.074 1.00 0.00 7 VAL A C 8
ATOM 10841 O O . VAL A 1 7 ? 0.678 -8.768 -3.892 1.00 0.00 7 VAL A O 8
ATOM 10854 N N . LEU A 1 8 ? -0.127 -7.926 -5.777 1.00 0.00 8 LEU A N 8
ATOM 10855 C CA . LEU A 1 8 ? -1.442 -7.576 -5.120 1.00 0.00 8 LEU A CA 8
ATOM 10856 C C . LEU A 1 8 ? -2.634 -7.646 -6.116 1.00 0.00 8 LEU A C 8
ATOM 10857 O O . LEU A 1 8 ? -2.451 -7.628 -7.321 1.00 0.00 8 LEU A O 8
ATOM 10873 N N . ARG A 1 9 ? -3.859 -7.726 -5.607 1.00 0.00 9 ARG A N 8
ATOM 10874 C CA . ARG A 1 9 ? -5.071 -7.799 -6.507 1.00 0.00 9 ARG A CA 8
ATOM 10875 C C . ARG A 1 9 ? -6.268 -7.000 -5.919 1.00 0.00 9 ARG A C 8
ATOM 10876 O O . ARG A 1 9 ? -6.984 -7.484 -5.070 1.00 0.00 9 ARG A O 8
ATOM 10897 N N . ASP A 1 10 ? -6.480 -5.790 -6.397 1.00 0.00 10 ASP A N 8
ATOM 10898 C CA . ASP A 1 10 ? -7.605 -4.897 -5.941 1.00 0.00 10 ASP A CA 8
ATOM 10899 C C . ASP A 1 10 ? -8.900 -5.290 -6.634 1.00 0.00 10 ASP A C 8
ATOM 10900 O O . ASP A 1 10 ? -9.156 -6.463 -6.833 1.00 0.00 10 ASP A O 8
ATOM 10909 N N . GLU A 1 11 ? -9.769 -4.329 -6.919 1.00 0.00 11 GLU A N 8
ATOM 10910 C CA . GLU A 1 11 ? -11.085 -4.666 -7.515 1.00 0.00 11 GLU A CA 8
ATOM 10911 C C . GLU A 1 11 ? -11.840 -5.328 -6.389 1.00 0.00 11 GLU A C 8
ATOM 10912 O O . GLU A 1 11 ? -12.301 -6.451 -6.473 1.00 0.00 11 GLU A O 8
ATOM 10924 N N . ASP A 1 12 ? -11.911 -4.578 -5.305 1.00 0.00 12 ASP A N 8
ATOM 10925 C CA . ASP A 1 12 ? -12.569 -4.996 -4.059 1.00 0.00 12 ASP A CA 8
ATOM 10926 C C . ASP A 1 12 ? -11.827 -6.148 -3.388 1.00 0.00 12 ASP A C 8
ATOM 10927 O O . ASP A 1 12 ? -12.249 -6.632 -2.356 1.00 0.00 12 ASP A O 8
ATOM 10936 N N . GLY A 1 13 ? -10.728 -6.611 -3.935 1.00 0.00 13 GLY A N 8
ATOM 10937 C CA . GLY A 1 13 ? -10.022 -7.714 -3.253 1.00 0.00 13 GLY A CA 8
ATOM 10938 C C . GLY A 1 13 ? -8.926 -7.133 -2.370 1.00 0.00 13 GLY A C 8
ATOM 10939 O O . GLY A 1 13 ? -9.047 -7.059 -1.166 1.00 0.00 13 GLY A O 8
ATOM 10943 N N . ASN A 1 14 ? -7.841 -6.747 -2.977 1.00 0.00 14 ASN A N 8
ATOM 10944 C CA . ASN A 1 14 ? -6.698 -6.174 -2.192 1.00 0.00 14 ASN A CA 8
ATOM 10945 C C . ASN A 1 14 ? -6.227 -4.787 -2.696 1.00 0.00 14 ASN A C 8
ATOM 10946 O O . ASN A 1 14 ? -6.537 -3.760 -2.133 1.00 0.00 14 ASN A O 8
ATOM 10957 N N . GLU A 1 15 ? -5.436 -4.805 -3.748 1.00 0.00 15 GLU A N 8
ATOM 10958 C CA . GLU A 1 15 ? -4.837 -3.572 -4.380 1.00 0.00 15 GLU A CA 8
ATOM 10959 C C . GLU A 1 15 ? -4.255 -4.058 -5.711 1.00 0.00 15 GLU A C 8
ATOM 10960 O O . GLU A 1 15 ? -3.750 -5.157 -5.759 1.00 0.00 15 GLU A O 8
ATOM 10972 N N . HIS A 1 16 ? -4.357 -3.343 -6.815 1.00 0.00 16 HIS A N 8
ATOM 10973 C CA . HIS A 1 16 ? -3.818 -3.977 -8.063 1.00 0.00 16 HIS A CA 8
ATOM 10974 C C . HIS A 1 16 ? -2.560 -3.361 -8.606 1.00 0.00 16 HIS A C 8
ATOM 10975 O O . HIS A 1 16 ? -2.480 -2.204 -8.966 1.00 0.00 16 HIS A O 8
ATOM 10990 N N . GLY A 1 17 ? -1.583 -4.197 -8.681 1.00 0.00 17 GLY A N 8
ATOM 10991 C CA . GLY A 1 17 ? -0.262 -3.802 -9.215 1.00 0.00 17 GLY A CA 8
ATOM 10992 C C . GLY A 1 17 ? 0.681 -5.003 -9.186 1.00 0.00 17 GLY A C 8
ATOM 10993 O O . GLY A 1 17 ? 0.852 -5.638 -8.166 1.00 0.00 17 GLY A O 8
ATOM 10997 N N . VAL A 1 18 ? 1.329 -5.295 -10.273 1.00 0.00 18 VAL A N 8
ATOM 10998 C CA . VAL A 1 18 ? 2.304 -6.425 -10.276 1.00 0.00 18 VAL A CA 8
ATOM 10999 C C . VAL A 1 18 ? 3.648 -5.868 -10.736 1.00 0.00 18 VAL A C 8
ATOM 11000 O O . VAL A 1 18 ? 3.919 -5.746 -11.917 1.00 0.00 18 VAL A O 8
ATOM 11013 N N . PHE A 1 19 ? 4.465 -5.503 -9.804 1.00 0.00 19 PHE A N 8
ATOM 11014 C CA . PHE A 1 19 ? 5.804 -4.906 -10.133 1.00 0.00 19 PHE A CA 8
ATOM 11015 C C . PHE A 1 19 ? 6.616 -4.660 -8.851 1.00 0.00 19 PHE A C 8
ATOM 11016 O O . PHE A 1 19 ? 6.260 -5.117 -7.779 1.00 0.00 19 PHE A O 8
ATOM 11033 N N . THR A 1 20 ? 7.713 -3.947 -8.961 1.00 0.00 20 THR A N 8
ATOM 11034 C CA . THR A 1 20 ? 8.563 -3.672 -7.760 1.00 0.00 20 THR A CA 8
ATOM 11035 C C . THR A 1 20 ? 8.406 -2.217 -7.278 1.00 0.00 20 THR A C 8
ATOM 11036 O O . THR A 1 20 ? 8.163 -1.319 -8.062 1.00 0.00 20 THR A O 8
ATOM 11047 N N . GLY A 1 21 ? 8.576 -1.987 -5.996 1.00 0.00 21 GLY A N 8
ATOM 11048 C CA . GLY A 1 21 ? 8.474 -0.597 -5.441 1.00 0.00 21 GLY A CA 8
ATOM 11049 C C . GLY A 1 21 ? 9.705 -0.324 -4.575 1.00 0.00 21 GLY A C 8
ATOM 11050 O O . GLY A 1 21 ? 10.029 -1.098 -3.693 1.00 0.00 21 GLY A O 8
ATOM 11054 N N . LYS A 1 22 ? 10.388 0.769 -4.809 1.00 0.00 22 LYS A N 8
ATOM 11055 C CA . LYS A 1 22 ? 11.592 1.094 -3.977 1.00 0.00 22 LYS A CA 8
ATOM 11056 C C . LYS A 1 22 ? 11.158 1.243 -2.518 1.00 0.00 22 LYS A C 8
ATOM 11057 O O . LYS A 1 22 ? 11.690 0.606 -1.630 1.00 0.00 22 LYS A O 8
ATOM 11076 N N . GLN A 1 23 ? 10.175 2.069 -2.278 1.00 0.00 23 GLN A N 8
ATOM 11077 C CA . GLN A 1 23 ? 9.664 2.261 -0.895 1.00 0.00 23 GLN A CA 8
ATOM 11078 C C . GLN A 1 23 ? 8.306 1.562 -0.781 1.00 0.00 23 GLN A C 8
ATOM 11079 O O . GLN A 1 23 ? 7.303 2.100 -1.203 1.00 0.00 23 GLN A O 8
ATOM 11093 N N . PRO A 1 24 ? 8.311 0.375 -0.224 1.00 0.00 24 PRO A N 8
ATOM 11094 C CA . PRO A 1 24 ? 7.049 -0.400 -0.081 1.00 0.00 24 PRO A CA 8
ATOM 11095 C C . PRO A 1 24 ? 6.036 0.380 0.764 1.00 0.00 24 PRO A C 8
ATOM 11096 O O . PRO A 1 24 ? 4.841 0.260 0.579 1.00 0.00 24 PRO A O 8
ATOM 11107 N N . ARG A 1 25 ? 6.505 1.197 1.668 1.00 0.00 25 ARG A N 8
ATOM 11108 C CA . ARG A 1 25 ? 5.571 2.007 2.496 1.00 0.00 25 ARG A CA 8
ATOM 11109 C C . ARG A 1 25 ? 5.183 3.296 1.742 1.00 0.00 25 ARG A C 8
ATOM 11110 O O . ARG A 1 25 ? 4.028 3.522 1.455 1.00 0.00 25 ARG A O 8
ATOM 11131 N N . GLN A 1 26 ? 6.133 4.143 1.426 1.00 0.00 26 GLN A N 8
ATOM 11132 C CA . GLN A 1 26 ? 5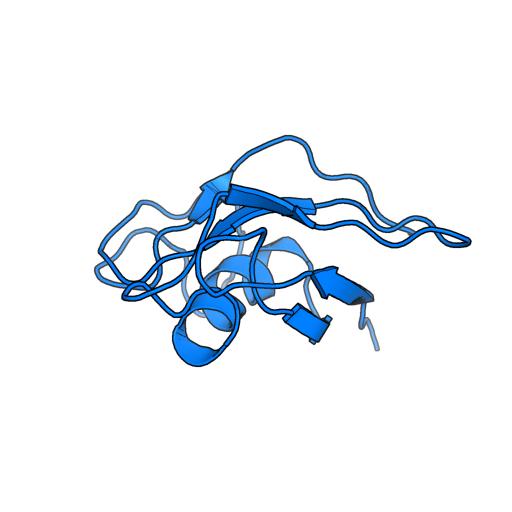.804 5.424 0.705 1.00 0.00 26 GLN A CA 8
ATOM 11133 C C . GLN A 1 26 ? 5.271 5.177 -0.711 1.00 0.00 26 GLN A C 8
ATOM 11134 O O . GLN A 1 26 ? 4.325 5.822 -1.128 1.00 0.00 26 GLN A O 8
ATOM 11148 N N . ALA A 1 27 ? 5.852 4.278 -1.466 1.00 0.00 27 ALA A N 8
ATOM 11149 C CA . ALA A 1 27 ? 5.340 4.052 -2.838 1.00 0.00 27 ALA A CA 8
ATOM 11150 C C . ALA A 1 27 ? 4.002 3.304 -2.779 1.00 0.00 27 ALA A C 8
ATOM 11151 O O . ALA A 1 27 ? 3.253 3.298 -3.734 1.00 0.00 27 ALA A O 8
ATOM 11158 N N . ALA A 1 28 ? 3.687 2.682 -1.658 1.00 0.00 28 ALA A N 8
ATOM 11159 C CA . ALA A 1 28 ? 2.390 1.944 -1.543 1.00 0.00 28 ALA A CA 8
ATOM 11160 C C . ALA A 1 28 ? 1.203 2.870 -1.725 1.00 0.00 28 ALA A C 8
ATOM 11161 O O . ALA A 1 28 ? 0.322 2.614 -2.524 1.00 0.00 28 ALA A O 8
ATOM 11168 N N . LEU A 1 29 ? 1.155 3.932 -0.980 1.00 0.00 29 LEU A N 8
ATOM 11169 C CA . LEU A 1 29 ? -0.005 4.849 -1.119 1.00 0.00 29 LEU A CA 8
ATOM 11170 C C . LEU A 1 29 ? 0.030 5.411 -2.529 1.00 0.00 29 LEU A C 8
ATOM 11171 O O . LEU A 1 29 ? -0.900 5.262 -3.291 1.00 0.00 29 LEU A O 8
ATOM 11187 N N . LYS A 1 30 ? 1.122 6.031 -2.879 1.00 0.00 30 LYS A N 8
ATOM 11188 C CA . LYS A 1 30 ? 1.252 6.603 -4.266 1.00 0.00 30 LYS A CA 8
ATOM 11189 C C . LYS A 1 30 ? 0.834 5.566 -5.332 1.00 0.00 30 LYS A C 8
ATOM 11190 O O . LYS A 1 30 ? 0.131 5.883 -6.288 1.00 0.00 30 LYS A O 8
ATOM 11209 N N . ALA A 1 31 ? 1.272 4.340 -5.182 1.00 0.00 31 ALA A N 8
ATOM 11210 C CA . ALA A 1 31 ? 0.929 3.281 -6.183 1.00 0.00 31 ALA A CA 8
ATOM 11211 C C . ALA A 1 31 ? -0.582 3.157 -6.390 1.00 0.00 31 ALA A C 8
ATOM 11212 O O . ALA A 1 31 ? -1.049 3.024 -7.510 1.00 0.00 31 ALA A O 8
ATOM 11219 N N . ALA A 1 32 ? -1.360 3.186 -5.343 1.00 0.00 32 ALA A N 8
ATOM 11220 C CA . ALA A 1 32 ? -2.838 3.056 -5.534 1.00 0.00 32 ALA A CA 8
ATOM 11221 C C . ALA A 1 32 ? -3.414 4.316 -6.126 1.00 0.00 32 ALA A C 8
ATOM 11222 O O . ALA A 1 32 ? -4.408 4.259 -6.825 1.00 0.00 32 ALA A O 8
ATOM 11229 N N . ASN A 1 33 ? -2.786 5.444 -5.865 1.00 0.00 33 ASN A N 8
ATOM 11230 C CA . ASN A 1 33 ? -3.283 6.739 -6.418 1.00 0.00 33 ASN A CA 8
ATOM 11231 C C . ASN A 1 33 ? -3.755 6.504 -7.839 1.00 0.00 33 ASN A C 8
ATOM 11232 O O . ASN A 1 33 ? -4.826 6.928 -8.234 1.00 0.00 33 ASN A O 8
ATOM 11243 N N . ARG A 1 34 ? -2.953 5.820 -8.609 1.00 0.00 34 ARG A N 8
ATOM 11244 C CA . ARG A 1 34 ? -3.358 5.542 -10.010 1.00 0.00 34 ARG A CA 8
ATOM 11245 C C . ARG A 1 34 ? -4.038 4.162 -10.178 1.00 0.00 34 ARG A C 8
ATOM 11246 O O . ARG A 1 34 ? -5.225 4.076 -10.427 1.00 0.00 34 ARG A O 8
ATOM 11267 N N . GLY A 1 35 ? -3.273 3.092 -10.138 1.00 0.00 35 GLY A N 8
ATOM 11268 C CA . GLY A 1 35 ? -3.854 1.732 -10.398 1.00 0.00 35 GLY A CA 8
ATOM 11269 C C . GLY A 1 35 ? -3.868 0.749 -9.220 1.00 0.00 35 GLY A C 8
ATOM 11270 O O . GLY A 1 35 ? -4.371 -0.336 -9.384 1.00 0.00 35 GLY A O 8
ATOM 11274 N N . SER A 1 36 ? -3.317 1.032 -8.074 1.00 0.00 36 SER A N 8
ATOM 11275 C CA . SER A 1 36 ? -3.333 -0.026 -7.002 1.00 0.00 36 SER A CA 8
ATOM 11276 C C . SER A 1 36 ? -4.667 -0.013 -6.273 1.00 0.00 36 SER A C 8
ATOM 11277 O O . SER A 1 36 ? -4.958 -0.863 -5.461 1.00 0.00 36 SER A O 8
ATOM 11285 N N . GLY A 1 37 ? -5.477 0.946 -6.568 1.00 0.00 37 GLY A N 8
ATOM 11286 C CA . GLY A 1 37 ? -6.784 1.051 -5.916 1.00 0.00 37 GLY A CA 8
ATOM 11287 C C . GLY A 1 37 ? -7.802 1.507 -6.948 1.00 0.00 37 GLY A C 8
ATOM 11288 O O . GLY A 1 37 ? -7.743 2.630 -7.418 1.00 0.00 37 GLY A O 8
ATOM 11292 N N . THR A 1 38 ? -8.737 0.670 -7.330 1.00 0.00 38 THR A N 8
ATOM 11293 C CA . THR A 1 38 ? -9.712 1.130 -8.340 1.00 0.00 38 THR A CA 8
ATOM 11294 C C . THR A 1 38 ? -10.607 2.186 -7.730 1.00 0.00 38 THR A C 8
ATOM 11295 O O . THR A 1 38 ? -11.233 2.964 -8.426 1.00 0.00 38 THR A O 8
ATOM 11306 N N . LYS A 1 39 ? -10.674 2.194 -6.431 1.00 0.00 39 LYS A N 8
ATOM 11307 C CA . LYS A 1 39 ? -11.530 3.168 -5.686 1.00 0.00 39 LYS A CA 8
ATOM 11308 C C . LYS A 1 39 ? -13.003 2.842 -5.969 1.00 0.00 39 LYS A C 8
ATOM 11309 O O . LYS A 1 39 ? -13.785 2.615 -5.069 1.00 0.00 39 LYS A O 8
ATOM 11328 N N . ALA A 1 40 ? -13.367 2.736 -7.216 1.00 0.00 40 ALA A N 8
ATOM 11329 C CA . ALA A 1 40 ? -14.754 2.309 -7.536 1.00 0.00 40 ALA A CA 8
ATOM 11330 C C . ALA A 1 40 ? -14.813 0.825 -7.149 1.00 0.00 40 ALA A C 8
ATOM 11331 O O . ALA A 1 40 ? -15.836 0.301 -6.761 1.00 0.00 40 ALA A O 8
ATOM 11338 N N . ASN A 1 41 ? -13.666 0.173 -7.215 1.00 0.00 41 ASN A N 8
ATOM 11339 C CA . ASN A 1 41 ? -13.542 -1.257 -6.820 1.00 0.00 41 ASN A CA 8
ATOM 11340 C C . ASN A 1 41 ? -12.184 -1.443 -6.119 1.00 0.00 41 ASN A C 8
ATOM 11341 O O . ASN A 1 41 ? -11.275 -2.015 -6.687 1.00 0.00 41 ASN A O 8
ATOM 11352 N N . PRO A 1 42 ? -12.065 -0.920 -4.929 1.00 0.00 42 PRO A N 8
ATOM 11353 C CA . PRO A 1 42 ? -10.796 -0.993 -4.169 1.00 0.00 42 PRO A CA 8
ATOM 11354 C C . PRO A 1 42 ? -10.919 -1.879 -2.913 1.00 0.00 42 PRO A C 8
ATOM 11355 O O . PRO A 1 42 ? -12.014 -2.218 -2.511 1.00 0.00 42 PRO A O 8
ATOM 11366 N N . ASP A 1 43 ? -9.824 -2.216 -2.243 1.00 0.00 43 ASP A N 8
ATOM 11367 C CA . ASP A 1 43 ? -9.996 -3.032 -0.976 1.00 0.00 43 ASP A CA 8
ATOM 11368 C C . ASP A 1 43 ? -8.723 -3.124 -0.114 1.00 0.00 43 ASP A C 8
ATOM 11369 O O . ASP A 1 43 ? -7.776 -2.380 -0.299 1.00 0.00 43 ASP A O 8
ATOM 11378 N N . ILE A 1 44 ? -8.719 -4.014 0.859 1.00 0.00 44 ILE A N 8
ATOM 11379 C CA . ILE A 1 44 ? -7.531 -4.159 1.764 1.00 0.00 44 ILE A CA 8
ATOM 11380 C C . ILE A 1 44 ? -6.504 -5.078 1.089 1.00 0.00 44 ILE A C 8
ATOM 11381 O O . ILE A 1 44 ? -6.806 -6.193 0.712 1.00 0.00 44 ILE A O 8
ATOM 11397 N N . ILE A 1 45 ? -5.295 -4.613 0.907 1.00 0.00 45 ILE A N 8
ATOM 11398 C CA . ILE A 1 45 ? -4.283 -5.457 0.212 1.00 0.00 45 ILE A CA 8
ATOM 11399 C C . ILE A 1 45 ? -3.206 -5.998 1.133 1.00 0.00 45 ILE A C 8
ATOM 11400 O O . ILE A 1 45 ? -2.362 -5.273 1.644 1.00 0.00 45 ILE A O 8
ATOM 11416 N N . ARG A 1 46 ? -3.148 -7.290 1.240 1.00 0.00 46 ARG A N 8
ATOM 11417 C CA . ARG A 1 46 ? -2.038 -7.888 1.994 1.00 0.00 46 ARG A CA 8
ATOM 11418 C C . ARG A 1 46 ? -0.940 -8.046 0.946 1.00 0.00 46 ARG A C 8
ATOM 11419 O O . ARG A 1 46 ? -0.851 -9.050 0.262 1.00 0.00 46 ARG A O 8
ATOM 11440 N N . LEU A 1 47 ? -0.139 -7.030 0.770 1.00 0.00 47 LEU A N 8
ATOM 11441 C CA . LEU A 1 47 ? 0.926 -7.087 -0.273 1.00 0.00 47 LEU A CA 8
ATOM 11442 C C . LEU A 1 47 ? 2.095 -7.902 0.267 1.00 0.00 47 LEU A C 8
ATOM 11443 O O . LEU A 1 47 ? 2.952 -7.391 0.962 1.00 0.00 47 LEU A O 8
ATOM 11459 N N . ARG A 1 48 ? 2.123 -9.171 -0.029 1.00 0.00 48 ARG A N 8
ATOM 11460 C CA . ARG A 1 48 ? 3.220 -10.033 0.490 1.00 0.00 48 ARG A CA 8
ATOM 11461 C C . ARG A 1 48 ? 3.763 -10.968 -0.601 1.00 0.00 48 ARG A C 8
ATOM 11462 O O . ARG A 1 48 ? 3.267 -11.004 -1.710 1.00 0.00 48 ARG A O 8
ATOM 11483 N N . GLU A 1 49 ? 4.755 -11.753 -0.267 1.00 0.00 49 GLU A N 8
ATOM 11484 C CA . GLU A 1 49 ? 5.337 -12.728 -1.229 1.00 0.00 49 GLU A CA 8
ATOM 11485 C C . GLU A 1 49 ? 6.013 -13.810 -0.398 1.00 0.00 49 GLU A C 8
ATOM 11486 O O . GLU A 1 49 ? 6.912 -13.532 0.377 1.00 0.00 49 GLU A O 8
ATOM 11498 N N . ARG A 1 50 ? 5.559 -15.026 -0.499 1.00 0.00 50 ARG A N 8
ATOM 11499 C CA . ARG A 1 50 ? 6.151 -16.098 0.344 1.00 0.00 50 ARG A CA 8
ATOM 11500 C C . ARG A 1 50 ? 7.531 -16.519 -0.181 1.00 0.00 50 ARG A C 8
ATOM 11501 O O . ARG A 1 50 ? 7.971 -16.081 -1.228 1.00 0.00 50 ARG A O 8
ATOM 11522 N N . GLY A 1 51 ? 8.225 -17.349 0.556 1.00 0.00 51 GLY A N 8
ATOM 11523 C CA . GLY A 1 51 ? 9.590 -17.780 0.127 1.00 0.00 51 GLY A CA 8
ATOM 11524 C C . GLY A 1 51 ? 10.602 -16.809 0.736 1.00 0.00 51 GLY A C 8
ATOM 11525 O O . GLY A 1 51 ? 11.498 -17.197 1.458 1.00 0.00 51 GLY A O 8
ATOM 11529 N N . THR A 1 52 ? 10.436 -15.543 0.463 1.00 0.00 52 THR A N 8
ATOM 11530 C CA . THR A 1 52 ? 11.348 -14.508 1.028 1.00 0.00 52 THR A CA 8
ATOM 11531 C C . THR A 1 52 ? 10.574 -13.653 2.041 1.00 0.00 52 THR A C 8
ATOM 11532 O O . THR A 1 52 ? 9.409 -13.891 2.302 1.00 0.00 52 THR A O 8
ATOM 11543 N N . LYS A 1 53 ? 11.199 -12.651 2.601 1.00 0.00 53 LYS A N 8
ATOM 11544 C CA . LYS A 1 53 ? 10.491 -11.785 3.569 1.00 0.00 53 LYS A CA 8
ATOM 11545 C C . LYS A 1 53 ? 9.836 -10.644 2.809 1.00 0.00 53 LYS A C 8
ATOM 11546 O O . LYS A 1 53 ? 10.445 -9.658 2.466 1.00 0.00 53 LYS A O 8
ATOM 11565 N N . LYS A 1 54 ? 8.599 -10.788 2.515 1.00 0.00 54 LYS A N 8
ATOM 11566 C CA . LYS A 1 54 ? 7.893 -9.720 1.765 1.00 0.00 54 LYS A CA 8
ATOM 11567 C C . LYS A 1 54 ? 6.432 -9.654 2.218 1.00 0.00 54 LYS A C 8
ATOM 11568 O O . LYS A 1 54 ? 5.653 -10.546 1.944 1.00 0.00 54 LYS A O 8
ATOM 11587 N N . VAL A 1 55 ? 6.073 -8.611 2.920 1.00 0.00 55 VAL A N 8
ATOM 11588 C CA . VAL A 1 55 ? 4.675 -8.469 3.431 1.00 0.00 55 VAL A CA 8
ATOM 11589 C C . VAL A 1 55 ? 4.322 -6.985 3.631 1.00 0.00 55 VAL A C 8
ATOM 11590 O O . VAL A 1 55 ? 5.163 -6.165 3.932 1.00 0.00 55 VAL A O 8
ATOM 11603 N N . HIS A 1 56 ? 3.070 -6.653 3.474 1.00 0.00 56 HIS A N 8
ATOM 11604 C CA . HIS A 1 56 ? 2.595 -5.246 3.656 1.00 0.00 56 HIS A CA 8
ATOM 11605 C C . HIS A 1 56 ? 1.091 -5.310 3.874 1.00 0.00 56 HIS A C 8
ATOM 11606 O O . HIS A 1 56 ? 0.386 -5.849 3.046 1.00 0.00 56 HIS A O 8
ATOM 11621 N N . VAL A 1 57 ? 0.566 -4.802 4.961 1.00 0.00 57 VAL A N 8
ATOM 11622 C CA . VAL A 1 57 ? -0.903 -4.893 5.124 1.00 0.00 57 VAL A CA 8
ATOM 11623 C C . VAL A 1 57 ? -1.474 -3.488 5.066 1.00 0.00 57 VAL A C 8
ATOM 11624 O O . VAL A 1 57 ? -1.431 -2.741 6.015 1.00 0.00 57 VAL A O 8
ATOM 11637 N N . PHE A 1 58 ? -2.005 -3.123 3.949 1.00 0.00 58 PHE A N 8
ATOM 11638 C CA . PHE A 1 58 ? -2.593 -1.772 3.810 1.00 0.00 58 PHE A CA 8
ATOM 11639 C C . PHE A 1 58 ? -3.802 -1.916 2.898 1.00 0.00 58 PHE A C 8
ATOM 11640 O O . PHE A 1 58 ? -4.080 -2.975 2.383 1.00 0.00 58 PHE A O 8
ATOM 11657 N N . LYS A 1 59 ? -4.478 -0.863 2.661 1.00 0.00 59 LYS A N 8
ATOM 11658 C CA . LYS A 1 59 ? -5.637 -0.905 1.722 1.00 0.00 59 LYS A CA 8
ATOM 11659 C C . LYS A 1 59 ? -5.414 0.274 0.803 1.00 0.00 59 LYS A C 8
ATOM 11660 O O . LYS A 1 59 ? -5.026 1.312 1.279 1.00 0.00 59 LYS A O 8
ATOM 11679 N N . ALA A 1 60 ? -5.559 0.143 -0.493 1.00 0.00 60 ALA A N 8
ATOM 11680 C CA . ALA A 1 60 ? -5.213 1.318 -1.351 1.00 0.00 60 ALA A CA 8
ATOM 11681 C C . ALA A 1 60 ? -6.370 1.757 -2.235 1.00 0.00 60 ALA A C 8
ATOM 11682 O O . ALA A 1 60 ? -6.757 1.073 -3.161 1.00 0.00 60 ALA A O 8
ATOM 11689 N N . TRP A 1 61 ? -6.931 2.892 -1.927 1.00 0.00 61 TRP A N 8
ATOM 11690 C CA . TRP A 1 61 ? -8.112 3.412 -2.707 1.00 0.00 61 TRP A CA 8
ATOM 11691 C C . TRP A 1 61 ? -7.827 4.814 -3.232 1.00 0.00 61 TRP A C 8
ATOM 11692 O O . TRP A 1 61 ? -6.699 5.217 -3.280 1.00 0.00 61 TRP A O 8
ATOM 11713 N N . LYS A 1 62 ? -8.833 5.561 -3.638 1.00 0.00 62 LYS A N 8
ATOM 11714 C CA . LYS A 1 62 ? -8.572 6.947 -4.148 1.00 0.00 62 LYS A CA 8
ATOM 11715 C C . LYS A 1 62 ? -9.402 7.991 -3.366 1.00 0.00 62 LYS A C 8
ATOM 11716 O O . LYS A 1 62 ? -10.484 8.359 -3.779 1.00 0.00 62 LYS A O 8
ATOM 11735 N N . GLU A 1 63 ? -8.862 8.498 -2.270 1.00 0.00 63 GLU A N 8
ATOM 11736 C CA . GLU A 1 63 ? -9.555 9.557 -1.452 1.00 0.00 63 GLU A CA 8
ATOM 11737 C C . GLU A 1 63 ? -8.564 10.188 -0.425 1.00 0.00 63 GLU A C 8
ATOM 11738 O O . GLU A 1 63 ? -7.444 9.753 -0.270 1.00 0.00 63 GLU A O 8
ATOM 11750 N N . ILE A 1 64 ? -8.949 11.237 0.254 1.00 0.00 64 ILE A N 8
ATOM 11751 C CA . ILE A 1 64 ? -7.986 11.933 1.200 1.00 0.00 64 ILE A CA 8
ATOM 11752 C C . ILE A 1 64 ? -7.668 11.168 2.509 1.00 0.00 64 ILE A C 8
ATOM 11753 O O . ILE A 1 64 ? -8.401 11.278 3.477 1.00 0.00 64 ILE A O 8
ATOM 11769 N N . VAL A 1 65 ? -6.550 10.453 2.592 1.00 0.00 65 VAL A N 8
ATOM 11770 C CA . VAL A 1 65 ? -6.200 9.787 3.883 1.00 0.00 65 VAL A CA 8
ATOM 11771 C C . VAL A 1 65 ? -5.266 10.703 4.690 1.00 0.00 65 VAL A C 8
ATOM 11772 O O . VAL A 1 65 ? -5.115 11.880 4.410 1.00 0.00 65 VAL A O 8
ATOM 11785 N N . ASP A 1 66 ? -4.635 10.140 5.676 1.00 0.00 66 ASP A N 8
ATOM 11786 C CA . ASP A 1 66 ? -3.670 10.875 6.535 1.00 0.00 66 ASP A CA 8
ATOM 11787 C C . ASP A 1 66 ? -2.308 10.179 6.413 1.00 0.00 66 ASP A C 8
ATOM 11788 O O . ASP A 1 66 ? -2.243 8.971 6.399 1.00 0.00 66 ASP A O 8
ATOM 11797 N N . ALA A 1 67 ? -1.240 10.926 6.290 1.00 0.00 67 ALA A N 8
ATOM 11798 C CA . ALA A 1 67 ? 0.126 10.324 6.119 1.00 0.00 67 ALA A CA 8
ATOM 11799 C C . ALA A 1 67 ? 0.588 9.620 7.380 1.00 0.00 67 ALA A C 8
ATOM 11800 O O . ALA A 1 67 ? 1.036 10.289 8.257 1.00 0.00 67 ALA A O 8
ATOM 11807 N N . PRO A 1 68 ? 0.486 8.306 7.431 1.00 0.00 68 PRO A N 8
ATOM 11808 C CA . PRO A 1 68 ? 0.900 7.556 8.641 1.00 0.00 68 PRO A CA 8
ATOM 11809 C C . PRO A 1 68 ? 2.392 7.182 8.582 1.00 0.00 68 PRO A C 8
ATOM 11810 O O . PRO A 1 68 ? 3.179 7.842 7.927 1.00 0.00 68 PRO A O 8
ATOM 11821 N N . LYS A 1 69 ? 2.789 6.120 9.258 1.00 0.00 69 LYS A N 8
ATOM 11822 C CA . LYS A 1 69 ? 4.230 5.699 9.234 1.00 0.00 69 LYS A CA 8
ATOM 11823 C C . LYS A 1 69 ? 4.610 5.195 7.832 1.00 0.00 69 LYS A C 8
ATOM 11824 O O . LYS A 1 69 ? 4.978 4.050 7.633 1.00 0.00 69 LYS A O 8
ATOM 11843 N N . ASN A 1 70 ? 4.511 6.059 6.862 1.00 0.00 70 ASN A N 8
ATOM 11844 C CA . ASN A 1 70 ? 4.841 5.692 5.456 1.00 0.00 70 ASN A CA 8
ATOM 11845 C C . ASN A 1 70 ? 6.249 6.171 5.079 1.00 0.00 70 ASN A C 8
ATOM 11846 O O . ASN A 1 70 ? 6.794 5.770 4.067 1.00 0.00 70 ASN A O 8
ATOM 11857 N N . ARG A 1 71 ? 6.818 7.054 5.872 1.00 0.00 71 ARG A N 8
ATOM 11858 C CA . ARG A 1 71 ? 8.163 7.620 5.583 1.00 0.00 71 ARG A CA 8
ATOM 11859 C C . ARG A 1 71 ? 8.222 8.121 4.127 1.00 0.00 71 ARG A C 8
ATOM 11860 O O . ARG A 1 71 ? 9.099 7.744 3.372 1.00 0.00 71 ARG A O 8
ATOM 11881 N N . PRO A 1 72 ? 7.260 8.949 3.777 1.00 0.00 72 PRO A N 8
ATOM 11882 C CA . PRO A 1 72 ? 7.163 9.505 2.414 1.00 0.00 72 PRO A CA 8
ATOM 11883 C C . PRO A 1 72 ? 7.752 10.920 2.359 1.00 0.00 72 PRO A C 8
ATOM 11884 O O . PRO A 1 72 ? 7.170 11.859 2.871 1.00 0.00 72 PRO A O 8
ATOM 11895 N N . ALA A 1 73 ? 8.893 11.089 1.750 1.00 0.00 73 ALA A N 8
ATOM 11896 C CA . ALA A 1 73 ? 9.496 12.456 1.677 1.00 0.00 73 ALA A CA 8
ATOM 11897 C C . ALA A 1 73 ? 8.936 13.252 0.497 1.00 0.00 73 ALA A C 8
ATOM 11898 O O . ALA A 1 73 ? 8.839 14.463 0.542 1.00 0.00 73 ALA A O 8
ATOM 11905 N N . TRP A 1 74 ? 8.589 12.579 -0.557 1.00 0.00 74 TRP A N 8
ATOM 11906 C CA . TRP A 1 74 ? 8.054 13.260 -1.764 1.00 0.00 74 TRP A CA 8
ATOM 11907 C C . TRP A 1 74 ? 6.549 13.526 -1.621 1.00 0.00 74 TRP A C 8
ATOM 11908 O O . TRP A 1 74 ? 6.033 14.501 -2.137 1.00 0.00 74 TRP A O 8
ATOM 11929 N N . MET A 1 75 ? 5.840 12.656 -0.936 1.00 0.00 75 MET A N 8
ATOM 11930 C CA . MET A 1 75 ? 4.362 12.847 -0.774 1.00 0.00 75 MET A CA 8
ATOM 11931 C C . MET A 1 75 ? 3.794 11.894 0.295 1.00 0.00 75 MET A C 8
ATOM 11932 O O . MET A 1 75 ? 3.663 10.705 0.054 1.00 0.00 75 MET A O 8
ATOM 11946 N N . PRO A 1 76 ? 3.460 12.445 1.434 1.00 0.00 76 PRO A N 8
ATOM 11947 C CA . PRO A 1 76 ? 2.886 11.629 2.538 1.00 0.00 76 PRO A CA 8
ATOM 11948 C C . PRO A 1 76 ? 1.412 11.360 2.303 1.00 0.00 76 PRO A C 8
ATOM 11949 O O . PRO A 1 76 ? 0.864 11.772 1.299 1.00 0.00 76 PRO A O 8
ATOM 11960 N N . GLU A 1 77 ? 0.750 10.648 3.194 1.00 0.00 77 GLU A N 8
ATOM 11961 C CA . GLU A 1 77 ? -0.686 10.376 2.916 1.00 0.00 77 GLU A CA 8
ATOM 11962 C C . GLU A 1 77 ? -1.587 11.364 3.621 1.00 0.00 77 GLU A C 8
ATOM 11963 O O . GLU A 1 77 ? -2.767 11.138 3.741 1.00 0.00 77 GLU A O 8
ATOM 11975 N N . LYS A 1 78 ? -1.068 12.486 4.032 1.00 0.00 78 LYS A N 8
ATOM 11976 C CA . LYS A 1 78 ? -1.971 13.492 4.669 1.00 0.00 78 LYS A CA 8
ATOM 11977 C C . LYS A 1 78 ? -2.463 14.365 3.542 1.00 0.00 78 LYS A C 8
ATOM 11978 O O . LYS A 1 78 ? -1.969 15.460 3.331 1.00 0.00 78 LYS A O 8
ATOM 11997 N N . ILE A 1 79 ? -3.393 13.860 2.765 1.00 0.00 79 ILE A N 8
ATOM 11998 C CA . ILE A 1 79 ? -3.844 14.670 1.583 1.00 0.00 79 ILE A CA 8
ATOM 11999 C C . ILE A 1 79 ? -4.927 13.960 0.772 1.00 0.00 79 ILE A C 8
ATOM 12000 O O . ILE A 1 79 ? -5.166 12.781 0.936 1.00 0.00 79 ILE A O 8
ATOM 12016 N N . SER A 1 80 ? -5.506 14.661 -0.178 1.00 0.00 80 SER A N 8
ATOM 12017 C CA . SER A 1 80 ? -6.499 14.015 -1.092 1.00 0.00 80 SER A CA 8
ATOM 12018 C C . SER A 1 80 ? -5.666 13.102 -1.975 1.00 0.00 80 SER A C 8
ATOM 12019 O O . SER A 1 80 ? -4.831 13.566 -2.735 1.00 0.00 80 SER A O 8
ATOM 12027 N N . LYS A 1 81 ? -5.792 11.812 -1.814 1.00 0.00 81 LYS A N 8
ATOM 12028 C CA . LYS A 1 81 ? -4.896 10.899 -2.569 1.00 0.00 81 LYS A CA 8
ATOM 12029 C C . LYS A 1 81 ? -5.470 9.492 -2.511 1.00 0.00 81 LYS A C 8
ATOM 12030 O O . LYS A 1 81 ? -6.644 9.352 -2.368 1.00 0.00 81 LYS A O 8
ATOM 12049 N N . PRO A 1 82 ? -4.663 8.479 -2.643 1.00 0.00 82 PRO A N 8
ATOM 12050 C CA . PRO A 1 82 ? -5.227 7.130 -2.554 1.00 0.00 82 PRO A CA 8
ATOM 12051 C C . PRO A 1 82 ? -5.379 6.738 -1.074 1.00 0.00 82 PRO A C 8
ATOM 12052 O O . PRO A 1 82 ? -4.445 6.879 -0.311 1.00 0.00 82 PRO A O 8
ATOM 12063 N N . PHE A 1 83 ? -6.530 6.244 -0.646 1.00 0.00 83 PHE A N 8
ATOM 12064 C CA . PHE A 1 83 ? -6.644 5.865 0.792 1.00 0.00 83 PHE A CA 8
ATOM 12065 C C . PHE A 1 83 ? -5.656 4.774 1.078 1.00 0.00 83 PHE A C 8
ATOM 12066 O O . PHE A 1 83 ? -5.286 4.002 0.212 1.00 0.00 83 PHE A O 8
ATOM 12083 N N . VAL A 1 84 ? -5.227 4.710 2.287 1.00 0.00 84 VAL A N 8
ATOM 12084 C CA . VAL A 1 84 ? -4.248 3.684 2.660 1.00 0.00 84 VAL A CA 8
ATOM 12085 C C . VAL A 1 84 ? -4.462 3.235 4.105 1.00 0.00 84 VAL A C 8
ATOM 12086 O O . VAL A 1 84 ? -3.958 3.837 5.035 1.00 0.00 84 VAL A O 8
ATOM 12099 N N . LYS A 1 85 ? -5.162 2.151 4.306 1.00 0.00 85 LYS A N 8
ATOM 12100 C CA . LYS A 1 85 ? -5.329 1.656 5.712 1.00 0.00 85 LYS A CA 8
ATOM 12101 C C . LYS A 1 85 ? -3.982 1.044 6.070 1.00 0.00 85 LYS A C 8
ATOM 12102 O O . LYS A 1 85 ? -3.430 0.320 5.282 1.00 0.00 85 LYS A O 8
ATOM 12121 N N . LYS A 1 86 ? -3.408 1.411 7.189 1.00 0.00 86 LYS A N 8
ATOM 12122 C CA . LYS A 1 86 ? -2.031 0.950 7.516 1.00 0.00 86 LYS A CA 8
ATOM 12123 C C . LYS A 1 86 ? -1.941 -0.183 8.537 1.00 0.00 86 LYS A C 8
ATOM 12124 O O . LYS A 1 86 ? -1.712 0.017 9.719 1.00 0.00 86 LYS A O 8
ATOM 12143 N N . GLU A 1 87 ? -2.002 -1.367 8.047 1.00 0.00 87 GLU A N 8
ATOM 12144 C CA . GLU A 1 87 ? -1.800 -2.560 8.922 1.00 0.00 87 GLU A CA 8
ATOM 12145 C C . GLU A 1 87 ? -0.289 -2.906 8.868 1.00 0.00 87 GLU A C 8
ATOM 12146 O O . GLU A 1 87 ? 0.432 -2.442 7.989 1.00 0.00 87 GLU A O 8
ATOM 12158 N N . ARG A 1 88 ? 0.215 -3.665 9.811 1.00 0.00 88 ARG A N 8
ATOM 12159 C CA . ARG A 1 88 ? 1.700 -3.934 9.851 1.00 0.00 88 ARG A CA 8
ATOM 12160 C C . ARG A 1 88 ? 2.272 -4.470 8.530 1.00 0.00 88 ARG A C 8
ATOM 12161 O O . ARG A 1 88 ? 1.603 -5.092 7.732 1.00 0.00 88 ARG A O 8
ATOM 12182 N N . ILE A 1 89 ? 3.537 -4.179 8.307 1.00 0.00 89 ILE A N 8
ATOM 12183 C CA . ILE A 1 89 ? 4.237 -4.596 7.055 1.00 0.00 89 ILE A CA 8
ATOM 12184 C C . ILE A 1 89 ? 5.573 -5.279 7.400 1.00 0.00 89 ILE A C 8
ATOM 12185 O O . ILE A 1 89 ? 6.130 -5.065 8.463 1.00 0.00 89 ILE A O 8
ATOM 12201 N N . GLU A 1 90 ? 6.097 -6.076 6.497 1.00 0.00 90 GLU A N 8
ATOM 12202 C CA . GLU A 1 90 ? 7.407 -6.763 6.741 1.00 0.00 90 GLU A CA 8
ATOM 12203 C C . GLU A 1 90 ? 8.185 -6.892 5.423 1.00 0.00 90 GLU A C 8
ATOM 12204 O O . GLU A 1 90 ? 7.605 -7.011 4.362 1.00 0.00 90 GLU A O 8
ATOM 12216 N N . LYS A 1 91 ? 9.496 -6.853 5.469 1.00 0.00 91 LYS A N 8
ATOM 12217 C CA . LYS A 1 91 ? 10.286 -6.949 4.213 1.00 0.00 91 LYS A CA 8
ATOM 12218 C C . LYS A 1 91 ? 11.644 -7.625 4.432 1.00 0.00 91 LYS A C 8
ATOM 12219 O O . LYS A 1 91 ? 12.268 -7.478 5.466 1.00 0.00 91 LYS A O 8
ATOM 12238 N N . LEU A 1 92 ? 12.101 -8.362 3.453 1.00 0.00 92 LEU A N 8
ATOM 12239 C CA . LEU A 1 92 ? 13.418 -9.047 3.561 1.00 0.00 92 LEU A CA 8
ATOM 12240 C C . LEU A 1 92 ? 14.547 -8.011 3.455 1.00 0.00 92 LEU A C 8
ATOM 12241 O O . LEU A 1 92 ? 14.304 -6.820 3.325 1.00 0.00 92 LEU A O 8
ATOM 12257 N N . GLU A 1 93 ? 15.766 -8.457 3.493 1.00 0.00 93 GLU A N 8
ATOM 12258 C CA . GLU A 1 93 ? 16.921 -7.512 3.381 1.00 0.00 93 GLU A CA 8
ATOM 12259 C C . GLU A 1 93 ? 16.958 -6.900 1.973 1.00 0.00 93 GLU A C 8
ATOM 12260 O O . GLU A 1 93 ? 16.778 -5.698 1.859 1.00 0.00 93 GLU A O 8
#

Nearest PDB structures (foldseek):
  1t23-assembly1_A  TM=9.690E-01  e=2.534E-18  Methanosarcina thermophila
  2nbj-assembly1_A  TM=5.164E-01  e=1.334E-08  Methanosarcina thermophila CHTI-55
  1t23-assembly1_A  TM=9.662E-01  e=2.289E-19  Methanosarcina thermophila
  2nbj-assembly1_A  TM=5.069E-01  e=1.122E-09  Methanosarcina thermophila CHTI-55
  1t23-assembly1_A  TM=9.639E-01  e=2.147E-17  Methanosarcina thermophila

Foldseek 3Di:
DDWAWWQWDWQQPAFHDGGTGRQCQQVVQVVLQPGRADQVTWYWIFTADPPFKWTFTKTWYFAQECFDPSPHPPDGRRGRGIHIHGDDTIHGD

Organism: Methanosarcina thermophila (NCBI:txid2210)

InterPro domains:
  IPR008674 Chromosomal protein MC1 [PF05854] (3-93)
  IPR036620 Chromosomal protein MC1 superfamily [G3DSA:3.10.470.10] (1-93)
  IPR036620 Chromosomal protein MC1 superfamily [SSF102875] (2-93)

Secondary structure (DSSP, 8-state):
---EEEEE-TTTTS--EEEEESSTTHHHHHHIIIII--SSS--EEEEEETTTTEEEEEEE-SEEE---S---SS--S-EEE--EEEEEEEE--

Solvent-accessible surface area: 5773 Å² total; per-residue (Å²): 156,120,84,24,51,6,49,8,167,7,95,81,39,43,0,47,0,96,102,82,13,116,68,30,63,13,13,7,0,66,35,1,66,214,22,10,4,55,96,78,52,15,35,52,46,151,8,112,43,134,90,68,144,13,25,12,9,2,54,4,54,92,66,105,23,73,26,16,169,0,164,10,107,185,84,57,0,135,55,76,32,0,54,3,110,122,64,172,30,82,50,65,197

Radius of gyration: 11.74 Å; Cα contacts (8 Å, |Δi|>4): 258; chains: 1; bounding box: 34×32×20 Å

Sequence (93 aa):
SNTRNFVLRDEDGNEHGVFTGKQPRQAALKAANRGSGTKANPDIIRLRERGTKKVHVFKAWKEIVDAPKNRPAWMPEKISKPFVKKERIEKLESNTRNFVLRDEDGNEHGVFTGKQPRQAALKAANRGSGTKANPDIIRLRERGTKKVHVFKAWKEIVDAPKNRPAWMPEKISKPFVKKERIEKLESNTRNFVLRDEDGNEHGVFTGKQPRQAALKAANRGSGTKANPDIIRLRERGTKKVHVFKAWKEIVDAPKNRPAWMPEKISKPFVKKERIEKLESNTRNFVLRDEDGNEHGVFTGKQPRQAALKAANRGSGTKANPDIIRLRERGTKKVHVFKAWKEIVDAPKNRPAWMPEKISKPFVKKERIEKLESNTRNFVLRDEDGNEHGVFTGKQPRQAALKAANRGSGTKANPDIIRLRERGTKKVHVFKAWKEIVDAPKNRPAWMPEKISKPFVKKERIEKLESNTRNFVLRDEDGNEHGVFTGKQPRQAALKAANRGSGTKANPDIIRLRERGTKKVHVFKAWKEIVDAPKNRPAWMPEKISKPFVKKERIEKLESNTRNFVLRDEDGNEHGVFTGKQPRQAALKAANRGSGTKANPDIIRLRERGTKKVHVFKAWKEIVDAPKNRPAWMPEKISKPFVKKERIEKLESNTRNFVLRDEDGNEHGVFTGKQPRQAALKAANRGSGTKANPDIIRLRERGTKKVHVFKAWKEIVDAPKNRPAWMPEKISKPFVKKERIEKLE

CATH classification: 3.10.470.10